Protein AF-A0A1F7TWE2-F1 (afdb_monomer_lite)

InterPro domains:
  IPR009045 Peptidase M74/Hedgehog-like, zinc-binding domain superfamily [G3DSA:3.30.1380.10] (183-400)
  IPR009045 Peptidase M74/Hedgehog-like, zinc-binding domain superfamily [SSF55166] (324-386)
  IPR043993 Type IV secretion system pilin [PF18895] (67-135)

Secondary structure (DSSP, 8-state):
-----PPPPPHHHHHHHHHHHHHHHHH----PPPPSS--TT---TTSEEE----STTSPPTTEEEE-HHHHHHHHHHHHHHHHHHHHHHHHHHHHHHHHHHHHHHT-HHHHHHHHHHHHHHHHHHHHHHHHHHHH-GGGSSPPPEEEE-------HHHHTTS------------------SS------SSS---SGGGTSS-HHHHHHHHHHHHHHTS--PPP-TT--SPPPP----SPPPPEEEEE----HHHHHHHHHHHTGGGTT--SS-----S-SSS-SSEEE-TTS-EEE-HHHHTTSSS---TTT-HHHHHHHHHHHHHH--S-SGGGGT-EEEEEETT-BTTEEEHHHHHHHHHHHHHTTEEEETT-TTEEEEGGG---TTTEESS--TTEEEEEETTTTEEEEEEGGG-SSEEETTTTEEE-HHHHHHHHHHS---

pLDDT: mean 72.19, std 21.02, range [26.72, 97.38]

Foldseek 3Di:
DDDPPPDDDDPVVLVVLVVLVVVVVVPDDDDQDDDPDDQPPQDCVVQWDAFPCPDPQTQHRQKIWGNNVLSVVVSVLVSVLVVLVVVLVVQLVVLVVQLVPCVVPVRNVVSVVSNVVSVVVNCVSVVVVVCCCVVPVCVSGDGTDIGGNPPPPPPCVVCLQFPDDPDDPDADFDDFDDDDPDDDDDGDDDDDDDPPVLVRQDPVLNVLVVVLVVLQQAADDFDDPPDPDDLDDSDHDDGGFGKDFRAFADALLVLLLQCLQQAVLVVQRGVVDGDDQFDAPPPTQWYADPVRGIDGDPVLCVVPVDPDRSNPPVVSSVVSSVCSNVHGDCLDQSSRRQKTQMATNPADDQKHWQRNLLVSLSSCLVSQWWAQQLRSRMTGHNVDDSCPPRTGSPDDRQWHWDQDPVVNGTDIQRNNPQPTMARSVVSDRADPVRVVVVCVVDPDD

Sequence (445 aa):
MAMRAEEQPTEEEFQAQLQAQEDAKQGAKLLIPDLQVNIPGLNLDNSIVYGEGKEKNECPVGYVCSKTIDSYLNGVYRFAAGASVTFAIVLIMVGGAQYAVGSAAGSIDAGKKRMVNAVTGLVILLSAHAILTFVNPSIASFTGLELEIVTPKEDTSRSTLFGGESVHPGIADGNLLELTPNKYLITNGTQGIHKDVWADFPEVARTFYDKTSKCIDRKWTPFKPNKTGPIGSCQQTGEGIKLKLSSGGRSVQEQARMFYENCLAKGGTCDPITCNPFPRDGSGPVLKDDNKKYVVTNDVLNQFEEGGDISTNEQLKQYLVTYAVNYGKTTCPHNTGFAVDVWPATSANFISFVPHHLQMEQVMQSEGWCRLLREPWHFEYQSNIISKQGTDCNWEIGTMKKWSAAENAFVNFEYWQCPWKVNFKTGQCINERQAVEQLETNPPQ

Structure (mmCIF, N/CA/C/O backbone):
data_AF-A0A1F7TWE2-F1
#
_entry.id   AF-A0A1F7TWE2-F1
#
loop_
_atom_site.group_PDB
_atom_site.id
_atom_site.type_symbol
_atom_site.label_atom_id
_atom_site.label_alt_id
_atom_site.label_comp_id
_atom_site.label_asym_id
_atom_site.label_entity_id
_atom_site.label_seq_id
_atom_site.pdbx_PDB_ins_code
_atom_site.Cartn_x
_atom_site.Cartn_y
_atom_site.Cartn_z
_atom_site.occupancy
_atom_site.B_iso_or_equiv
_atom_site.auth_seq_id
_atom_site.auth_comp_id
_atom_site.auth_asym_id
_atom_site.auth_atom_id
_atom_site.pdbx_PDB_model_num
ATOM 1 N N . MET A 1 1 ? -9.832 -10.684 -46.963 1.00 40.31 1 MET A N 1
ATOM 2 C CA . MET A 1 1 ? -9.562 -10.051 -45.656 1.00 40.31 1 MET A CA 1
ATOM 3 C C . MET A 1 1 ? -10.288 -8.719 -45.679 1.00 40.31 1 MET A C 1
ATOM 5 O O . MET A 1 1 ? -9.829 -7.806 -46.348 1.00 40.31 1 MET A O 1
ATOM 9 N N . ALA A 1 2 ? -11.504 -8.667 -45.137 1.00 31.08 2 ALA A N 1
ATOM 10 C CA . ALA A 1 2 ? -12.281 -7.433 -45.106 1.00 31.08 2 ALA A CA 1
ATOM 11 C C . ALA A 1 2 ? -11.709 -6.558 -43.985 1.00 31.08 2 ALA A C 1
ATOM 13 O O . ALA A 1 2 ? -11.780 -6.949 -42.821 1.00 31.08 2 ALA A O 1
ATOM 14 N N . MET A 1 3 ? -11.087 -5.434 -44.345 1.00 32.12 3 MET A N 1
ATOM 15 C CA . MET A 1 3 ? -10.775 -4.383 -43.381 1.00 32.12 3 MET A CA 1
ATOM 16 C C . MET A 1 3 ? -12.108 -3.868 -42.843 1.00 32.12 3 MET A C 1
ATOM 18 O O . MET A 1 3 ? -12.985 -3.475 -43.614 1.00 32.12 3 MET A O 1
ATOM 22 N N . ARG A 1 4 ? -12.285 -3.964 -41.528 1.00 33.88 4 ARG A N 1
ATOM 23 C CA . ARG A 1 4 ? -13.420 -3.377 -40.823 1.00 33.88 4 ARG A CA 1
ATOM 24 C C . ARG A 1 4 ? -13.304 -1.864 -41.023 1.00 33.88 4 ARG A C 1
ATOM 26 O O . ARG A 1 4 ? -12.245 -1.313 -40.751 1.00 33.88 4 ARG A O 1
ATOM 33 N N . ALA A 1 5 ? -14.337 -1.221 -41.559 1.00 39.72 5 ALA A N 1
ATOM 34 C CA . ALA A 1 5 ? -14.413 0.232 -41.515 1.00 39.72 5 ALA A CA 1
ATOM 35 C C . ALA A 1 5 ? -14.513 0.617 -40.034 1.00 39.72 5 ALA A C 1
ATOM 37 O O . ALA A 1 5 ? -15.471 0.216 -39.374 1.00 39.72 5 ALA A O 1
ATOM 38 N N . GLU A 1 6 ? -13.490 1.283 -39.504 1.00 49.53 6 GLU A N 1
ATOM 39 C CA . GLU A 1 6 ? -13.559 1.901 -38.183 1.00 49.53 6 GLU A CA 1
ATOM 40 C C . GLU A 1 6 ? -14.639 2.984 -38.242 1.00 49.53 6 GLU A C 1
ATOM 42 O O . GLU A 1 6 ? -14.577 3.902 -39.065 1.00 49.53 6 GLU A O 1
ATOM 47 N N . GLU A 1 7 ? -15.686 2.819 -37.432 1.00 54.31 7 GLU A N 1
ATOM 48 C CA . GLU A 1 7 ? -16.648 3.884 -37.167 1.00 54.31 7 GLU A CA 1
ATOM 49 C C . GLU A 1 7 ? -15.881 5.074 -36.589 1.00 54.31 7 GLU A C 1
ATOM 51 O O . GLU A 1 7 ? -15.074 4.910 -35.674 1.00 54.31 7 GLU A O 1
ATOM 56 N N . GLN A 1 8 ? -16.091 6.265 -37.157 1.00 56.88 8 GLN A N 1
ATOM 57 C CA . GLN A 1 8 ? -15.488 7.471 -36.601 1.00 56.88 8 GLN A CA 1
ATOM 58 C C . GLN A 1 8 ? -16.029 7.682 -35.179 1.00 56.88 8 GLN A C 1
ATOM 60 O O . GLN A 1 8 ? -17.243 7.549 -34.992 1.00 56.88 8 GLN A O 1
ATOM 65 N N . PRO A 1 9 ? -15.162 8.002 -34.200 1.00 61.53 9 PRO A N 1
ATOM 66 C CA . PRO A 1 9 ? -15.587 8.222 -32.825 1.00 61.53 9 PRO A CA 1
ATOM 67 C C . PRO A 1 9 ? -16.621 9.346 -32.766 1.00 61.53 9 PRO A C 1
ATOM 69 O O . PRO A 1 9 ? -16.550 10.325 -33.516 1.00 61.53 9 PRO A O 1
ATOM 72 N N . THR A 1 10 ? -17.605 9.192 -31.886 1.00 74.56 10 THR A N 1
ATOM 73 C CA . THR A 1 10 ? -18.589 10.241 -31.612 1.00 74.56 10 THR A CA 1
ATOM 74 C C . THR A 1 10 ? -17.898 11.470 -31.014 1.00 74.56 10 THR A C 1
ATOM 76 O O . THR A 1 10 ? -16.830 11.365 -30.417 1.00 74.56 10 THR A O 1
ATOM 79 N N . GLU A 1 11 ? -18.503 12.654 -31.145 1.00 73.56 11 GLU A N 1
ATOM 80 C CA . GLU A 1 11 ? -17.932 13.893 -30.587 1.00 73.56 11 GLU A CA 1
ATOM 81 C C . GLU A 1 11 ? -17.669 13.769 -29.075 1.00 73.56 11 GLU A C 1
ATOM 83 O O . GLU A 1 11 ? -16.660 14.247 -28.574 1.00 73.56 11 GLU A O 1
ATOM 88 N N . GLU A 1 12 ? -18.538 13.066 -28.348 1.00 71.00 12 GLU A N 1
ATOM 89 C CA . GLU A 1 12 ? -18.379 12.817 -26.913 1.00 71.00 12 GLU A CA 1
ATOM 90 C C . GLU A 1 12 ? -17.179 11.901 -26.609 1.00 71.00 12 GLU A C 1
ATOM 92 O O . GLU A 1 12 ? -16.388 12.195 -25.713 1.00 71.00 12 GLU A O 1
ATOM 97 N N . GLU A 1 13 ? -16.979 10.842 -27.401 1.00 67.00 13 GLU A N 1
ATOM 98 C CA . GLU A 1 13 ? -15.806 9.961 -27.300 1.00 67.00 13 GLU A CA 1
ATOM 99 C C . GLU A 1 13 ? -14.509 10.690 -27.671 1.00 67.00 13 GLU A C 1
ATOM 101 O O . GLU A 1 13 ? -13.484 10.496 -27.019 1.00 67.00 13 GLU A O 1
ATOM 106 N N . PHE A 1 14 ? -14.558 11.571 -28.671 1.00 71.69 14 PHE A N 1
ATOM 107 C CA . PHE A 1 14 ? -13.424 12.393 -29.085 1.00 71.69 14 PHE A CA 1
ATOM 108 C C . PHE A 1 14 ? -12.989 13.362 -27.975 1.00 71.69 14 PHE A C 1
ATOM 110 O O . PHE A 1 14 ? -11.802 13.439 -27.652 1.00 71.69 14 PHE A O 1
ATOM 117 N N . GLN A 1 15 ? -13.938 14.053 -27.334 1.00 72.56 15 GLN A N 1
ATOM 118 C CA . GLN A 1 15 ? -13.644 14.944 -26.205 1.00 72.56 15 GLN A CA 1
ATOM 119 C C . GLN A 1 15 ? -13.122 14.172 -24.981 1.00 72.56 15 GLN A C 1
ATOM 121 O O . GLN A 1 15 ? -12.192 14.630 -24.315 1.00 72.56 15 GLN A O 1
ATOM 126 N N . ALA A 1 16 ? -13.652 12.974 -24.711 1.00 69.62 16 ALA A N 1
ATOM 127 C CA . ALA A 1 16 ? -13.164 12.114 -23.632 1.00 69.62 16 ALA A CA 1
ATOM 128 C C . ALA A 1 16 ? -11.716 11.637 -23.866 1.00 69.62 16 ALA A C 1
ATOM 130 O O . ALA A 1 16 ? -10.905 11.639 -22.938 1.00 69.62 16 ALA A O 1
ATOM 131 N N . GLN A 1 17 ? -11.364 11.278 -25.106 1.00 69.88 17 GLN A N 1
ATOM 132 C CA . GLN A 1 17 ? -9.987 10.936 -25.482 1.00 69.88 17 GLN A CA 1
ATOM 133 C C . GLN A 1 17 ? -9.042 12.138 -25.354 1.00 69.88 17 GLN A C 1
ATOM 135 O O . GLN A 1 17 ? -7.905 11.980 -24.905 1.00 69.88 17 GLN A O 1
ATOM 140 N N . LEU A 1 18 ? -9.513 13.340 -25.704 1.00 70.44 18 LEU A N 1
ATOM 141 C CA . LEU A 1 18 ? -8.746 14.576 -25.558 1.00 70.44 18 LEU A CA 1
ATOM 142 C C . LEU A 1 18 ? -8.417 14.859 -24.084 1.00 70.44 18 LEU A C 1
ATOM 144 O O . LEU A 1 18 ? -7.258 15.104 -23.754 1.00 70.44 18 LEU A O 1
ATOM 148 N N . GLN A 1 19 ? -9.414 14.749 -23.200 1.00 72.19 19 GLN A N 1
ATOM 149 C CA . GLN A 1 19 ? -9.248 14.959 -21.759 1.00 72.19 19 GLN A CA 1
ATOM 150 C C . GLN A 1 19 ? -8.293 13.928 -21.140 1.00 72.19 19 GLN A C 1
ATOM 152 O O . GLN A 1 19 ? -7.348 14.298 -20.447 1.00 72.19 19 GLN A O 1
ATOM 157 N N . ALA A 1 20 ? -8.465 12.640 -21.456 1.00 66.88 20 ALA A N 1
ATOM 158 C CA . ALA A 1 20 ? -7.575 11.582 -20.976 1.00 66.88 20 ALA A CA 1
ATOM 159 C C . ALA A 1 20 ? -6.116 11.784 -21.427 1.00 66.88 20 ALA A C 1
ATOM 161 O O . ALA A 1 20 ? -5.169 11.468 -20.703 1.00 66.88 20 ALA A O 1
ATOM 162 N N . GLN A 1 21 ? -5.922 12.337 -22.625 1.00 67.75 21 GLN A N 1
ATOM 163 C CA . GLN A 1 21 ? -4.607 12.689 -23.143 1.00 67.75 21 GLN A CA 1
ATOM 164 C C . GLN A 1 21 ? -3.989 13.891 -22.405 1.00 67.75 21 GLN A C 1
ATOM 166 O O . GLN A 1 21 ? -2.775 13.914 -22.199 1.00 67.75 21 GLN A O 1
ATOM 171 N N . GLU A 1 22 ? -4.782 14.890 -22.008 1.00 70.31 22 GLU A N 1
ATOM 172 C CA . GLU A 1 22 ? -4.313 16.019 -21.188 1.00 70.31 22 GLU A CA 1
ATOM 173 C C . GLU A 1 22 ? -3.878 15.572 -19.788 1.00 70.31 22 GLU A C 1
ATOM 175 O O . GLU A 1 22 ? -2.811 15.979 -19.317 1.00 70.31 22 GLU A O 1
ATOM 180 N N . ASP A 1 23 ? -4.628 14.658 -19.179 1.00 67.12 23 ASP A N 1
ATOM 181 C CA . ASP A 1 23 ? -4.296 14.080 -17.876 1.00 67.12 23 ASP A CA 1
ATOM 182 C C . ASP A 1 23 ? -3.010 13.227 -17.961 1.00 67.12 23 ASP A C 1
ATOM 184 O O . ASP A 1 23 ? -2.116 13.338 -17.117 1.00 67.12 23 ASP A O 1
ATOM 188 N N . ALA A 1 24 ? -2.836 12.446 -19.038 1.00 62.34 24 ALA A N 1
ATOM 189 C CA . ALA A 1 24 ? -1.607 11.687 -19.295 1.00 62.34 24 ALA A CA 1
ATOM 190 C C . ALA A 1 24 ? -0.375 12.594 -19.504 1.00 62.34 24 ALA A C 1
ATOM 192 O O . ALA A 1 24 ? 0.731 12.271 -19.054 1.00 62.34 24 ALA A O 1
ATOM 193 N N . LYS A 1 25 ? -0.557 13.762 -20.140 1.00 66.62 25 LYS A N 1
ATOM 194 C CA . LYS A 1 25 ? 0.505 14.765 -20.338 1.00 66.62 25 LYS A CA 1
ATOM 195 C C . LYS A 1 25 ? 0.992 15.384 -19.023 1.00 66.62 25 LYS A C 1
ATOM 197 O O . LYS A 1 25 ? 2.158 15.769 -18.954 1.00 66.62 25 LYS A O 1
ATOM 202 N N . GLN A 1 26 ? 0.150 15.469 -17.989 1.00 61.41 26 GLN A N 1
ATOM 203 C CA . GLN A 1 26 ? 0.532 16.038 -16.688 1.00 61.41 26 GLN A CA 1
ATOM 204 C C . GLN A 1 26 ? 1.464 15.132 -15.863 1.00 61.41 26 GLN A C 1
ATOM 206 O O . GLN A 1 26 ? 2.174 15.640 -14.995 1.00 61.41 26 GLN A O 1
ATOM 211 N N . GLY A 1 27 ? 1.516 13.823 -16.142 1.00 53.06 27 GLY A N 1
ATOM 212 C CA . GLY A 1 27 ? 2.317 12.857 -15.373 1.00 53.06 27 GLY A CA 1
ATOM 213 C C . GLY A 1 27 ? 3.535 12.262 -16.091 1.00 53.06 27 GLY A C 1
ATOM 214 O O . GLY A 1 27 ? 4.443 11.757 -15.428 1.00 53.06 27 GLY A O 1
ATOM 215 N N . ALA A 1 28 ? 3.593 12.306 -17.426 1.00 59.69 28 ALA A N 1
ATOM 216 C CA . ALA A 1 28 ? 4.606 11.588 -18.200 1.00 59.69 28 ALA A CA 1
ATOM 217 C C . ALA A 1 28 ? 5.609 12.527 -18.891 1.00 59.69 28 ALA A C 1
ATOM 219 O O . ALA A 1 28 ? 5.304 13.193 -19.882 1.00 59.69 28 ALA A O 1
ATOM 220 N N . LYS A 1 29 ? 6.862 12.521 -18.420 1.00 65.12 29 LYS A N 1
ATOM 221 C CA . LYS A 1 29 ? 7.979 13.136 -19.149 1.00 65.12 29 LYS A CA 1
ATOM 222 C C . LYS A 1 29 ? 8.363 12.236 -20.325 1.00 65.12 29 LYS A C 1
ATOM 224 O O . LYS A 1 29 ? 8.921 11.160 -20.121 1.00 65.12 29 LYS A O 1
ATOM 229 N N . LEU A 1 30 ? 8.101 12.685 -21.552 1.00 68.69 30 LEU A N 1
ATOM 230 C CA . LEU A 1 30 ? 8.585 12.006 -22.755 1.00 68.69 30 LEU A CA 1
ATOM 231 C C . LEU A 1 30 ? 10.120 12.020 -22.766 1.00 68.69 30 LEU A C 1
ATOM 233 O O . LEU A 1 30 ? 10.745 13.081 -22.741 1.00 68.69 30 LEU A O 1
ATOM 237 N N . LEU A 1 31 ? 10.726 10.833 -22.781 1.00 73.94 31 LEU A N 1
ATOM 238 C CA . LEU A 1 31 ? 12.173 10.680 -22.868 1.00 73.94 31 LEU A CA 1
ATOM 239 C C . LEU A 1 31 ? 12.574 10.602 -24.342 1.00 73.94 31 LEU A C 1
ATOM 241 O O . LEU A 1 31 ? 12.310 9.610 -25.018 1.00 73.94 31 LEU A O 1
ATOM 245 N N . ILE A 1 32 ? 13.213 11.661 -24.833 1.00 78.50 32 ILE A N 1
ATOM 246 C CA . ILE A 1 32 ? 13.860 11.666 -26.147 1.00 78.50 32 ILE A CA 1
ATOM 247 C C . ILE A 1 32 ? 15.241 11.016 -25.969 1.00 78.50 32 ILE A C 1
ATOM 249 O O . ILE A 1 32 ? 15.953 11.383 -25.030 1.00 78.50 32 ILE A O 1
ATOM 253 N N . PRO A 1 33 ? 15.628 10.039 -26.808 1.00 80.00 33 PRO A N 1
ATOM 254 C CA . PRO A 1 33 ? 16.929 9.396 -26.681 1.00 80.00 33 PRO A CA 1
ATOM 255 C C . PRO A 1 33 ? 18.054 10.395 -26.957 1.00 80.00 33 PRO A C 1
ATOM 257 O O . PRO A 1 33 ? 18.016 11.123 -27.949 1.00 80.00 33 PRO A O 1
ATOM 260 N N . ASP A 1 34 ? 19.073 10.383 -26.099 1.00 81.56 34 ASP A N 1
ATOM 261 C CA . ASP A 1 34 ? 20.295 11.151 -26.317 1.00 81.56 34 ASP A CA 1
ATOM 262 C C . ASP A 1 34 ? 21.226 10.393 -27.272 1.00 81.56 34 ASP A C 1
ATOM 264 O O . ASP A 1 34 ? 21.490 9.195 -27.106 1.00 81.56 34 ASP A O 1
ATOM 268 N N . LEU A 1 35 ? 21.704 11.077 -28.309 1.00 83.12 35 LEU A N 1
ATOM 269 C CA . LEU A 1 35 ? 22.559 10.471 -29.320 1.00 83.12 35 LEU A CA 1
ATOM 270 C C . LEU A 1 35 ? 24.018 10.565 -28.879 1.00 83.12 35 LEU A C 1
ATOM 272 O O . LEU A 1 35 ? 24.579 11.649 -28.768 1.00 83.12 35 LEU A O 1
ATOM 276 N N . GLN A 1 36 ? 24.683 9.414 -28.752 1.00 86.31 36 GLN A N 1
ATOM 277 C CA . GLN A 1 36 ? 26.124 9.363 -28.464 1.00 86.31 36 GLN A CA 1
ATOM 278 C C . GLN A 1 36 ? 26.982 10.043 -29.544 1.00 86.31 36 GLN A C 1
ATOM 280 O O . GLN A 1 36 ? 28.108 10.459 -29.279 1.00 86.31 36 GLN A O 1
ATOM 285 N N . VAL A 1 37 ? 26.463 10.134 -30.773 1.00 85.62 37 VAL A N 1
ATOM 286 C CA . VAL A 1 37 ? 27.126 10.773 -31.910 1.00 85.62 37 VAL A CA 1
ATOM 287 C C . VAL A 1 37 ? 26.222 11.871 -32.451 1.00 85.62 37 VAL A C 1
ATOM 289 O O . VAL A 1 37 ? 25.107 11.601 -32.893 1.00 85.62 37 VAL A O 1
ATOM 292 N N . ASN A 1 38 ? 26.730 13.103 -32.463 1.00 87.00 38 ASN A N 1
ATOM 293 C CA . ASN A 1 38 ? 26.036 14.231 -33.068 1.00 87.00 38 ASN A CA 1
ATOM 294 C C . ASN A 1 38 ? 26.050 14.092 -34.599 1.00 87.00 38 ASN A C 1
ATOM 296 O O . ASN A 1 38 ? 27.116 14.095 -35.220 1.00 87.00 38 ASN A O 1
ATOM 300 N N . ILE A 1 39 ? 24.865 13.970 -35.197 1.00 89.00 39 ILE A N 1
ATOM 301 C CA . ILE A 1 39 ? 24.674 13.928 -36.647 1.00 89.00 39 ILE A CA 1
ATOM 302 C C . ILE A 1 39 ? 24.238 15.329 -37.099 1.00 89.00 39 ILE A C 1
ATOM 304 O O . ILE A 1 39 ? 23.134 15.760 -36.759 1.00 89.00 39 ILE A O 1
ATOM 308 N N . PRO A 1 40 ? 25.061 16.052 -37.880 1.00 86.19 40 PRO A N 1
ATOM 309 C CA . PRO A 1 40 ? 24.718 17.394 -38.337 1.00 86.19 40 PRO A CA 1
ATOM 310 C C . PRO A 1 40 ? 23.376 17.441 -39.075 1.00 86.19 40 PRO A C 1
ATOM 312 O O . PRO A 1 40 ? 23.153 16.696 -40.029 1.00 86.19 40 PRO A O 1
ATOM 315 N N . GLY A 1 41 ? 22.498 18.351 -38.650 1.00 82.06 41 GLY A N 1
ATOM 316 C CA . GLY A 1 41 ? 21.178 18.551 -39.254 1.00 82.06 41 GLY A CA 1
ATOM 317 C C . GLY A 1 41 ? 20.096 17.567 -38.796 1.00 82.06 41 GLY A C 1
ATOM 318 O O . GLY A 1 41 ? 18.977 17.653 -39.299 1.00 82.06 41 GLY A O 1
ATOM 319 N N . LEU A 1 42 ? 20.395 16.662 -37.856 1.00 88.06 42 LEU A N 1
ATOM 320 C CA . LEU A 1 42 ? 19.394 15.827 -37.193 1.00 88.06 42 LEU A CA 1
ATOM 321 C C . LEU A 1 42 ? 18.837 16.552 -35.962 1.00 88.06 42 LEU A C 1
ATOM 323 O O . LEU A 1 42 ? 19.588 16.905 -35.057 1.00 88.06 42 LEU A O 1
ATOM 327 N N . ASN A 1 43 ? 17.519 16.738 -35.923 1.00 83.88 43 ASN A N 1
ATOM 328 C CA . ASN A 1 43 ? 16.797 17.221 -34.752 1.00 83.88 43 ASN A CA 1
ATOM 329 C C . ASN A 1 43 ? 15.726 16.177 -34.368 1.00 83.88 43 ASN A C 1
ATOM 331 O O . ASN A 1 43 ? 14.949 15.746 -35.224 1.00 83.88 43 ASN A O 1
ATOM 335 N N . LEU A 1 44 ? 15.740 15.734 -33.104 1.00 84.06 44 LEU A N 1
ATOM 336 C CA . LEU A 1 44 ? 14.779 14.781 -32.533 1.00 84.06 44 LEU A CA 1
ATOM 337 C C . LEU A 1 44 ? 13.750 15.443 -31.601 1.00 84.06 44 LEU A C 1
ATOM 339 O O . LEU A 1 44 ? 12.872 14.750 -31.075 1.00 84.06 44 LEU A O 1
ATOM 343 N N . ASP A 1 45 ? 13.827 16.758 -31.416 1.00 78.38 45 ASP A N 1
ATOM 344 C CA . ASP A 1 45 ? 12.811 17.570 -30.760 1.00 78.38 45 ASP A CA 1
ATOM 345 C C . ASP A 1 45 ? 11.489 17.355 -31.503 1.00 78.38 45 ASP A C 1
ATOM 347 O O . ASP A 1 45 ? 11.420 17.433 -32.732 1.00 78.38 45 ASP A O 1
ATOM 351 N N . ASN A 1 46 ? 10.435 17.023 -30.761 1.00 71.81 46 ASN A N 1
ATOM 352 C CA . ASN A 1 46 ? 9.121 16.663 -31.307 1.00 71.81 46 ASN A CA 1
ATOM 353 C C . ASN A 1 46 ? 9.119 15.393 -32.181 1.00 71.81 46 ASN A C 1
ATOM 355 O O . ASN A 1 46 ? 8.201 15.184 -32.972 1.00 71.81 46 ASN A O 1
ATOM 359 N N . SER A 1 47 ? 10.115 14.510 -32.041 1.00 76.44 47 SER A N 1
ATOM 360 C CA . SER A 1 47 ? 10.059 13.177 -32.662 1.00 76.44 47 SER A CA 1
ATOM 361 C C . SER A 1 47 ? 9.053 12.245 -31.984 1.00 76.44 47 SER A C 1
ATOM 363 O O . SER A 1 47 ? 8.695 11.222 -32.560 1.00 76.44 47 SER A O 1
ATOM 365 N N . ILE A 1 48 ? 8.575 12.603 -30.792 1.00 81.31 48 ILE A N 1
ATOM 366 C CA . ILE A 1 48 ? 7.453 11.959 -30.116 1.00 81.31 48 ILE A CA 1
ATOM 367 C C . ILE A 1 48 ? 6.373 13.021 -29.937 1.00 81.31 48 ILE A C 1
ATOM 369 O O . ILE A 1 48 ? 6.630 14.065 -29.336 1.00 81.31 48 ILE A O 1
ATOM 373 N N . VAL A 1 49 ? 5.187 12.768 -30.486 1.00 79.00 49 VAL A N 1
ATOM 374 C CA . VAL A 1 49 ? 4.051 13.697 -30.439 1.00 79.00 49 VAL A CA 1
ATOM 375 C C . VAL A 1 49 ? 2.797 12.982 -29.968 1.00 79.00 49 VAL A C 1
ATOM 377 O O . VAL A 1 49 ? 2.583 11.809 -30.273 1.00 79.00 49 VAL A O 1
ATOM 380 N N . TYR A 1 50 ? 1.965 13.712 -29.235 1.00 77.88 50 TYR A N 1
ATOM 381 C CA . TYR A 1 50 ? 0.604 13.291 -28.934 1.00 77.88 50 TYR A CA 1
ATOM 382 C C . TYR A 1 50 ? -0.297 13.615 -30.121 1.00 77.88 50 TYR A C 1
ATOM 384 O O . TYR A 1 50 ? -0.127 14.660 -30.754 1.00 77.88 50 TYR A O 1
ATOM 392 N N . GLY A 1 51 ? -1.242 12.732 -30.417 1.00 76.06 51 GLY A N 1
ATOM 393 C CA . GLY A 1 51 ? -2.171 12.943 -31.509 1.00 76.06 51 GLY A CA 1
ATOM 394 C C . GLY A 1 51 ? -3.137 14.091 -31.262 1.00 76.06 51 GLY A C 1
ATOM 395 O O . GLY A 1 51 ? -3.759 14.191 -30.207 1.00 76.06 51 GLY A O 1
ATOM 396 N N . GLU A 1 52 ? -3.252 14.979 -32.247 1.00 67.19 52 GLU A N 1
ATOM 397 C CA . GLU A 1 52 ? -4.214 16.088 -32.241 1.00 67.19 52 GLU A CA 1
ATOM 398 C C . GLU A 1 52 ? -5.317 15.900 -33.296 1.00 67.19 52 GLU A C 1
ATOM 400 O O . GLU A 1 52 ? -6.267 16.677 -33.317 1.00 67.19 52 GLU A O 1
ATOM 405 N N . GLY A 1 53 ? -5.207 14.868 -34.152 1.00 60.16 53 GLY A N 1
ATOM 406 C CA . GLY A 1 53 ? -6.232 14.435 -35.115 1.00 60.16 53 GLY A CA 1
ATOM 407 C C . GLY A 1 53 ? -6.746 15.499 -36.082 1.00 60.16 53 GLY A C 1
ATOM 408 O O . GLY A 1 53 ? -7.897 15.414 -36.506 1.00 60.16 53 GLY A O 1
ATOM 409 N N . LYS A 1 54 ? -5.935 16.503 -36.434 1.00 54.50 54 LYS A N 1
ATOM 410 C CA . LYS A 1 54 ? -6.386 17.611 -37.286 1.00 54.50 54 LYS A CA 1
ATOM 411 C C . LYS A 1 54 ? -6.421 17.232 -38.772 1.00 54.50 54 LYS A C 1
ATOM 413 O O . LYS A 1 54 ? -7.240 17.792 -39.498 1.00 54.50 54 LYS A O 1
ATOM 418 N N . GLU A 1 55 ? -5.636 16.244 -39.221 1.00 54.62 55 GLU A N 1
ATOM 419 C CA . GLU A 1 55 ? -5.636 15.770 -40.617 1.00 54.62 55 GLU A CA 1
ATOM 420 C C . GLU A 1 55 ? -5.431 14.248 -40.808 1.00 54.62 55 GLU A C 1
ATOM 422 O O . GLU A 1 55 ? -4.973 13.521 -39.932 1.00 54.62 55 GLU A O 1
ATOM 427 N N . LYS A 1 56 ? -5.736 13.762 -42.024 1.00 47.53 56 LYS A N 1
ATOM 428 C CA . LYS A 1 56 ? -5.821 12.338 -42.429 1.00 47.53 56 LYS A CA 1
ATOM 429 C C . LYS A 1 56 ? -4.495 11.549 -42.415 1.00 47.53 56 LYS A C 1
ATOM 431 O O . LYS A 1 56 ? -4.517 10.356 -42.693 1.00 47.53 56 LYS A O 1
ATOM 436 N N . ASN A 1 57 ? -3.369 12.209 -42.132 1.00 55.84 57 ASN A N 1
ATOM 437 C CA . ASN A 1 57 ? -2.015 11.633 -42.063 1.00 55.84 57 ASN A CA 1
ATOM 438 C C . ASN A 1 57 ? -1.263 12.074 -40.789 1.00 55.84 57 ASN A C 1
ATOM 440 O O . ASN A 1 57 ? -0.032 11.999 -40.722 1.00 55.84 57 ASN A O 1
ATOM 444 N N . GLU A 1 58 ? -1.987 12.607 -39.807 1.00 69.38 58 GLU A N 1
ATOM 445 C CA . GLU A 1 58 ? -1.434 13.034 -38.529 1.00 69.38 58 GLU A CA 1
ATOM 446 C C . GLU A 1 58 ? -1.707 11.995 -37.449 1.00 69.38 58 GLU A C 1
ATOM 448 O O . GLU A 1 58 ? -2.604 11.167 -37.579 1.00 69.38 58 GLU A O 1
ATOM 453 N N . CYS A 1 59 ? -0.905 12.048 -36.385 1.00 75.50 59 CYS A N 1
ATOM 454 C CA . CYS A 1 59 ? -1.064 11.171 -35.235 1.00 75.50 59 CYS A CA 1
ATOM 455 C C . CYS A 1 59 ? -2.521 11.251 -34.723 1.00 75.50 59 CYS A C 1
ATOM 457 O O . CYS A 1 59 ? -2.955 12.356 -34.359 1.00 75.50 59 CYS A O 1
ATOM 459 N N . PRO A 1 60 ? -3.287 10.142 -34.733 1.00 78.50 60 PRO A N 1
ATOM 460 C CA . PRO A 1 60 ? -4.693 10.159 -34.336 1.00 78.50 60 PRO A CA 1
ATOM 461 C C . PRO A 1 60 ? -4.859 10.532 -32.859 1.00 78.50 60 PRO A C 1
ATOM 463 O O . PRO A 1 60 ? -4.010 10.191 -32.035 1.00 78.50 60 PRO A O 1
ATOM 466 N N . VAL A 1 61 ? -5.948 11.224 -32.504 1.00 77.75 61 VAL A N 1
ATOM 467 C CA . VAL A 1 61 ? -6.254 11.533 -31.091 1.00 77.75 61 VAL A CA 1
ATOM 468 C C . VAL A 1 61 ? -6.330 10.240 -30.281 1.00 77.75 61 VAL A C 1
ATOM 470 O O . VAL A 1 61 ? -6.869 9.242 -30.754 1.00 77.75 61 VAL A O 1
ATOM 473 N N . GLY A 1 62 ? -5.753 10.250 -29.076 1.00 72.56 62 GLY A N 1
ATOM 474 C CA . GLY A 1 62 ? -5.661 9.057 -28.231 1.00 72.56 62 GLY A CA 1
ATOM 475 C C . GLY A 1 62 ? -4.461 8.160 -28.544 1.00 72.56 62 GLY A C 1
ATOM 476 O O . GLY A 1 62 ? -4.354 7.083 -27.970 1.00 72.56 62 GLY A O 1
ATOM 477 N N . TYR A 1 63 ? -3.538 8.591 -29.408 1.00 80.19 63 TYR A N 1
ATOM 478 C CA . TYR A 1 63 ? -2.290 7.884 -29.698 1.00 80.19 63 TYR A CA 1
ATOM 479 C C . TYR A 1 63 ? -1.064 8.747 -29.363 1.00 80.19 63 TYR A C 1
ATOM 481 O O . TYR A 1 63 ? -1.085 9.979 -29.439 1.00 80.19 63 TYR A O 1
ATOM 489 N N . VAL A 1 64 ? 0.039 8.083 -29.018 1.00 83.56 64 VAL A N 1
ATOM 490 C CA . VAL A 1 64 ? 1.390 8.653 -28.993 1.00 83.56 64 VAL A CA 1
ATOM 491 C C . VAL A 1 64 ? 2.143 8.115 -30.195 1.00 83.56 64 VAL A C 1
ATOM 493 O O . VAL A 1 64 ? 2.347 6.909 -30.324 1.00 83.56 64 VAL A O 1
ATOM 496 N N . CYS A 1 65 ? 2.599 9.012 -31.062 1.00 84.12 65 CYS A N 1
ATOM 497 C CA . CYS A 1 65 ? 3.317 8.629 -32.265 1.00 84.12 65 CYS A CA 1
ATOM 498 C C . CYS A 1 65 ? 4.804 8.937 -32.127 1.00 84.12 65 CYS A C 1
ATOM 500 O O . CYS A 1 65 ? 5.194 10.081 -31.880 1.00 84.12 65 CYS A O 1
ATOM 502 N N . SER A 1 66 ? 5.644 7.922 -32.333 1.00 86.38 66 SER A N 1
ATOM 503 C CA . SER A 1 66 ? 7.098 8.069 -32.389 1.00 86.38 66 SER A CA 1
ATOM 504 C C . SER A 1 66 ? 7.593 8.033 -33.835 1.00 86.38 66 SER A C 1
ATOM 506 O O . SER A 1 66 ? 7.495 7.024 -34.532 1.00 86.38 66 SER A O 1
ATOM 508 N N . LYS A 1 67 ? 8.180 9.147 -34.273 1.00 85.12 67 LYS A N 1
ATOM 509 C CA . LYS A 1 67 ? 8.917 9.314 -35.537 1.00 85.12 67 LYS A CA 1
ATOM 510 C C . LYS A 1 67 ? 10.434 9.287 -35.326 1.00 85.12 67 LYS A C 1
ATOM 512 O O . LYS A 1 67 ? 11.199 9.591 -36.234 1.00 85.12 67 LYS A O 1
ATOM 517 N N . THR A 1 68 ? 10.892 8.928 -34.129 1.00 85.44 68 THR A N 1
ATOM 518 C CA . THR A 1 68 ? 12.306 9.007 -33.738 1.00 85.44 68 THR A CA 1
ATOM 519 C C . THR A 1 68 ? 13.207 8.156 -34.631 1.00 85.44 68 THR A C 1
ATOM 521 O O . THR A 1 68 ? 14.263 8.623 -35.055 1.00 85.44 68 THR A O 1
ATOM 524 N N . ILE A 1 69 ? 12.776 6.939 -34.975 1.00 84.62 69 ILE A N 1
ATOM 525 C CA . ILE A 1 69 ? 13.535 6.036 -35.854 1.00 84.62 69 ILE A CA 1
ATOM 526 C C . ILE A 1 69 ? 13.594 6.579 -37.288 1.00 84.62 69 ILE A C 1
ATOM 528 O O . ILE A 1 69 ? 14.659 6.547 -37.901 1.00 84.62 69 ILE A O 1
ATOM 532 N N . ASP A 1 70 ? 12.485 7.114 -37.804 1.00 83.88 70 ASP A N 1
ATOM 533 C CA . ASP A 1 70 ? 12.421 7.704 -39.147 1.00 83.88 70 ASP A CA 1
ATOM 534 C C . ASP A 1 70 ? 13.365 8.909 -39.267 1.00 83.88 70 ASP A C 1
ATOM 536 O O . ASP A 1 70 ? 14.261 8.928 -40.116 1.00 83.88 70 ASP A O 1
ATOM 540 N N . SER A 1 71 ? 13.245 9.866 -38.340 1.00 84.88 71 SER A N 1
ATOM 541 C CA . SER A 1 71 ? 14.119 11.039 -38.279 1.00 84.88 71 SER A CA 1
ATOM 542 C C . SER A 1 71 ? 15.591 10.641 -38.166 1.00 84.88 71 SER A C 1
ATOM 544 O O . SER A 1 71 ? 16.431 11.190 -38.882 1.00 84.88 71 SER A O 1
ATOM 546 N N . TYR A 1 72 ? 15.911 9.654 -37.322 1.00 87.50 72 TYR A N 1
ATOM 547 C CA . TYR A 1 72 ? 17.276 9.158 -37.153 1.00 87.50 72 TYR A CA 1
ATOM 548 C C . TYR A 1 72 ? 17.840 8.542 -38.440 1.00 87.50 72 TYR A C 1
ATOM 550 O O . TYR A 1 72 ? 18.910 8.953 -38.896 1.00 87.50 72 TYR A O 1
ATOM 558 N N . LEU A 1 73 ? 17.127 7.597 -39.063 1.00 86.06 73 LEU A N 1
ATOM 559 C CA . LEU A 1 73 ? 17.587 6.921 -40.281 1.00 86.06 73 LEU A CA 1
ATOM 560 C C . LEU A 1 73 ? 17.737 7.897 -41.451 1.00 86.06 73 LEU A C 1
ATOM 562 O O . LEU A 1 73 ? 18.731 7.840 -42.178 1.00 86.06 73 LEU A O 1
ATOM 566 N N . ASN A 1 74 ? 16.799 8.833 -41.604 1.00 84.81 74 ASN A N 1
ATOM 567 C CA . ASN A 1 74 ? 16.874 9.874 -42.625 1.00 84.81 74 ASN A CA 1
ATOM 568 C C . ASN A 1 74 ? 18.068 10.813 -42.378 1.00 84.81 74 ASN A C 1
ATOM 570 O O . ASN A 1 74 ? 18.808 11.139 -43.308 1.00 84.81 74 ASN A O 1
ATOM 574 N N . GLY A 1 75 ? 18.318 11.186 -41.118 1.00 87.81 75 GLY A N 1
ATOM 575 C CA . GLY A 1 75 ? 19.492 11.964 -40.717 1.00 87.81 75 GLY A CA 1
ATOM 576 C C . GLY A 1 75 ? 20.810 11.265 -41.059 1.00 87.81 75 GLY A C 1
ATOM 577 O O . GLY A 1 75 ? 21.662 11.851 -41.731 1.00 87.81 75 GLY A O 1
ATOM 578 N N . VAL A 1 76 ? 20.955 9.991 -40.674 1.00 89.31 76 VAL A N 1
ATOM 579 C CA . VAL A 1 76 ? 22.131 9.162 -41.003 1.00 89.31 76 VAL A CA 1
ATOM 580 C C . VAL A 1 76 ? 22.325 9.070 -42.513 1.00 89.31 76 VAL A C 1
ATOM 582 O O . VAL A 1 76 ? 23.438 9.249 -43.007 1.00 89.31 76 VAL A O 1
ATOM 585 N N . TYR A 1 77 ? 21.248 8.824 -43.257 1.00 86.81 77 TYR A N 1
ATOM 586 C CA . TYR A 1 77 ? 21.303 8.678 -44.704 1.00 86.81 77 TYR A CA 1
ATOM 587 C C . TYR A 1 77 ? 21.757 9.969 -45.402 1.00 86.81 77 TYR A C 1
ATOM 589 O O . TYR A 1 77 ? 22.674 9.939 -46.226 1.00 86.81 77 TYR A O 1
ATOM 597 N N . ARG A 1 78 ? 21.178 11.120 -45.032 1.00 87.62 78 ARG A N 1
ATOM 598 C CA . ARG A 1 78 ? 21.572 12.438 -45.563 1.00 87.62 78 ARG A CA 1
ATOM 599 C C . ARG A 1 78 ? 23.029 12.758 -45.250 1.00 87.62 78 ARG A C 1
ATOM 601 O O . ARG A 1 78 ? 23.759 13.217 -46.130 1.00 87.62 78 ARG A O 1
ATOM 608 N N . PHE A 1 79 ? 23.463 12.475 -44.024 1.00 91.25 79 PHE A N 1
ATOM 609 C CA . PHE A 1 79 ? 24.845 12.674 -43.611 1.00 91.25 79 PHE A CA 1
ATOM 610 C C . PHE A 1 79 ? 25.813 11.783 -44.405 1.00 91.25 79 PHE A C 1
ATOM 612 O O . PHE A 1 79 ? 26.788 12.281 -44.968 1.00 91.25 79 PHE A O 1
ATOM 619 N N . ALA A 1 80 ? 25.518 10.486 -44.531 1.00 89.81 80 ALA A N 1
ATOM 620 C CA . ALA A 1 80 ? 26.341 9.536 -45.278 1.00 89.81 80 ALA A CA 1
ATOM 621 C C . ALA A 1 80 ? 26.409 9.866 -46.778 1.00 89.81 80 ALA A C 1
ATOM 623 O O . ALA A 1 80 ? 27.477 9.760 -47.388 1.00 89.81 80 ALA A O 1
ATOM 624 N N . ALA A 1 81 ? 25.301 10.312 -47.376 1.00 90.25 81 ALA A N 1
ATOM 625 C CA . ALA A 1 81 ? 25.268 10.759 -48.764 1.00 90.25 81 ALA A CA 1
ATOM 626 C C . ALA A 1 81 ? 26.146 12.007 -48.972 1.00 90.25 81 ALA A C 1
ATOM 628 O O . ALA A 1 81 ? 26.985 12.026 -49.875 1.00 90.25 81 ALA A O 1
ATOM 629 N N . GLY A 1 82 ? 26.027 13.014 -48.098 1.00 91.38 82 GLY A N 1
ATOM 630 C CA . GLY A 1 82 ? 26.868 14.217 -48.134 1.00 91.38 82 GLY A CA 1
ATOM 631 C C . GLY A 1 82 ? 28.359 13.913 -47.936 1.00 91.38 82 GLY A C 1
ATOM 632 O O . GLY A 1 82 ? 29.211 14.416 -48.676 1.00 91.38 82 GLY A O 1
ATOM 633 N N . ALA A 1 83 ? 28.683 13.023 -46.994 1.00 93.00 83 ALA A N 1
ATOM 634 C CA . ALA A 1 83 ? 30.045 12.542 -46.785 1.00 93.00 83 ALA A CA 1
ATOM 635 C C . ALA A 1 83 ? 30.587 11.827 -48.035 1.00 93.00 83 ALA A C 1
ATOM 637 O O . ALA A 1 83 ? 31.699 12.112 -48.474 1.00 93.00 83 ALA A O 1
ATOM 638 N N . SER A 1 84 ? 29.786 10.964 -48.664 1.00 92.88 84 SER A N 1
ATOM 639 C CA . SER A 1 84 ? 30.174 10.220 -49.871 1.00 92.88 84 SER A CA 1
ATOM 640 C C . SER A 1 84 ? 30.478 11.137 -51.057 1.00 92.88 84 SER A C 1
ATOM 642 O O . SER A 1 84 ? 31.474 10.928 -51.749 1.00 92.88 84 SER A O 1
ATOM 644 N N . VAL A 1 85 ? 29.676 12.189 -51.266 1.00 95.31 85 VAL A N 1
ATOM 645 C CA . VAL A 1 85 ? 29.948 13.219 -52.286 1.00 95.31 85 VAL A CA 1
ATOM 646 C C . VAL A 1 85 ? 31.269 13.931 -51.994 1.00 95.31 85 VAL A C 1
ATOM 648 O O . VAL A 1 85 ? 32.098 14.088 -52.891 1.00 95.31 85 VAL A O 1
ATOM 651 N N . THR A 1 86 ? 31.506 14.305 -50.736 1.00 95.38 86 THR A N 1
ATOM 652 C CA . THR A 1 86 ? 32.749 14.969 -50.315 1.00 95.38 86 THR A CA 1
ATOM 653 C C . THR A 1 86 ? 33.968 14.078 -50.570 1.00 95.38 86 THR A C 1
ATOM 655 O O . THR A 1 86 ? 34.949 14.521 -51.171 1.00 95.38 86 THR A O 1
ATOM 658 N N . PHE A 1 87 ? 33.894 12.793 -50.206 1.00 95.56 87 PHE A N 1
ATOM 659 C CA . PHE A 1 87 ? 34.947 11.818 -50.498 1.00 95.56 87 PHE A CA 1
ATOM 660 C C . PHE A 1 87 ? 35.162 11.620 -52.001 1.00 95.56 87 PHE A C 1
ATOM 662 O O . PHE A 1 87 ? 36.310 11.559 -52.444 1.00 95.56 87 PHE A O 1
ATOM 669 N N . ALA A 1 88 ? 34.093 11.558 -52.798 1.00 96.50 88 ALA A N 1
ATOM 670 C CA . ALA A 1 88 ? 34.200 11.440 -54.248 1.00 96.50 88 ALA A CA 1
ATOM 671 C C . ALA A 1 88 ? 34.941 12.642 -54.855 1.00 96.50 88 ALA A C 1
ATOM 673 O O . ALA A 1 88 ? 35.854 12.445 -55.657 1.00 96.50 88 ALA A O 1
ATOM 674 N N . ILE A 1 89 ? 34.627 13.868 -54.419 1.00 97.12 89 ILE A N 1
ATOM 675 C CA . ILE A 1 89 ? 35.319 15.091 -54.855 1.00 97.12 89 ILE A CA 1
ATOM 676 C C . ILE A 1 89 ? 36.814 15.017 -54.522 1.00 97.12 89 ILE A C 1
ATOM 678 O O . ILE A 1 89 ? 37.646 15.235 -55.404 1.00 97.12 89 ILE A O 1
ATOM 682 N N . VAL A 1 90 ? 37.173 14.649 -53.287 1.00 97.38 90 VAL A N 1
ATOM 683 C CA . VAL A 1 90 ? 38.581 14.521 -52.867 1.00 97.38 90 VAL A CA 1
ATOM 684 C C . VAL A 1 90 ? 39.316 13.466 -53.699 1.00 97.38 90 VAL A C 1
ATOM 686 O O . VAL A 1 90 ? 40.422 13.715 -54.181 1.00 97.38 90 VAL A O 1
ATOM 689 N N . LEU A 1 91 ? 38.708 12.299 -53.926 1.00 96.25 91 LEU A N 1
ATOM 690 C CA . LEU A 1 91 ? 39.311 11.235 -54.732 1.00 96.25 91 LEU A CA 1
ATOM 691 C C . LEU A 1 91 ? 39.474 11.632 -56.203 1.00 96.25 91 LEU A C 1
ATOM 693 O O . LEU A 1 91 ? 40.469 11.249 -56.823 1.00 96.25 91 LEU A O 1
ATOM 697 N N . ILE A 1 92 ? 38.543 12.419 -56.747 1.00 96.69 92 ILE A N 1
ATOM 698 C CA . ILE A 1 92 ? 38.651 12.987 -58.094 1.00 96.69 92 ILE A CA 1
ATOM 699 C C . ILE A 1 92 ? 39.791 14.006 -58.152 1.00 96.69 92 ILE A C 1
ATOM 701 O O . ILE A 1 92 ? 40.594 13.936 -59.076 1.00 96.69 92 ILE A O 1
ATOM 705 N N . MET A 1 93 ? 39.928 14.894 -57.162 1.00 96.75 93 MET A N 1
ATOM 706 C CA . MET A 1 93 ? 41.039 15.854 -57.095 1.00 96.75 93 MET A CA 1
ATOM 707 C C . MET A 1 93 ? 42.398 15.145 -57.026 1.00 96.75 93 MET A C 1
ATOM 709 O O . MET A 1 93 ? 43.305 15.469 -57.793 1.00 96.75 93 MET A O 1
ATOM 713 N N . VAL A 1 94 ? 42.531 14.126 -56.168 1.00 94.94 94 VAL A N 1
ATOM 714 C CA . VAL A 1 94 ? 43.756 13.314 -56.054 1.00 94.94 94 VAL A CA 1
ATOM 715 C C . VAL A 1 94 ? 44.036 12.551 -57.351 1.00 94.94 94 VAL A C 1
ATOM 717 O O . VAL A 1 94 ? 45.174 12.515 -57.818 1.00 94.94 94 VAL A O 1
ATOM 720 N N . GLY A 1 95 ? 43.007 11.954 -57.958 1.00 94.44 95 GLY A N 1
ATOM 721 C CA . GLY A 1 95 ? 43.122 11.272 -59.247 1.00 94.44 95 GLY A CA 1
ATOM 722 C C . GLY A 1 95 ? 43.511 12.220 -60.384 1.00 94.44 95 GLY A C 1
ATOM 723 O O . GLY A 1 95 ? 44.341 11.857 -61.214 1.00 94.44 95 GLY A O 1
ATOM 724 N N . GLY A 1 96 ? 42.984 13.446 -60.381 1.00 94.25 96 GLY A N 1
ATOM 725 C CA . GLY A 1 96 ? 43.302 14.501 -61.340 1.00 94.25 96 GLY A CA 1
ATOM 726 C C . GLY A 1 96 ? 44.739 14.998 -61.207 1.00 94.25 96 GLY A C 1
ATOM 727 O O . GLY A 1 96 ? 45.445 15.098 -62.209 1.00 94.25 96 GLY A O 1
ATOM 728 N N . ALA A 1 97 ? 45.219 15.215 -59.979 1.00 92.88 97 ALA A N 1
ATOM 729 C CA . ALA A 1 97 ? 46.619 15.553 -59.725 1.00 92.88 97 ALA A CA 1
ATOM 730 C C . ALA A 1 97 ? 47.566 14.425 -60.176 1.00 92.88 97 ALA A C 1
ATOM 732 O O . ALA A 1 97 ? 48.555 14.674 -60.866 1.00 92.88 97 ALA A O 1
ATOM 733 N N . GLN A 1 98 ? 47.234 13.170 -59.854 1.00 91.38 98 GLN A N 1
ATOM 734 C CA . GLN A 1 98 ? 48.003 11.998 -60.281 1.00 91.38 98 GLN A CA 1
ATOM 735 C C . GLN A 1 98 ? 48.005 11.829 -61.806 1.00 91.38 98 GLN A C 1
ATOM 737 O O . GLN A 1 98 ? 49.022 11.461 -62.386 1.00 91.38 98 GLN A O 1
ATOM 742 N N . TYR A 1 99 ? 46.886 12.129 -62.463 1.00 92.38 99 TYR A N 1
ATOM 743 C CA . TYR A 1 99 ? 46.781 12.118 -63.917 1.00 92.38 99 TYR A CA 1
ATOM 744 C C . TYR A 1 99 ? 47.654 13.206 -64.561 1.00 92.38 99 TYR A C 1
ATOM 746 O O . TYR A 1 99 ? 48.374 12.918 -65.515 1.00 92.38 99 TYR A O 1
ATOM 754 N N . ALA A 1 100 ? 47.638 14.426 -64.013 1.00 90.56 100 ALA A N 1
ATOM 755 C CA . ALA A 1 100 ? 48.397 15.562 -64.535 1.00 90.56 100 ALA A CA 1
ATOM 756 C C . ALA A 1 100 ? 49.921 15.387 -64.397 1.00 90.56 100 ALA A C 1
ATOM 758 O O . ALA A 1 100 ? 50.661 15.727 -65.317 1.00 90.56 100 ALA A O 1
ATOM 759 N N . VAL A 1 101 ? 50.394 14.831 -63.275 1.00 89.62 101 VAL A N 1
ATOM 760 C CA . VAL A 1 101 ? 51.832 14.600 -63.009 1.00 89.62 101 VAL A CA 1
ATOM 761 C C . VAL A 1 101 ? 52.316 13.246 -63.561 1.00 89.62 101 VAL A C 1
ATOM 763 O O . VAL A 1 101 ? 53.507 13.037 -63.798 1.00 89.62 101 VAL A O 1
ATOM 766 N N . GLY A 1 102 ? 51.399 12.306 -63.802 1.00 79.44 102 GLY A N 1
ATOM 767 C CA . GLY A 1 102 ? 51.707 10.917 -64.140 1.00 79.44 102 GLY A CA 1
ATOM 768 C C . GLY A 1 102 ? 52.383 10.694 -65.493 1.00 79.44 102 GLY A C 1
ATOM 769 O O . GLY A 1 102 ? 52.937 9.614 -65.697 1.00 79.44 102 GLY A O 1
ATOM 770 N N . SER A 1 103 ? 52.395 11.685 -66.390 1.00 70.06 103 SER A N 1
ATOM 771 C CA . SER A 1 103 ? 53.117 11.632 -67.673 1.00 70.06 103 SER A CA 1
ATOM 772 C C . SER A 1 103 ? 54.633 11.494 -67.513 1.00 70.06 103 SER A C 1
ATOM 774 O O . SER A 1 103 ? 55.275 10.928 -68.392 1.00 70.06 103 SER A O 1
ATOM 776 N N . ALA A 1 104 ? 55.193 11.915 -66.374 1.00 70.44 104 ALA A N 1
ATOM 777 C CA . ALA A 1 104 ? 56.608 11.736 -66.043 1.00 70.44 104 ALA A CA 1
ATOM 778 C C . ALA A 1 104 ? 56.899 10.483 -65.188 1.00 70.44 104 ALA A C 1
ATOM 780 O O . ALA A 1 104 ? 58.025 9.998 -65.179 1.00 70.44 104 ALA A O 1
ATOM 781 N N . ALA A 1 105 ? 55.901 9.955 -64.466 1.00 70.31 105 ALA A N 1
ATOM 782 C CA . ALA A 1 105 ? 56.082 8.936 -63.421 1.00 70.31 105 ALA A CA 1
ATOM 783 C C . ALA A 1 105 ? 55.340 7.604 -63.679 1.00 70.31 105 ALA A C 1
ATOM 785 O O . ALA A 1 105 ? 55.277 6.754 -62.793 1.00 70.31 105 ALA A O 1
ATOM 786 N N . GLY A 1 106 ? 54.739 7.416 -64.862 1.00 79.75 106 GLY A N 1
ATOM 787 C CA . GLY A 1 106 ? 54.063 6.168 -65.255 1.00 79.75 106 GLY A CA 1
ATOM 788 C C . GLY A 1 106 ? 52.742 5.881 -64.526 1.00 79.75 106 GLY A C 1
ATOM 789 O O . GLY A 1 106 ? 52.280 4.744 -64.512 1.00 79.75 106 GLY A O 1
ATOM 790 N N . SER A 1 107 ? 52.117 6.888 -63.907 1.00 84.31 107 SER A N 1
ATOM 791 C CA . SER A 1 107 ? 50.959 6.716 -63.010 1.00 84.31 107 SER A CA 1
ATOM 792 C C . SER A 1 107 ? 49.625 7.235 -63.568 1.00 84.31 107 SER A C 1
ATOM 794 O O . SER A 1 107 ? 48.633 7.313 -62.838 1.00 84.31 107 SER A O 1
ATOM 796 N N . ILE A 1 108 ? 49.573 7.532 -64.873 1.00 91.06 108 ILE A N 1
ATOM 797 C CA . ILE A 1 108 ? 48.377 8.022 -65.583 1.00 91.06 108 ILE A CA 1
ATOM 798 C C . ILE A 1 108 ? 47.178 7.086 -65.381 1.00 91.06 108 ILE A C 1
ATOM 800 O O . ILE A 1 108 ? 46.090 7.540 -65.017 1.00 91.06 108 ILE A O 1
ATOM 804 N N . ASP A 1 109 ? 47.370 5.782 -65.587 1.00 90.62 109 ASP A N 1
ATOM 805 C CA . ASP A 1 109 ? 46.277 4.806 -65.516 1.00 90.62 109 ASP A CA 1
ATOM 806 C C . ASP A 1 109 ? 45.735 4.645 -64.095 1.00 90.62 109 ASP A C 1
ATOM 808 O O . ASP A 1 109 ? 44.530 4.478 -63.902 1.00 90.62 109 ASP A O 1
ATOM 812 N N . ALA A 1 110 ? 46.596 4.782 -63.085 1.00 89.00 110 ALA A N 1
ATOM 813 C CA . ALA A 1 110 ? 46.176 4.780 -61.689 1.00 89.00 110 ALA A CA 1
ATOM 814 C C . ALA A 1 110 ? 45.310 6.009 -61.357 1.00 89.00 110 ALA A C 1
ATOM 816 O O . ALA A 1 110 ? 44.275 5.865 -60.700 1.00 89.00 110 ALA A O 1
ATOM 817 N N . GLY A 1 111 ? 45.679 7.191 -61.867 1.00 92.25 111 GLY A N 1
ATOM 818 C CA . GLY A 1 111 ? 44.880 8.414 -61.741 1.00 92.25 111 GLY A CA 1
ATOM 819 C C . GLY A 1 111 ? 43.507 8.283 -62.407 1.00 92.25 111 GLY A C 1
ATOM 820 O O . GLY A 1 111 ? 42.483 8.525 -61.762 1.00 92.25 111 GLY A O 1
ATOM 821 N N . LYS A 1 112 ? 43.464 7.801 -63.661 1.00 93.19 112 LYS A N 1
ATOM 822 C CA . LYS A 1 112 ? 42.206 7.520 -64.383 1.00 93.19 112 LYS A CA 1
ATOM 823 C C . LYS A 1 112 ? 41.321 6.538 -63.624 1.00 93.19 112 LYS A C 1
ATOM 825 O O . LYS A 1 112 ? 40.142 6.813 -63.413 1.00 93.19 112 LYS A O 1
ATOM 830 N N . LYS A 1 113 ? 41.888 5.414 -63.177 1.00 95.00 113 LYS A N 1
ATOM 831 C CA . LYS A 1 113 ? 41.151 4.375 -62.449 1.00 95.00 113 LYS A CA 1
ATOM 832 C C . LYS A 1 113 ? 40.555 4.913 -61.151 1.00 95.00 113 LYS A C 1
ATOM 834 O O . LYS A 1 113 ? 39.409 4.609 -60.840 1.00 95.00 113 LYS A O 1
ATOM 839 N N . ARG A 1 114 ? 41.290 5.753 -60.415 1.00 94.00 114 ARG A N 1
ATOM 840 C CA . ARG A 1 114 ? 40.794 6.382 -59.182 1.00 94.00 114 ARG A CA 1
ATOM 841 C C . ARG A 1 114 ? 39.608 7.315 -59.445 1.00 94.00 114 ARG A C 1
ATOM 843 O O . ARG A 1 114 ? 38.618 7.220 -58.725 1.00 94.00 114 ARG A O 1
ATOM 850 N N . MET A 1 115 ? 39.673 8.149 -60.486 1.00 95.38 115 MET A N 1
ATOM 851 C CA . MET A 1 115 ? 38.556 9.025 -60.872 1.00 95.38 115 MET A CA 1
ATOM 852 C C . MET A 1 115 ? 37.324 8.216 -61.301 1.00 95.38 115 MET A C 1
ATOM 854 O O . MET A 1 115 ? 36.227 8.464 -60.805 1.00 95.38 115 MET A O 1
ATOM 858 N N . VAL A 1 116 ? 37.507 7.207 -62.162 1.00 96.00 116 VAL A N 1
ATOM 859 C CA . VAL A 1 116 ? 36.413 6.333 -62.624 1.00 96.00 116 VAL A CA 1
ATOM 860 C C . VAL A 1 116 ? 35.771 5.596 -61.454 1.00 96.00 116 VAL A C 1
ATOM 862 O O . VAL A 1 116 ? 34.547 5.565 -61.362 1.00 96.00 116 VAL A O 1
ATOM 865 N N . ASN A 1 117 ? 36.564 5.055 -60.528 1.00 95.62 117 ASN A N 1
ATOM 866 C CA . ASN A 1 117 ? 36.040 4.361 -59.354 1.00 95.62 117 ASN A CA 1
ATOM 867 C C . ASN A 1 117 ? 35.237 5.300 -58.441 1.00 95.62 117 ASN A C 1
ATOM 869 O O . ASN A 1 117 ? 34.181 4.904 -57.955 1.00 95.62 117 ASN A O 1
ATOM 873 N N . ALA A 1 118 ? 35.703 6.538 -58.234 1.00 95.94 118 ALA A N 1
ATOM 874 C CA . ALA A 1 118 ? 34.995 7.529 -57.422 1.00 95.94 118 ALA A CA 1
ATOM 875 C C . ALA A 1 118 ? 33.633 7.904 -58.033 1.00 95.94 118 ALA A C 1
ATOM 877 O O . ALA A 1 118 ? 32.619 7.890 -57.337 1.00 95.94 118 ALA A O 1
ATOM 878 N N . VAL A 1 119 ? 33.593 8.163 -59.346 1.00 96.50 119 VAL A N 1
ATOM 879 C CA . VAL A 1 119 ? 32.343 8.450 -60.072 1.00 96.50 119 VAL A CA 1
ATOM 880 C C . VAL A 1 119 ? 31.420 7.232 -60.074 1.00 96.50 119 VAL A C 1
ATOM 882 O O . VAL A 1 119 ? 30.233 7.369 -59.805 1.00 96.50 119 VAL A O 1
ATOM 885 N N . THR A 1 120 ? 31.956 6.035 -60.316 1.00 95.88 120 THR A N 1
ATOM 886 C CA . THR A 1 120 ? 31.169 4.792 -60.336 1.00 95.88 120 THR A CA 1
ATOM 887 C C . THR A 1 120 ? 30.537 4.516 -58.973 1.00 95.88 120 THR A C 1
ATOM 889 O O . THR A 1 120 ? 29.352 4.206 -58.907 1.00 95.88 120 THR A O 1
ATOM 892 N N . GLY A 1 121 ? 31.285 4.692 -57.879 1.00 94.00 121 GLY A N 1
ATOM 893 C CA . GLY A 1 121 ? 30.753 4.550 -56.522 1.00 94.00 121 GLY A CA 1
ATOM 894 C C . GLY A 1 121 ? 29.624 5.541 -56.229 1.00 94.00 121 GLY A C 1
ATOM 895 O O . GLY A 1 121 ? 28.588 5.146 -55.697 1.00 94.00 121 GLY A O 1
ATOM 896 N N . LEU A 1 122 ? 29.780 6.802 -56.646 1.00 94.31 122 LEU A N 1
ATOM 897 C CA . LEU A 1 122 ? 28.736 7.816 -56.489 1.00 94.31 122 LEU A CA 1
ATOM 898 C C . LEU A 1 122 ? 27.489 7.495 -57.327 1.00 94.31 122 LEU A C 1
ATOM 900 O O . LEU A 1 122 ? 26.371 7.604 -56.827 1.00 94.31 122 LEU A O 1
ATOM 904 N N . VAL A 1 123 ? 27.669 7.053 -58.575 1.00 95.81 123 VAL A N 1
ATOM 905 C CA . VAL A 1 123 ? 26.567 6.636 -59.454 1.00 95.81 123 VAL A CA 1
ATOM 906 C C . VAL A 1 123 ? 25.819 5.449 -58.858 1.00 95.81 123 VAL A C 1
ATOM 908 O O . VAL A 1 123 ? 24.593 5.477 -58.842 1.00 95.81 123 VAL A O 1
ATOM 911 N N . ILE A 1 124 ? 26.516 4.440 -58.327 1.00 95.00 124 ILE A N 1
ATOM 912 C CA . ILE A 1 124 ? 25.878 3.288 -57.671 1.00 95.00 124 ILE A CA 1
ATOM 913 C C . ILE A 1 124 ? 25.059 3.744 -56.459 1.00 95.00 124 ILE A C 1
ATOM 915 O O . ILE A 1 124 ? 23.905 3.342 -56.331 1.00 95.00 124 ILE A O 1
ATOM 919 N N . LEU A 1 125 ? 25.615 4.610 -55.605 1.00 92.31 125 LEU A N 1
ATOM 920 C CA . LEU A 1 125 ? 24.934 5.109 -54.407 1.00 92.31 125 LEU A CA 1
ATOM 921 C C . LEU A 1 125 ? 23.659 5.891 -54.756 1.00 92.31 125 LEU A C 1
ATOM 923 O O . LEU A 1 125 ? 22.591 5.611 -54.211 1.00 92.31 125 LEU A O 1
ATOM 927 N N . LEU A 1 126 ? 23.745 6.833 -55.700 1.00 90.31 126 LEU A N 1
ATOM 928 C CA . LEU A 1 126 ? 22.592 7.626 -56.138 1.00 90.31 126 LEU A CA 1
ATOM 929 C C . LEU A 1 126 ? 21.559 6.774 -56.887 1.00 90.31 126 LEU A C 1
ATOM 931 O O . LEU A 1 126 ? 20.359 6.962 -56.701 1.00 90.31 126 LEU A O 1
ATOM 935 N N . SER A 1 127 ? 22.011 5.810 -57.692 1.00 93.19 127 SER A N 1
ATOM 936 C CA . SER A 1 127 ? 21.118 4.901 -58.418 1.00 93.19 127 SER A CA 1
ATOM 937 C C . SER A 1 127 ? 20.380 3.966 -57.469 1.00 93.19 127 SER A C 1
ATOM 939 O O . SER A 1 127 ? 19.188 3.754 -57.652 1.00 93.19 127 SER A O 1
ATOM 941 N N . ALA A 1 128 ? 21.039 3.447 -56.429 1.00 90.50 128 ALA A N 1
ATOM 942 C CA . ALA A 1 128 ? 20.386 2.624 -55.414 1.00 90.50 128 ALA A CA 1
ATOM 943 C C . ALA A 1 128 ? 19.245 3.393 -54.727 1.00 90.50 128 ALA A C 1
ATOM 945 O O . ALA A 1 128 ? 18.133 2.878 -54.616 1.00 90.50 128 ALA A O 1
ATOM 946 N N . HIS A 1 129 ? 19.486 4.652 -54.352 1.00 86.81 129 HIS A N 1
ATOM 947 C CA . HIS A 1 129 ? 18.457 5.521 -53.781 1.00 86.81 129 HIS A CA 1
ATOM 948 C C . HIS A 1 129 ? 17.307 5.817 -54.744 1.00 86.81 129 HIS A C 1
ATOM 950 O O . HIS A 1 129 ? 16.137 5.762 -54.362 1.00 86.81 129 HIS A O 1
ATOM 956 N N . ALA A 1 130 ? 17.640 6.126 -55.998 1.00 88.62 130 ALA A N 1
ATOM 957 C CA . ALA A 1 130 ? 16.650 6.393 -57.028 1.00 88.62 130 ALA A CA 1
ATOM 958 C C . ALA A 1 130 ? 15.772 5.158 -57.260 1.00 88.62 130 ALA A C 1
ATOM 960 O O . ALA A 1 130 ? 14.554 5.268 -57.259 1.00 88.62 130 ALA A O 1
ATOM 961 N N . ILE A 1 131 ? 16.362 3.965 -57.374 1.00 90.06 131 ILE A N 1
ATOM 962 C CA . ILE A 1 131 ? 15.613 2.714 -57.548 1.00 90.06 131 ILE A CA 1
ATOM 963 C C . ILE A 1 131 ? 14.672 2.475 -56.361 1.00 90.06 131 ILE A C 1
ATOM 965 O O . ILE A 1 131 ? 13.499 2.183 -56.575 1.00 90.06 131 ILE A O 1
ATOM 969 N N . LEU A 1 132 ? 15.155 2.640 -55.125 1.00 84.75 132 LEU A N 1
ATOM 970 C CA . LEU A 1 132 ? 14.335 2.481 -53.918 1.00 84.75 132 LEU A CA 1
ATOM 971 C C . LEU A 1 132 ? 13.131 3.435 -53.915 1.00 84.75 132 LEU A C 1
ATOM 973 O O . LEU A 1 132 ? 12.008 2.997 -53.682 1.00 84.75 132 LEU A O 1
ATOM 977 N N . THR A 1 133 ? 13.348 4.712 -54.234 1.00 84.50 133 THR A N 1
ATOM 978 C CA . THR A 1 133 ? 12.281 5.728 -54.236 1.00 84.50 133 THR A CA 1
ATOM 979 C C . THR A 1 133 ? 11.323 5.606 -55.426 1.00 84.50 133 THR A C 1
ATOM 981 O O . THR A 1 133 ? 10.138 5.888 -55.267 1.00 84.50 133 THR A O 1
ATOM 984 N N . PHE A 1 134 ? 11.787 5.137 -56.591 1.00 89.25 134 PHE A N 1
ATOM 985 C CA . PHE A 1 134 ? 10.939 4.893 -57.765 1.00 89.25 134 PHE A CA 1
ATOM 986 C C . PHE A 1 134 ? 10.078 3.637 -57.640 1.00 89.25 134 PHE A C 1
ATOM 988 O O . PHE A 1 134 ? 8.924 3.651 -58.063 1.00 89.25 134 PHE A O 1
ATOM 995 N N . VAL A 1 135 ? 10.630 2.541 -57.108 1.00 90.12 135 VAL A N 1
ATOM 996 C CA . VAL A 1 135 ? 9.903 1.267 -57.005 1.00 90.12 135 VAL A CA 1
ATOM 997 C C . VAL A 1 135 ? 8.859 1.335 -55.900 1.00 90.12 135 VAL A C 1
ATOM 999 O O . VAL A 1 135 ? 7.723 0.913 -56.107 1.00 90.12 135 VAL A O 1
ATOM 1002 N N . ASN A 1 136 ? 9.232 1.851 -54.728 1.00 81.31 136 ASN A N 1
ATOM 1003 C CA . ASN A 1 136 ? 8.292 2.030 -53.636 1.00 81.31 136 ASN A CA 1
ATOM 1004 C C . ASN A 1 136 ? 8.759 3.162 -52.705 1.00 81.31 136 ASN A C 1
ATOM 1006 O O . ASN A 1 136 ? 9.604 2.931 -51.833 1.00 81.31 136 ASN A O 1
ATOM 1010 N N . PRO A 1 137 ? 8.181 4.370 -52.831 1.00 79.44 137 PRO A N 1
ATOM 1011 C CA . PRO A 1 137 ? 8.552 5.492 -51.975 1.00 79.44 137 PRO A CA 1
ATOM 1012 C C . PRO A 1 137 ? 8.273 5.214 -50.489 1.00 79.44 137 PRO A C 1
ATOM 1014 O O . PRO A 1 137 ? 8.946 5.786 -49.635 1.00 79.44 137 PRO A O 1
ATOM 1017 N N . SER A 1 138 ? 7.367 4.286 -50.161 1.00 72.62 138 SER A N 1
ATOM 1018 C CA . SER A 1 138 ? 7.080 3.861 -48.786 1.00 72.62 138 SER A CA 1
ATOM 1019 C C . SER A 1 138 ? 8.187 3.006 -48.157 1.00 72.62 138 SER A C 1
ATOM 1021 O O . SER A 1 138 ? 8.176 2.809 -46.953 1.00 72.62 138 SER A O 1
ATOM 1023 N N . ILE A 1 139 ? 9.168 2.509 -48.921 1.00 72.50 139 ILE A N 1
ATOM 1024 C CA . ILE A 1 139 ? 10.369 1.868 -48.339 1.00 72.50 139 ILE A CA 1
ATOM 1025 C C . ILE A 1 139 ? 11.338 2.933 -47.801 1.00 72.50 139 ILE A C 1
ATOM 1027 O O . ILE A 1 139 ? 12.129 2.664 -46.900 1.00 72.50 139 ILE A O 1
ATOM 1031 N N . ALA A 1 140 ? 11.271 4.149 -48.348 1.00 68.12 140 ALA A N 1
ATOM 1032 C CA . ALA A 1 140 ? 12.083 5.287 -47.929 1.00 68.12 140 ALA A CA 1
ATOM 1033 C C . ALA A 1 140 ? 11.354 6.228 -46.952 1.00 68.12 140 ALA A C 1
ATOM 1035 O O . ALA A 1 140 ? 11.964 7.176 -46.463 1.00 68.12 140 ALA A O 1
ATOM 1036 N N . SER A 1 141 ? 10.068 5.983 -46.684 1.00 66.94 141 SER A N 1
ATOM 1037 C CA . SER A 1 141 ? 9.242 6.734 -45.741 1.00 66.94 141 SER A CA 1
ATOM 1038 C C . SER A 1 141 ? 8.718 5.767 -44.691 1.00 66.94 141 SER A C 1
ATOM 1040 O O . SER A 1 141 ? 7.866 4.933 -44.988 1.00 66.94 141 SER A O 1
ATOM 1042 N N . PHE A 1 142 ? 9.235 5.860 -43.468 1.00 67.44 142 PHE A N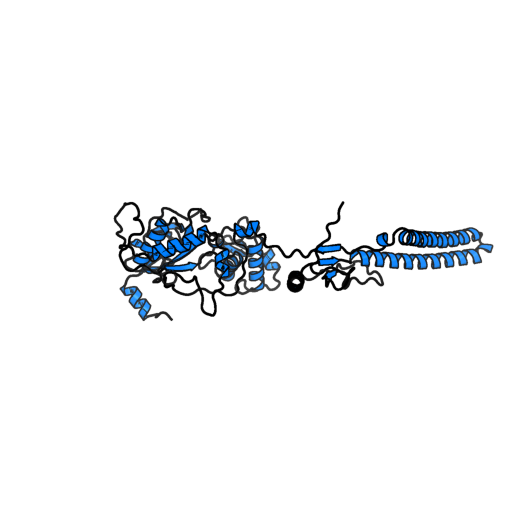 1
ATOM 1043 C CA . PHE A 1 142 ? 8.744 5.029 -42.379 1.00 67.44 142 PHE A CA 1
ATOM 1044 C C . PHE A 1 142 ? 7.514 5.686 -41.759 1.00 67.44 142 PHE A C 1
ATOM 1046 O O . PHE A 1 142 ? 7.554 6.841 -41.334 1.00 67.44 142 PHE A O 1
ATOM 1053 N N . THR A 1 143 ? 6.410 4.945 -41.688 1.00 68.00 143 THR A N 1
ATOM 1054 C CA . THR A 1 143 ? 5.279 5.338 -40.845 1.00 68.00 143 THR A CA 1
ATOM 1055 C C . THR A 1 143 ? 5.740 5.283 -39.391 1.00 68.00 143 THR A C 1
ATOM 1057 O O . THR A 1 143 ? 6.371 4.308 -38.976 1.00 68.00 143 THR A O 1
ATOM 1060 N N . GLY A 1 144 ? 5.483 6.353 -38.635 1.00 71.12 144 GLY A N 1
ATOM 1061 C CA . GLY A 1 144 ? 5.825 6.407 -37.216 1.00 71.12 144 GLY A CA 1
ATOM 1062 C C . GLY A 1 144 ? 5.160 5.269 -36.443 1.00 71.12 144 GLY A C 1
ATOM 1063 O O . GLY A 1 144 ? 4.114 4.767 -36.844 1.00 71.12 144 GLY A O 1
ATOM 1064 N N . LEU A 1 145 ? 5.774 4.853 -35.338 1.00 80.31 145 LEU A N 1
ATOM 1065 C CA . LEU A 1 145 ? 5.153 3.886 -34.442 1.00 80.31 145 LEU A CA 1
ATOM 1066 C C . LEU A 1 145 ? 3.990 4.574 -33.728 1.00 80.31 145 LEU A C 1
ATOM 1068 O O . LEU A 1 145 ? 4.220 5.510 -32.963 1.00 80.31 145 LEU A O 1
ATOM 1072 N N . GLU A 1 146 ? 2.774 4.113 -33.986 1.00 82.19 146 GLU A N 1
ATOM 1073 C CA . GLU A 1 146 ? 1.560 4.585 -33.326 1.00 82.19 146 GLU A CA 1
ATOM 1074 C C . GLU A 1 146 ? 1.289 3.689 -32.119 1.00 82.19 146 GLU A C 1
ATOM 1076 O O . GLU A 1 146 ? 1.098 2.479 -32.250 1.00 82.19 146 GLU A O 1
ATOM 1081 N N . LEU A 1 147 ? 1.341 4.277 -30.929 1.00 80.44 147 LEU A N 1
ATOM 1082 C CA . LEU A 1 147 ? 1.016 3.606 -29.681 1.00 80.44 147 LEU A CA 1
ATOM 1083 C C . LEU A 1 147 ? -0.319 4.147 -29.201 1.00 80.44 147 LEU A C 1
ATOM 1085 O O . LEU A 1 147 ? -0.426 5.332 -28.894 1.00 80.44 147 LEU A O 1
ATOM 1089 N N . GLU A 1 148 ? -1.328 3.286 -29.143 1.00 79.75 148 GLU A N 1
ATOM 1090 C CA . GLU A 1 148 ? -2.604 3.638 -28.530 1.00 79.75 148 GLU A CA 1
ATOM 1091 C C . GLU A 1 148 ? -2.358 3.983 -27.060 1.00 79.75 148 GLU A C 1
ATOM 1093 O O . GLU A 1 148 ? -1.710 3.228 -26.323 1.00 79.75 148 GLU A O 1
ATOM 1098 N N . ILE A 1 149 ? -2.850 5.145 -26.633 1.00 71.12 149 ILE A N 1
ATOM 1099 C CA . ILE A 1 149 ? -2.901 5.496 -25.223 1.00 71.12 149 ILE A CA 1
ATOM 1100 C C . ILE A 1 149 ? -3.974 4.602 -24.629 1.00 71.12 149 ILE A C 1
ATOM 1102 O O . ILE A 1 149 ? -5.162 4.915 -24.632 1.00 71.12 149 ILE A O 1
ATOM 1106 N N . VAL A 1 150 ? -3.529 3.465 -24.107 1.00 69.50 150 VAL A N 1
ATOM 1107 C CA . VAL A 1 150 ? -4.345 2.669 -23.209 1.00 69.50 150 VAL A CA 1
ATOM 1108 C C . VAL A 1 150 ? -4.464 3.500 -21.943 1.00 69.50 150 VAL A C 1
ATOM 1110 O O . VAL A 1 150 ? -3.598 3.457 -21.066 1.00 69.50 150 VAL A O 1
ATOM 1113 N N . THR A 1 151 ? -5.542 4.279 -21.845 1.00 54.34 151 THR A N 1
ATOM 1114 C CA . THR A 1 151 ? -6.074 4.592 -20.527 1.00 54.34 151 THR A CA 1
ATOM 1115 C C . THR A 1 151 ? -6.208 3.247 -19.835 1.00 54.34 151 THR A C 1
ATOM 1117 O O . THR A 1 151 ? -6.765 2.327 -20.447 1.00 54.34 151 THR A O 1
ATOM 1120 N N . PRO A 1 152 ? -5.615 3.049 -18.644 1.00 46.69 152 PRO A N 1
ATOM 1121 C CA . PRO A 1 152 ? -5.837 1.824 -17.910 1.00 46.69 152 PRO A CA 1
ATOM 1122 C C . PRO A 1 152 ? -7.346 1.710 -17.771 1.00 46.69 152 PRO A C 1
ATOM 1124 O O . PRO A 1 152 ? -7.975 2.440 -17.011 1.00 46.69 152 PRO A O 1
ATOM 1127 N N . LYS A 1 153 ? -7.938 0.848 -18.602 1.00 39.66 153 LYS A N 1
ATOM 1128 C CA . LYS A 1 153 ? -9.310 0.438 -18.437 1.00 39.66 153 LYS A CA 1
ATOM 1129 C C . LYS A 1 153 ? -9.253 -0.183 -17.071 1.00 39.66 153 LYS A C 1
ATOM 1131 O O . LYS A 1 153 ? -8.556 -1.189 -16.916 1.00 39.66 153 LYS A O 1
ATOM 1136 N N . GLU A 1 154 ? -9.865 0.472 -16.089 1.00 41.78 154 GLU A N 1
ATOM 1137 C CA . GLU A 1 154 ? -10.066 -0.158 -14.803 1.00 41.78 154 GLU A CA 1
ATOM 1138 C C . GLU A 1 154 ? -10.547 -1.558 -15.120 1.00 41.78 154 GLU A C 1
ATOM 1140 O O . GLU A 1 154 ? -11.556 -1.737 -15.819 1.00 41.78 154 GLU A O 1
ATOM 1145 N N . ASP A 1 155 ? -9.717 -2.536 -14.763 1.00 35.09 155 ASP A N 1
ATOM 1146 C CA . ASP A 1 155 ? -9.999 -3.925 -15.032 1.00 35.09 155 ASP A CA 1
ATOM 1147 C C . ASP A 1 155 ? -11.158 -4.270 -14.112 1.00 35.09 155 ASP A C 1
ATOM 1149 O O . ASP A 1 155 ? -10.995 -4.793 -13.014 1.00 35.09 155 ASP A O 1
ATOM 1153 N N . THR A 1 156 ? -12.354 -3.919 -14.567 1.00 40.56 156 THR A N 1
ATOM 1154 C CA . THR A 1 156 ? -13.632 -4.106 -13.899 1.00 40.56 156 THR A CA 1
ATOM 1155 C C . THR A 1 156 ? -13.928 -5.585 -13.733 1.00 40.56 156 THR A C 1
ATOM 1157 O O . THR A 1 156 ? -14.879 -5.923 -13.048 1.00 40.56 156 THR A O 1
ATOM 1160 N N . SER A 1 157 ? -13.107 -6.495 -14.272 1.00 38.47 157 SER A N 1
ATOM 1161 C CA . SER A 1 157 ? -13.195 -7.927 -13.989 1.00 38.47 157 SER A CA 1
ATOM 1162 C C . SER A 1 157 ? -12.359 -8.369 -12.777 1.00 38.47 157 SER A C 1
ATOM 1164 O O . SER A 1 157 ? -12.691 -9.373 -12.145 1.00 38.47 157 SER A O 1
ATOM 1166 N N . ARG A 1 158 ? -11.326 -7.603 -12.387 1.00 33.88 158 ARG A N 1
ATOM 1167 C CA . ARG A 1 158 ? -10.584 -7.798 -11.126 1.00 33.88 158 ARG A CA 1
ATOM 1168 C C . ARG A 1 158 ? -11.002 -6.810 -10.031 1.00 33.88 158 ARG A C 1
ATOM 1170 O O . ARG A 1 158 ? -10.972 -7.205 -8.867 1.00 33.88 158 ARG A O 1
ATOM 1177 N N . SER A 1 159 ? -11.458 -5.600 -10.378 1.00 38.06 159 SER A N 1
ATOM 1178 C CA . SER A 1 159 ? -11.918 -4.584 -9.416 1.00 38.06 159 SER A CA 1
ATOM 1179 C C . SER A 1 159 ? -13.335 -4.835 -8.884 1.00 38.06 159 SER A C 1
ATOM 1181 O O . SER A 1 159 ? -13.616 -4.497 -7.738 1.00 38.06 159 SER A O 1
ATOM 1183 N N . THR A 1 160 ? -14.210 -5.523 -9.633 1.00 38.59 160 THR A N 1
ATOM 1184 C CA . THR A 1 160 ? -15.549 -5.901 -9.124 1.00 38.59 160 THR A CA 1
ATOM 1185 C C . THR A 1 160 ? -15.529 -7.075 -8.147 1.00 38.59 160 THR A C 1
ATOM 1187 O O . THR A 1 160 ? -16.492 -7.272 -7.407 1.00 38.59 160 THR A O 1
ATOM 1190 N N . LEU A 1 161 ? -14.437 -7.846 -8.094 1.00 39.34 161 LEU A N 1
ATOM 1191 C CA . LEU A 1 161 ? -14.241 -8.880 -7.072 1.00 39.34 161 LEU A CA 1
ATOM 1192 C C . LEU A 1 161 ? -13.444 -8.370 -5.866 1.00 39.34 161 LEU A C 1
ATOM 1194 O O . LEU A 1 161 ? -13.662 -8.861 -4.760 1.00 39.34 161 LEU A O 1
ATOM 1198 N N . PHE A 1 162 ? -12.576 -7.371 -6.048 1.00 40.69 162 PHE A N 1
ATOM 1199 C CA . PHE A 1 162 ? -11.811 -6.746 -4.971 1.00 40.69 162 PHE A CA 1
ATOM 1200 C C . PHE A 1 162 ? -11.615 -5.262 -5.285 1.00 40.69 162 PHE A C 1
ATOM 1202 O O . PHE A 1 162 ? -10.836 -4.926 -6.172 1.00 40.69 162 PHE A O 1
ATOM 1209 N N . GLY A 1 163 ? -12.342 -4.404 -4.561 1.00 39.72 163 GLY A N 1
ATOM 1210 C CA . GLY A 1 163 ? -12.447 -2.964 -4.801 1.00 39.72 163 GLY A CA 1
ATOM 1211 C C . GLY A 1 163 ? -11.118 -2.289 -5.141 1.00 39.72 163 GLY A C 1
ATOM 1212 O O . GLY A 1 163 ? -10.247 -2.127 -4.283 1.00 39.72 163 GLY A O 1
ATOM 1213 N N . GLY A 1 164 ? -10.999 -1.887 -6.403 1.00 30.09 164 GLY A N 1
ATOM 1214 C CA . GLY A 1 164 ? -10.002 -0.948 -6.894 1.00 30.09 164 GLY A CA 1
ATOM 1215 C C . GLY A 1 164 ? -10.666 0.409 -7.099 1.00 30.09 164 GLY A C 1
ATOM 1216 O O . GLY A 1 164 ? -11.689 0.482 -7.763 1.00 30.09 164 GLY A O 1
ATOM 1217 N N . GLU A 1 165 ? -10.094 1.416 -6.440 1.00 35.00 165 GLU A N 1
ATOM 1218 C CA . GLU A 1 165 ? -10.138 2.858 -6.724 1.00 35.00 165 GLU A CA 1
ATOM 1219 C C . GLU A 1 165 ? -11.380 3.462 -7.401 1.00 35.00 165 GLU A C 1
ATOM 1221 O O . GLU A 1 165 ? -11.352 3.832 -8.559 1.00 35.00 165 GLU A O 1
ATOM 1226 N N . SER A 1 166 ? -12.376 3.835 -6.598 1.00 30.47 166 SER A N 1
ATOM 1227 C CA . SER A 1 166 ? -13.001 5.149 -6.779 1.00 30.47 166 SER A CA 1
ATOM 1228 C C . SER A 1 166 ? -12.379 6.110 -5.761 1.00 30.47 166 SER A C 1
ATOM 1230 O O . SER A 1 166 ? -12.715 6.091 -4.571 1.00 30.47 166 SER A O 1
ATOM 1232 N N . VAL A 1 167 ? -11.423 6.924 -6.208 1.00 29.44 167 VAL A N 1
ATOM 1233 C CA . VAL A 1 167 ? -10.919 8.075 -5.450 1.00 29.44 167 VAL A CA 1
ATOM 1234 C C . VAL A 1 167 ? -12.075 9.065 -5.277 1.00 29.44 167 VAL A C 1
ATOM 1236 O O . VAL A 1 167 ? -12.478 9.722 -6.230 1.00 29.44 167 VAL A O 1
ATOM 1239 N N . HIS A 1 168 ? -12.589 9.213 -4.055 1.00 27.66 168 HIS A N 1
ATOM 1240 C CA . HIS A 1 168 ? -13.324 10.417 -3.666 1.00 27.66 168 HIS A CA 1
ATOM 1241 C C . HIS A 1 168 ? -12.467 11.217 -2.675 1.00 27.66 168 HIS A C 1
ATOM 1243 O O . HIS A 1 168 ? -12.201 10.735 -1.570 1.00 27.66 168 HIS A O 1
ATOM 1249 N N . PRO A 1 169 ? -12.009 12.429 -3.040 1.00 30.77 169 PRO A N 1
ATOM 1250 C CA . PRO A 1 169 ? -11.267 13.284 -2.132 1.00 30.77 169 PRO A CA 1
ATOM 1251 C C . PRO A 1 169 ? -12.232 13.867 -1.093 1.00 30.77 169 PRO A C 1
ATOM 1253 O O . PRO A 1 169 ? -13.106 14.662 -1.424 1.00 30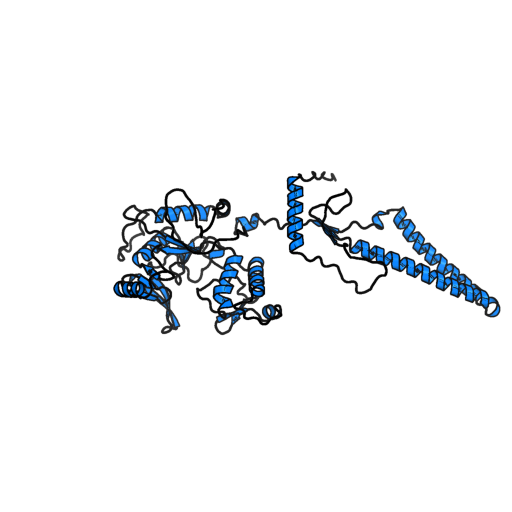.77 169 PRO A O 1
ATOM 1256 N N . GLY A 1 170 ? -12.049 13.485 0.172 1.00 29.83 170 GLY A N 1
ATOM 1257 C CA . GLY A 1 170 ? -12.587 14.220 1.319 1.00 29.83 170 GLY A CA 1
ATOM 1258 C C . GLY A 1 170 ? -13.581 13.458 2.188 1.00 29.83 170 GLY A C 1
ATOM 1259 O O . GLY A 1 170 ? -14.771 13.732 2.129 1.00 29.83 170 GLY A O 1
ATOM 1260 N N . ILE A 1 171 ? -13.099 12.586 3.081 1.00 30.61 171 ILE A N 1
ATOM 1261 C CA . ILE A 1 171 ? -13.840 12.199 4.295 1.00 30.61 171 ILE A CA 1
ATOM 1262 C C . ILE A 1 171 ? -12.824 11.990 5.430 1.00 30.61 171 ILE A C 1
ATOM 1264 O O . ILE A 1 171 ? -12.060 11.033 5.410 1.00 30.61 171 ILE A O 1
ATOM 1268 N N . ALA A 1 172 ? -12.792 12.901 6.407 1.00 31.66 172 ALA A N 1
ATOM 1269 C CA . ALA A 1 172 ? -12.050 12.727 7.665 1.00 31.66 172 ALA A CA 1
ATOM 1270 C C . ALA A 1 172 ? -12.913 11.979 8.713 1.00 31.66 172 ALA A C 1
ATOM 1272 O O . ALA A 1 172 ? -14.119 11.873 8.536 1.00 31.66 172 ALA A O 1
ATOM 1273 N N . ASP A 1 173 ? -12.373 11.541 9.853 1.00 32.12 173 ASP A N 1
ATOM 1274 C CA . ASP A 1 173 ? -13.103 10.781 10.899 1.00 32.12 173 ASP A CA 1
ATOM 1275 C C . ASP A 1 173 ? -13.895 11.662 11.904 1.00 32.12 173 ASP A C 1
ATOM 1277 O O . ASP A 1 173 ? -13.513 12.809 12.139 1.00 32.12 173 ASP A O 1
ATOM 1281 N N . GLY A 1 174 ? -14.975 11.161 12.551 1.00 34.12 174 GLY A N 1
ATOM 1282 C CA . GLY A 1 174 ? -15.668 11.975 13.581 1.00 34.12 174 GLY A CA 1
ATOM 1283 C C . GLY A 1 174 ? -16.910 11.459 14.337 1.00 34.12 174 GLY A C 1
ATOM 1284 O O . GLY A 1 174 ? -16.808 11.179 15.532 1.00 34.12 174 GLY A O 1
ATOM 1285 N N . ASN A 1 175 ? -18.104 11.389 13.727 1.00 33.53 175 ASN A N 1
ATOM 1286 C CA . ASN A 1 175 ? -19.375 11.609 14.465 1.00 33.53 175 ASN A CA 1
ATOM 1287 C C . ASN A 1 175 ? -20.358 10.417 14.599 1.00 33.53 175 ASN A C 1
ATOM 1289 O O . ASN A 1 175 ? -20.275 9.424 13.882 1.00 33.53 175 ASN A O 1
ATOM 1293 N N . LEU A 1 176 ? -21.281 10.540 15.571 1.00 31.66 176 LEU A N 1
ATOM 1294 C CA . LEU A 1 176 ? -22.301 9.559 15.995 1.00 31.66 176 LEU A CA 1
ATOM 1295 C C . LEU A 1 176 ? -23.528 9.508 15.069 1.00 31.66 176 LEU A C 1
A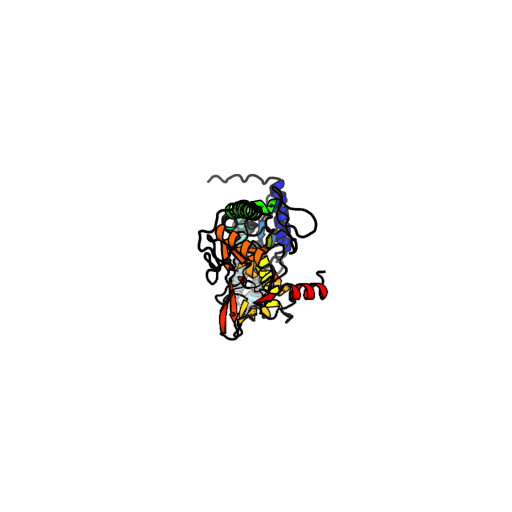TOM 1297 O O . LEU A 1 176 ? -23.999 10.548 14.616 1.00 31.66 176 LEU A O 1
ATOM 1301 N N . LEU A 1 177 ? -24.077 8.306 14.845 1.00 35.91 177 LEU A N 1
ATOM 1302 C CA . LEU A 1 177 ? -25.218 8.067 13.951 1.00 35.91 177 LEU A CA 1
ATOM 1303 C C . LEU A 1 177 ? -26.542 7.897 14.713 1.00 35.91 177 LEU A C 1
ATOM 1305 O O . LEU A 1 177 ? -26.621 7.168 15.706 1.00 35.91 177 LEU A O 1
ATOM 1309 N N . GLU A 1 178 ? -27.594 8.538 14.198 1.00 28.11 178 GLU A N 1
ATOM 1310 C CA . GLU A 1 178 ? -28.986 8.262 14.547 1.00 28.11 178 GLU A CA 1
ATOM 1311 C C .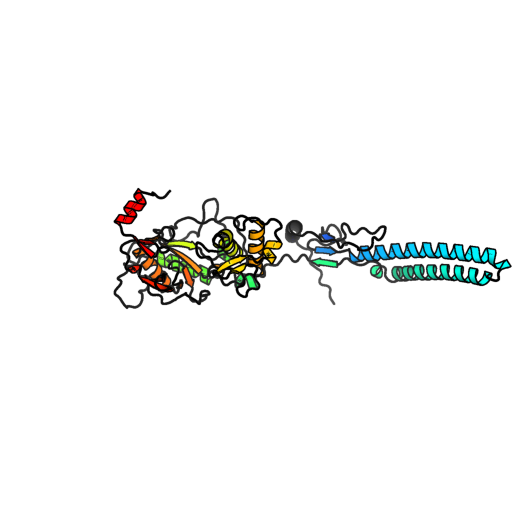 GLU A 1 178 ? -29.657 7.496 13.412 1.00 28.11 178 GLU A C 1
ATOM 1313 O O . GLU A 1 178 ? -29.742 7.974 12.282 1.00 28.11 178 GLU A O 1
ATOM 1318 N N . LEU A 1 179 ? -30.113 6.288 13.715 1.00 29.31 179 LEU A N 1
ATOM 1319 C CA . LEU A 1 179 ? -30.694 5.390 12.737 1.00 29.31 179 LEU A CA 1
ATOM 1320 C C . LEU A 1 179 ? -32.216 5.598 12.694 1.00 29.31 179 LEU A C 1
ATOM 1322 O O . LEU A 1 179 ? -32.944 5.308 13.643 1.00 29.31 179 LEU A O 1
ATOM 1326 N N . THR A 1 180 ? -32.702 6.135 11.576 1.00 27.38 180 THR A N 1
ATOM 1327 C CA . THR A 1 180 ? -34.127 6.143 11.218 1.00 27.38 180 THR A CA 1
ATOM 1328 C C . THR A 1 180 ? -34.322 5.427 9.882 1.00 27.38 180 THR A C 1
ATOM 1330 O O . THR A 1 180 ? -33.404 5.385 9.056 1.00 27.38 180 THR A O 1
ATOM 1333 N N . PRO A 1 181 ? -35.493 4.799 9.655 1.00 32.78 181 PRO A N 1
ATOM 1334 C CA . PRO A 1 181 ? -35.680 3.919 8.517 1.00 32.78 181 PRO A CA 1
ATOM 1335 C C . PRO A 1 181 ? -35.735 4.759 7.242 1.00 32.78 181 PRO A C 1
ATOM 1337 O O . PRO A 1 181 ? -36.665 5.535 7.039 1.00 32.78 181 PRO A O 1
ATOM 1340 N N . ASN A 1 182 ? -34.742 4.550 6.380 1.00 29.45 182 ASN A N 1
ATOM 1341 C CA . ASN A 1 182 ? -34.537 5.199 5.084 1.00 29.45 182 ASN A CA 1
ATOM 1342 C C . ASN A 1 182 ? -33.896 6.596 5.163 1.00 29.45 182 ASN A C 1
ATOM 1344 O O . ASN A 1 182 ? -34.581 7.577 4.879 1.00 29.45 182 ASN A O 1
ATOM 1348 N N . LYS A 1 183 ? -32.582 6.677 5.459 1.00 27.22 183 LYS A N 1
ATOM 1349 C CA . LYS A 1 183 ? -31.607 7.559 4.764 1.00 27.22 183 LYS A CA 1
ATOM 1350 C C . LYS A 1 183 ? -30.186 7.555 5.385 1.00 27.22 183 LYS A C 1
ATOM 1352 O O . LYS A 1 183 ? -30.016 7.923 6.536 1.00 27.22 183 LYS A O 1
ATOM 1357 N N . TYR A 1 184 ? -29.215 7.250 4.513 1.00 27.14 184 TYR A N 1
ATOM 1358 C CA . TYR A 1 184 ? -27.781 7.613 4.434 1.00 27.14 184 TYR A CA 1
ATOM 1359 C C . TYR A 1 184 ? -26.718 7.137 5.455 1.00 27.14 184 TYR A C 1
ATOM 1361 O O . TYR A 1 184 ? -26.887 7.178 6.667 1.00 27.14 184 TYR A O 1
ATOM 1369 N N . LEU A 1 185 ? -25.567 6.754 4.868 1.00 30.30 185 LEU A N 1
ATOM 1370 C CA . LEU A 1 185 ? -24.248 6.487 5.461 1.00 30.30 185 LEU A CA 1
ATOM 1371 C C . LEU A 1 185 ? -23.463 7.794 5.702 1.00 30.30 185 LEU A C 1
ATOM 1373 O O . LEU A 1 185 ? -23.583 8.737 4.926 1.00 30.30 185 LEU A O 1
ATOM 1377 N N . ILE A 1 186 ? -22.640 7.759 6.756 1.00 31.97 186 ILE A N 1
ATOM 1378 C CA . ILE A 1 186 ? -21.341 8.425 6.987 1.00 31.97 186 ILE A CA 1
ATOM 1379 C C . ILE A 1 186 ? -21.088 9.718 6.191 1.00 31.97 186 ILE A C 1
ATOM 1381 O O . ILE A 1 186 ? -20.752 9.689 5.011 1.00 31.97 186 ILE A O 1
ATOM 1385 N N . THR A 1 187 ? -21.102 10.852 6.894 1.00 26.72 187 THR A N 1
ATOM 1386 C CA . THR A 1 187 ? -20.459 12.096 6.447 1.00 26.72 187 THR A CA 1
ATOM 1387 C C . THR A 1 187 ? -19.581 12.637 7.566 1.00 26.72 187 THR A C 1
ATOM 1389 O O . THR A 1 187 ? -20.038 12.704 8.711 1.00 26.72 187 THR A O 1
ATOM 1392 N N . ASN A 1 188 ? -18.377 13.105 7.238 1.00 31.98 188 ASN A N 1
ATOM 1393 C CA . ASN A 1 188 ? -17.746 14.162 8.022 1.00 31.98 188 ASN A CA 1
ATOM 1394 C C . ASN A 1 188 ? -18.141 15.515 7.435 1.00 31.98 188 ASN A C 1
ATOM 1396 O O . ASN A 1 188 ? -18.388 15.638 6.236 1.00 31.98 188 ASN A O 1
ATOM 1400 N N . GLY A 1 189 ? -18.302 16.499 8.309 1.00 31.95 189 GLY A N 1
ATOM 1401 C CA . GLY A 1 189 ? -18.885 17.787 7.981 1.00 31.95 189 GLY A CA 1
ATOM 1402 C C . GLY A 1 189 ? -18.072 18.520 6.925 1.00 31.95 189 GLY A C 1
ATOM 1403 O O . GLY A 1 189 ? -17.023 19.071 7.217 1.00 31.95 189 GLY A O 1
ATOM 1404 N N . THR A 1 190 ? -18.567 18.577 5.697 1.00 31.02 190 THR A N 1
ATOM 1405 C CA . THR A 1 190 ? -19.189 19.768 5.098 1.00 31.02 190 THR A CA 1
ATOM 1406 C C . THR A 1 190 ? -19.502 19.466 3.630 1.00 31.02 190 THR A C 1
ATOM 1408 O O . THR A 1 190 ? -18.622 19.126 2.859 1.00 31.02 190 THR A O 1
ATOM 1411 N N . GLN A 1 191 ? -20.782 19.619 3.271 1.00 30.91 191 GLN A N 1
ATOM 1412 C CA . GLN A 1 191 ? -21.355 19.556 1.916 1.00 30.91 191 GLN A CA 1
ATOM 1413 C C . GLN A 1 191 ? -21.374 18.190 1.193 1.00 30.91 191 GLN A C 1
ATOM 1415 O O . GLN A 1 191 ? -20.418 17.785 0.556 1.00 30.91 191 GLN A O 1
ATOM 1420 N N . GLY A 1 192 ? -22.568 17.581 1.163 1.00 29.12 192 GLY A N 1
ATOM 1421 C CA . GLY A 1 192 ? -23.043 16.785 0.020 1.00 29.12 192 GLY A CA 1
ATOM 1422 C C . GLY A 1 192 ? -22.635 15.308 -0.022 1.00 29.12 192 GLY A C 1
ATOM 1423 O O . GLY A 1 192 ? -21.468 14.960 -0.081 1.00 29.12 192 GLY A O 1
ATOM 1424 N N . ILE A 1 193 ? -23.635 14.425 -0.057 1.00 30.44 193 ILE A N 1
ATOM 1425 C CA . ILE A 1 193 ? -23.478 12.975 -0.236 1.00 30.44 193 ILE A CA 1
ATOM 1426 C C . ILE A 1 193 ? -23.489 12.664 -1.739 1.00 30.44 193 ILE A C 1
ATOM 1428 O O . ILE A 1 193 ? -24.493 12.940 -2.400 1.00 30.44 193 ILE A O 1
ATOM 1432 N N . HIS A 1 194 ? -22.429 12.037 -2.260 1.00 29.64 194 HIS A N 1
ATOM 1433 C CA . HIS A 1 194 ? -22.452 11.389 -3.577 1.00 29.64 194 HIS A CA 1
ATOM 1434 C C . HIS A 1 194 ? -23.119 10.010 -3.469 1.00 29.64 194 HIS A C 1
ATOM 1436 O O . HIS A 1 194 ? -22.809 9.213 -2.583 1.00 29.64 194 HIS A O 1
ATOM 1442 N N . LYS A 1 195 ? -24.074 9.732 -4.362 1.00 32.91 195 LYS A N 1
ATOM 1443 C CA . LYS A 1 195 ? -24.843 8.474 -4.418 1.00 32.91 195 LYS A CA 1
ATOM 1444 C C . LYS A 1 195 ? -24.014 7.276 -4.905 1.00 32.91 195 LYS A C 1
ATOM 1446 O O . LYS A 1 195 ? -24.498 6.151 -4.821 1.00 32.91 195 LYS A O 1
ATOM 1451 N N . ASP A 1 196 ? -22.792 7.508 -5.369 1.00 30.92 196 ASP A N 1
ATOM 1452 C CA . ASP A 1 196 ? -22.109 6.586 -6.279 1.00 30.92 196 ASP A CA 1
ATOM 1453 C C . ASP A 1 196 ? -21.238 5.541 -5.553 1.00 30.92 196 ASP A C 1
ATOM 1455 O O . ASP A 1 196 ? -21.104 4.425 -6.035 1.00 30.92 196 ASP A O 1
ATOM 1459 N N . VAL A 1 197 ? -20.816 5.794 -4.304 1.00 37.69 197 VAL A N 1
ATOM 1460 C CA . VAL A 1 197 ? -20.061 4.819 -3.473 1.00 37.69 197 VAL A CA 1
ATOM 1461 C C . VAL A 1 197 ? -20.909 3.589 -3.074 1.00 37.69 197 VAL A C 1
ATOM 1463 O O . VAL A 1 197 ? -20.394 2.549 -2.670 1.00 37.69 197 VAL A O 1
ATOM 1466 N N . TRP A 1 198 ? -22.239 3.681 -3.193 1.00 36.62 198 TRP A N 1
ATOM 1467 C CA . TRP A 1 198 ? -23.184 2.604 -2.863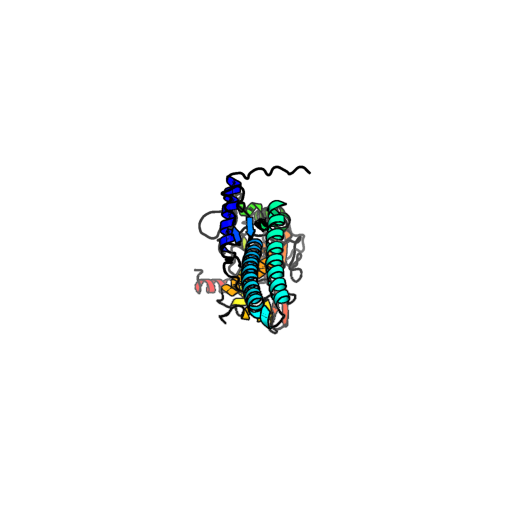 1.00 36.62 198 TRP A CA 1
ATOM 1468 C C . TRP A 1 198 ? -23.300 1.517 -3.941 1.00 36.62 198 TRP A C 1
ATOM 1470 O O . TRP A 1 198 ? -23.904 0.472 -3.675 1.00 36.62 198 TRP A O 1
ATOM 1480 N N . ALA A 1 199 ? -22.785 1.750 -5.149 1.00 35.06 199 ALA A N 1
ATOM 1481 C CA . ALA A 1 199 ? -22.858 0.782 -6.242 1.00 35.06 199 ALA A CA 1
ATOM 1482 C C . ALA A 1 199 ? -21.775 -0.308 -6.132 1.00 35.06 199 ALA A C 1
ATOM 1484 O O . ALA A 1 199 ? -22.059 -1.464 -6.450 1.00 35.06 199 ALA A O 1
ATOM 1485 N N . ASP A 1 200 ? -20.605 0.034 -5.582 1.00 35.81 200 ASP A N 1
ATOM 1486 C CA . ASP A 1 200 ? -19.388 -0.793 -5.666 1.00 35.81 200 ASP A CA 1
ATOM 1487 C C . ASP A 1 200 ? -19.140 -1.702 -4.455 1.00 35.81 200 ASP A C 1
ATOM 1489 O O . ASP A 1 200 ? -18.239 -2.542 -4.462 1.00 35.81 200 ASP A O 1
ATOM 1493 N N . PHE A 1 201 ? -19.959 -1.603 -3.403 1.00 39.22 201 PHE A N 1
ATOM 1494 C CA . PHE A 1 201 ? -19.935 -2.615 -2.350 1.00 39.22 201 PHE A CA 1
ATOM 1495 C C . PHE A 1 201 ? -20.519 -3.932 -2.885 1.00 39.22 201 PHE A C 1
ATOM 1497 O O . PHE A 1 201 ? -21.649 -3.929 -3.400 1.00 39.22 201 PHE A O 1
ATOM 1504 N N . PRO A 1 202 ? -19.842 -5.082 -2.669 1.00 42.69 202 PRO A N 1
ATOM 1505 C CA . PRO A 1 202 ? -20.428 -6.387 -2.943 1.00 42.69 202 PRO A CA 1
ATOM 1506 C C . PRO A 1 202 ? -21.830 -6.450 -2.332 1.00 42.69 202 PRO A C 1
ATOM 1508 O O . PRO A 1 202 ? -22.027 -6.067 -1.177 1.00 42.69 202 PRO A O 1
ATOM 1511 N N . GLU A 1 203 ? -22.825 -6.905 -3.096 1.00 40.16 203 GLU A N 1
ATOM 1512 C CA . GLU A 1 203 ? -24.239 -6.950 -2.677 1.00 40.16 203 GLU A CA 1
ATOM 1513 C C . GLU A 1 203 ? -24.432 -7.611 -1.297 1.00 40.16 203 GLU A C 1
ATOM 1515 O O . GLU A 1 203 ? -25.297 -7.216 -0.510 1.00 40.16 203 GLU A O 1
ATOM 1520 N N . VAL A 1 204 ? -23.546 -8.557 -0.972 1.00 38.19 204 VAL A N 1
ATOM 1521 C CA . VAL A 1 204 ? -23.442 -9.227 0.327 1.00 38.19 204 VAL A CA 1
ATOM 1522 C C . VAL A 1 204 ? -23.127 -8.242 1.455 1.00 38.19 204 VAL A C 1
ATOM 1524 O O . VAL A 1 204 ? -23.848 -8.229 2.446 1.00 38.19 204 VAL A O 1
ATOM 1527 N N . ALA A 1 205 ? -22.115 -7.383 1.305 1.00 43.31 205 ALA A N 1
ATOM 1528 C CA . ALA A 1 205 ? -21.734 -6.390 2.310 1.00 43.31 205 ALA A CA 1
ATOM 1529 C C . ALA A 1 205 ? -22.806 -5.295 2.476 1.00 43.31 205 ALA A C 1
ATOM 1531 O O . ALA A 1 205 ? -23.074 -4.872 3.600 1.00 43.31 205 ALA A O 1
ATOM 1532 N N . ARG A 1 206 ? -23.491 -4.905 1.386 1.00 47.69 206 ARG A N 1
ATOM 1533 C CA . ARG A 1 206 ? -24.617 -3.945 1.417 1.00 47.69 206 ARG A CA 1
ATOM 1534 C C . ARG A 1 206 ? -25.812 -4.480 2.187 1.00 47.69 206 ARG A C 1
ATOM 1536 O O . ARG A 1 206 ? -26.256 -3.868 3.151 1.00 47.69 206 ARG A O 1
ATOM 1543 N N . THR A 1 207 ? -26.302 -5.652 1.787 1.00 43.78 207 THR A N 1
ATOM 1544 C CA . THR A 1 207 ? -27.432 -6.332 2.439 1.00 43.78 207 THR A CA 1
ATOM 1545 C C . THR A 1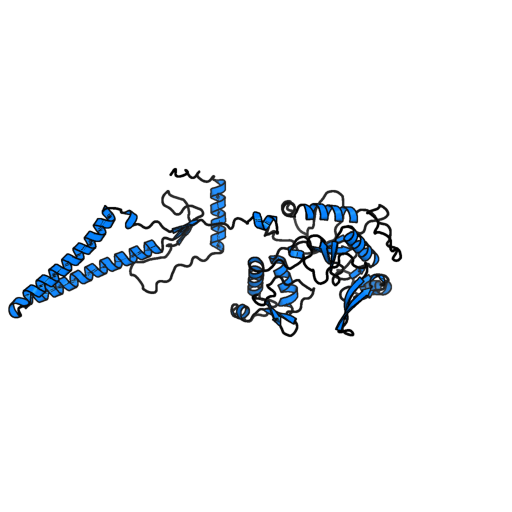 207 ? -27.143 -6.587 3.914 1.00 43.78 207 THR A C 1
ATOM 1547 O O . THR A 1 207 ? -28.045 -6.574 4.750 1.00 43.78 207 THR A O 1
ATOM 1550 N N . PHE A 1 208 ? -25.878 -6.833 4.230 1.00 50.41 208 PHE A N 1
ATOM 1551 C CA . PHE A 1 208 ? -25.411 -7.131 5.564 1.00 50.41 208 PHE A CA 1
ATOM 1552 C C . PHE A 1 208 ? -25.308 -5.901 6.460 1.00 50.41 208 PHE A C 1
ATOM 1554 O O . PHE A 1 208 ? -25.886 -5.931 7.540 1.00 50.41 208 PHE A O 1
ATOM 1561 N N . TYR A 1 209 ? -24.692 -4.804 6.006 1.00 51.50 209 TYR A N 1
ATOM 1562 C CA . TYR A 1 209 ? -24.683 -3.548 6.763 1.00 51.50 209 TYR A CA 1
ATOM 1563 C C . TYR A 1 209 ? -26.115 -3.092 7.072 1.00 51.50 209 TYR A C 1
ATOM 1565 O O . TYR A 1 209 ? -26.430 -2.751 8.210 1.00 51.50 209 TYR A O 1
ATOM 1573 N N . ASP A 1 210 ? -27.014 -3.224 6.093 1.00 51.91 210 ASP A N 1
ATOM 1574 C CA . ASP A 1 210 ? -28.443 -2.966 6.257 1.00 51.91 210 ASP A CA 1
ATOM 1575 C C . ASP A 1 210 ? -29.118 -3.897 7.277 1.00 51.91 210 ASP A C 1
ATOM 1577 O O . ASP A 1 210 ? -29.973 -3.455 8.041 1.00 51.91 210 ASP A O 1
ATOM 1581 N N . LYS A 1 211 ? -28.790 -5.196 7.293 1.00 49.34 211 LYS A N 1
ATOM 1582 C CA . LYS A 1 211 ? -29.369 -6.170 8.237 1.00 49.34 211 LYS A CA 1
ATOM 1583 C C . LYS A 1 211 ? -28.834 -5.979 9.651 1.00 49.34 211 LYS A C 1
ATOM 1585 O O . LYS A 1 211 ? -29.630 -5.951 10.587 1.00 49.34 211 LYS A O 1
ATOM 1590 N N . THR A 1 212 ? -27.525 -5.803 9.797 1.00 48.81 212 THR A N 1
ATOM 1591 C CA . THR A 1 212 ? -26.867 -5.568 11.080 1.00 48.81 212 THR A CA 1
ATOM 1592 C C . THR A 1 212 ? -27.340 -4.241 11.668 1.00 48.81 212 THR A C 1
ATOM 1594 O O . THR A 1 212 ? -27.796 -4.243 12.808 1.00 48.81 212 THR A O 1
ATOM 1597 N N . SER A 1 213 ? -27.387 -3.141 10.897 1.00 48.59 213 SER A N 1
ATOM 1598 C CA . SER A 1 213 ? -27.935 -1.864 11.392 1.00 48.59 213 SER A CA 1
ATOM 1599 C C . SER A 1 213 ? -29.409 -1.998 11.795 1.00 48.59 213 SER A C 1
ATOM 1601 O O . SER A 1 213 ? -29.797 -1.542 12.867 1.00 48.59 213 SER A O 1
ATOM 1603 N N . LYS A 1 214 ? -30.225 -2.710 10.999 1.00 49.25 214 LYS A N 1
ATOM 1604 C CA . LYS A 1 214 ? -31.638 -2.965 11.322 1.00 49.25 214 LYS A CA 1
ATOM 1605 C C . LYS A 1 214 ? -31.829 -3.873 12.542 1.00 49.25 214 LYS A C 1
ATOM 1607 O O . LYS A 1 214 ? -32.853 -3.712 13.203 1.00 49.25 214 LYS A O 1
ATOM 1612 N N . CYS A 1 215 ? -30.937 -4.827 12.846 1.00 45.59 215 CYS A N 1
ATOM 1613 C CA . CYS A 1 215 ? -31.022 -5.608 14.095 1.00 45.59 215 CYS A CA 1
ATOM 1614 C C . CYS A 1 215 ? -30.528 -4.783 15.299 1.00 45.59 215 CYS A C 1
ATOM 1616 O O . CYS A 1 215 ? -31.164 -4.832 16.347 1.00 45.59 215 CYS A O 1
ATOM 1618 N N . ILE A 1 216 ? -29.502 -3.939 15.141 1.00 47.12 216 ILE A N 1
ATOM 1619 C CA . ILE A 1 216 ? -29.022 -3.011 16.185 1.00 47.12 216 ILE A CA 1
ATOM 1620 C C . ILE A 1 216 ? -30.119 -2.022 16.615 1.00 47.12 216 ILE A C 1
ATOM 1622 O O . ILE A 1 216 ? -30.321 -1.796 17.809 1.00 47.12 216 ILE A O 1
ATOM 1626 N N . ASP A 1 217 ? -30.893 -1.499 15.662 1.00 42.59 217 ASP A N 1
ATOM 1627 C CA . ASP A 1 217 ? -32.047 -0.631 15.942 1.00 42.59 217 ASP A CA 1
ATOM 1628 C C . ASP A 1 217 ? -33.198 -1.340 16.657 1.00 42.59 217 ASP A C 1
ATOM 1630 O O . ASP A 1 217 ? -34.077 -0.714 17.263 1.00 42.59 217 ASP A O 1
ATOM 1634 N N . ARG A 1 218 ? -33.233 -2.671 16.587 1.00 42.66 218 ARG A N 1
ATOM 1635 C CA . ARG A 1 218 ? -34.315 -3.484 17.134 1.00 42.66 218 ARG A CA 1
ATOM 1636 C C . ARG A 1 218 ? -33.951 -3.970 18.536 1.00 42.66 218 ARG A C 1
ATOM 1638 O O . ARG A 1 218 ? -33.525 -5.097 18.733 1.00 42.66 218 ARG A O 1
ATOM 1645 N N . LYS A 1 219 ? -34.214 -3.081 19.500 1.00 54.72 219 LYS A N 1
ATOM 1646 C CA . LYS A 1 219 ? -34.640 -3.305 20.903 1.00 54.72 219 LYS A CA 1
ATOM 1647 C C . LYS A 1 219 ? -34.337 -4.702 21.489 1.00 54.72 219 LYS A C 1
ATOM 1649 O O . LYS A 1 219 ? -35.064 -5.632 21.161 1.00 54.72 219 LYS A O 1
ATOM 1654 N N . TRP A 1 220 ? -33.395 -4.839 22.433 1.00 43.72 220 TRP A N 1
ATOM 1655 C CA . TRP A 1 220 ? -33.018 -6.137 23.039 1.00 43.72 220 TRP A CA 1
ATOM 1656 C C . TRP A 1 220 ? -33.055 -6.139 24.581 1.00 43.72 220 TRP A C 1
ATOM 1658 O O . TRP A 1 220 ? -32.758 -5.126 25.214 1.00 43.72 220 TRP A O 1
ATOM 1668 N N . THR A 1 221 ? -33.398 -7.281 25.197 1.00 39.88 221 THR A N 1
ATOM 1669 C CA . THR A 1 221 ? -33.380 -7.466 26.666 1.00 39.88 221 THR A CA 1
ATOM 1670 C C . THR A 1 221 ? -31.961 -7.388 27.253 1.00 39.88 221 THR A C 1
ATOM 1672 O O . THR A 1 221 ? -31.033 -7.883 26.626 1.00 39.88 221 THR A O 1
ATOM 1675 N N . PRO A 1 222 ? -31.766 -6.899 28.493 1.00 40.06 222 PRO A N 1
ATOM 1676 C CA . PRO A 1 222 ? -30.451 -6.850 29.138 1.00 40.06 222 PRO A CA 1
ATOM 1677 C C . PRO A 1 222 ? -29.761 -8.220 29.219 1.00 40.06 222 PRO A C 1
ATOM 1679 O O . PRO A 1 222 ? -30.378 -9.213 29.619 1.00 40.06 222 PRO A O 1
ATOM 1682 N N . PHE A 1 223 ? -28.461 -8.250 28.912 1.00 39.44 223 PHE A N 1
ATOM 1683 C CA . PHE A 1 223 ? -27.607 -9.422 29.095 1.00 39.44 223 PHE A CA 1
ATOM 1684 C C . PHE A 1 223 ? -27.627 -9.900 30.554 1.00 39.44 223 PHE A C 1
ATOM 1686 O O . PHE A 1 223 ? -27.420 -9.120 31.485 1.00 39.44 223 PHE A O 1
ATOM 1693 N N . LYS A 1 224 ? -27.848 -11.204 30.751 1.00 41.56 224 LYS A N 1
ATOM 1694 C CA . LYS A 1 224 ? -27.643 -11.881 32.036 1.00 41.56 224 LYS A CA 1
ATOM 1695 C C . LYS A 1 224 ? -26.463 -12.845 31.879 1.00 41.56 224 LYS A C 1
ATOM 1697 O O . LYS A 1 224 ? -26.624 -13.824 31.153 1.00 41.56 224 LYS A O 1
ATOM 1702 N N . PRO A 1 225 ? -25.335 -12.635 32.578 1.00 38.78 225 PRO A N 1
ATOM 1703 C CA . PRO A 1 225 ? -24.083 -13.372 32.356 1.00 38.78 225 PRO A CA 1
ATOM 1704 C C . PRO A 1 225 ? -24.128 -14.889 32.632 1.00 38.78 225 PRO A C 1
ATOM 1706 O O . PRO A 1 225 ? -23.155 -15.578 32.372 1.00 38.78 225 PRO A O 1
ATOM 1709 N N . ASN A 1 226 ? -25.256 -15.443 33.100 1.00 37.28 226 ASN A N 1
ATOM 1710 C CA . ASN A 1 226 ? -25.357 -16.826 33.588 1.00 37.28 226 ASN A CA 1
ATOM 1711 C C . ASN A 1 226 ? -26.315 -17.739 32.798 1.00 37.28 226 ASN A C 1
ATOM 1713 O O . ASN A 1 226 ? -26.920 -18.637 33.384 1.00 37.28 226 ASN A O 1
ATOM 1717 N N . LYS A 1 227 ? -26.501 -17.557 31.484 1.00 39.09 227 LYS A N 1
ATOM 1718 C CA . LYS A 1 227 ? -27.241 -18.551 30.681 1.00 39.09 227 LYS A CA 1
ATOM 1719 C C . LYS A 1 227 ? -26.412 -19.077 29.516 1.00 39.09 227 LYS A C 1
ATOM 1721 O O . LYS A 1 227 ? -26.299 -18.431 28.486 1.00 39.09 227 LYS A O 1
ATOM 1726 N N . THR A 1 228 ? -25.947 -20.313 29.670 1.00 36.16 228 THR A N 1
ATOM 1727 C CA . THR A 1 228 ? -25.389 -21.215 28.647 1.00 36.16 228 THR A CA 1
ATOM 1728 C C . THR A 1 228 ? -26.440 -21.687 27.621 1.00 36.16 228 THR A C 1
ATOM 1730 O O . THR A 1 228 ? -26.445 -22.839 27.197 1.00 36.16 228 THR A O 1
ATOM 1733 N N . GLY A 1 229 ? -27.382 -20.817 27.243 1.00 38.12 229 GLY A N 1
ATOM 1734 C CA . GLY A 1 229 ? -28.422 -21.114 26.255 1.00 38.12 229 GLY A CA 1
ATOM 1735 C C . GLY A 1 229 ? -28.053 -20.607 24.856 1.00 38.12 229 GLY A C 1
ATOM 1736 O O . GLY A 1 229 ? -27.219 -19.710 24.747 1.00 38.12 229 GLY A O 1
ATOM 1737 N N . PRO A 1 230 ? -28.678 -21.140 23.787 1.00 35.97 230 PRO A N 1
ATOM 1738 C CA . PRO A 1 230 ? -28.507 -20.609 22.438 1.00 35.97 230 PRO A CA 1
ATOM 1739 C C . PRO A 1 230 ? -28.823 -19.109 22.419 1.00 35.97 230 PRO A C 1
ATOM 1741 O O . PRO A 1 230 ? -29.843 -18.676 22.965 1.00 35.97 230 PRO A O 1
ATOM 1744 N N . ILE A 1 231 ? -27.915 -18.334 21.821 1.00 41.94 231 ILE A N 1
ATOM 1745 C CA . ILE A 1 231 ? -27.999 -16.877 21.681 1.00 41.94 231 ILE A CA 1
ATOM 1746 C C . ILE A 1 231 ? -29.341 -16.553 21.007 1.00 41.94 231 ILE A C 1
ATOM 1748 O O . ILE A 1 231 ? -29.626 -17.026 19.908 1.00 41.94 231 ILE A O 1
ATOM 1752 N N . GLY A 1 232 ? -30.215 -15.839 21.720 1.00 40.09 232 GLY A N 1
ATOM 1753 C CA . GLY A 1 232 ? -31.587 -15.589 21.283 1.00 40.09 232 GLY A CA 1
ATOM 1754 C C . GLY A 1 232 ? -31.648 -14.764 19.995 1.00 40.09 232 GLY A C 1
ATOM 1755 O O . GLY A 1 232 ? -30.911 -13.797 19.837 1.00 40.09 232 GLY A O 1
ATOM 1756 N N . SER A 1 233 ? -32.568 -15.125 19.098 1.00 42.06 233 SER A N 1
ATOM 1757 C CA . SER A 1 233 ? -32.950 -14.341 17.911 1.00 42.06 233 SER A CA 1
ATOM 1758 C C . SER A 1 233 ? -33.279 -12.880 18.265 1.00 42.06 233 SER A C 1
ATOM 1760 O O . SER A 1 233 ? -33.845 -12.664 19.337 1.00 42.06 233 SER A O 1
ATOM 1762 N N . CYS A 1 234 ? -33.016 -11.905 17.371 1.00 40.50 234 CYS A N 1
ATOM 1763 C CA . CYS A 1 234 ? -33.391 -10.485 17.538 1.00 40.50 234 CYS A CA 1
ATOM 1764 C C . CYS A 1 234 ? -34.880 -10.367 17.974 1.00 40.50 234 CYS A C 1
ATOM 1766 O O . CYS A 1 234 ? -35.783 -10.464 17.141 1.00 40.50 234 CYS A O 1
ATOM 1768 N N . GLN A 1 235 ? -35.165 -10.197 19.273 1.00 39.44 235 GLN A N 1
ATOM 1769 C CA . GLN A 1 235 ? -36.523 -10.086 19.829 1.00 39.44 235 GLN A CA 1
ATOM 1770 C C . GLN A 1 235 ? -36.696 -8.759 20.578 1.00 39.44 235 GLN A C 1
ATOM 1772 O O . GLN A 1 235 ? -35.845 -8.373 21.371 1.00 39.44 235 GLN A O 1
ATOM 1777 N N . GLN A 1 236 ? -37.821 -8.085 20.302 1.00 37.19 236 GLN A N 1
ATOM 1778 C CA . GLN A 1 236 ? -38.123 -6.686 20.628 1.00 37.19 236 GLN A CA 1
ATOM 1779 C C . GLN A 1 236 ? -38.421 -6.422 22.115 1.00 37.19 236 GLN A C 1
ATOM 1781 O O . GLN A 1 236 ? -39.553 -6.640 22.539 1.00 37.19 236 GLN A O 1
ATOM 1786 N N . THR A 1 237 ? -37.498 -5.821 22.875 1.00 37.88 237 THR A N 1
ATOM 1787 C CA . THR A 1 237 ? -37.807 -5.213 24.195 1.00 37.88 237 THR A CA 1
ATOM 1788 C C . THR A 1 237 ? -36.756 -4.157 24.615 1.00 37.88 237 THR A C 1
ATOM 1790 O O . THR A 1 237 ? -35.652 -4.539 24.974 1.00 37.88 237 THR A O 1
ATOM 1793 N N . GLY A 1 238 ? -37.062 -2.847 24.620 1.00 44.62 238 GLY A N 1
ATOM 1794 C CA . GLY A 1 238 ? -36.185 -1.780 25.188 1.00 44.62 238 GLY A CA 1
ATOM 1795 C C . GLY A 1 238 ? -35.668 -0.700 24.212 1.00 44.62 238 GLY A C 1
ATOM 1796 O O . GLY A 1 238 ? -35.911 -0.797 23.020 1.00 44.62 238 GLY A O 1
ATOM 1797 N N . GLU A 1 239 ? -35.009 0.368 24.682 1.00 46.94 239 GLU A N 1
ATOM 1798 C CA . GLU A 1 239 ? -34.287 1.323 23.805 1.00 46.94 239 GLU A CA 1
ATOM 1799 C C . GLU A 1 239 ? -33.032 0.646 23.220 1.00 46.94 239 GLU A C 1
ATOM 1801 O O . GLU A 1 239 ? -32.298 -0.024 23.943 1.00 46.94 239 GLU A O 1
ATOM 1806 N N . GLY A 1 240 ? -32.818 0.745 21.903 1.00 52.31 240 GLY A N 1
ATOM 1807 C CA . GLY A 1 240 ? -31.661 0.142 21.228 1.00 52.31 240 GLY A CA 1
ATOM 1808 C C . GLY A 1 240 ? -30.360 0.898 21.517 1.00 52.31 240 GLY A C 1
ATOM 1809 O O . GLY A 1 240 ? -30.381 2.101 21.783 1.00 52.31 240 GLY A O 1
ATOM 1810 N N . ILE A 1 241 ? -29.217 0.208 21.443 1.00 61.12 241 ILE A N 1
ATOM 1811 C CA . ILE A 1 241 ? -27.908 0.866 21.517 1.00 61.12 241 ILE A CA 1
ATOM 1812 C C . ILE A 1 241 ? -27.562 1.474 20.159 1.00 61.12 241 ILE A C 1
ATOM 1814 O O . ILE A 1 241 ? -27.529 0.785 19.145 1.00 61.12 241 ILE A O 1
ATOM 1818 N N . LYS A 1 242 ? -27.260 2.772 20.130 1.00 66.06 242 LYS A N 1
ATOM 1819 C CA . LYS A 1 242 ? -26.662 3.389 18.941 1.00 66.06 242 LYS A CA 1
ATOM 1820 C C . LYS A 1 242 ? -25.225 2.883 18.812 1.00 66.06 242 LYS A C 1
ATOM 1822 O O . LYS A 1 242 ? -24.498 2.863 19.808 1.00 66.06 242 LYS A O 1
ATOM 1827 N N . LEU A 1 243 ? -24.808 2.499 17.609 1.00 67.69 243 LEU A N 1
ATOM 1828 C CA . LEU A 1 243 ? -23.417 2.154 17.315 1.00 67.69 243 LEU A CA 1
ATOM 1829 C C . LEU A 1 243 ? -22.735 3.263 16.512 1.00 67.69 243 LEU A C 1
ATOM 1831 O O . LEU A 1 243 ? -23.359 3.984 15.735 1.00 67.69 243 LEU A O 1
ATOM 1835 N N . LYS A 1 244 ? -21.426 3.368 16.701 1.00 71.75 244 LYS A N 1
ATOM 1836 C CA . LYS A 1 244 ? -20.496 4.187 15.940 1.00 71.75 244 LYS A CA 1
ATOM 1837 C C . LYS A 1 244 ? -19.609 3.251 15.128 1.00 71.75 244 LYS A C 1
ATOM 1839 O O . LYS A 1 244 ? -18.832 2.490 15.701 1.00 71.75 244 LYS A O 1
ATOM 1844 N N . LEU A 1 245 ? -19.694 3.335 13.805 1.00 69.94 245 LEU A N 1
ATOM 1845 C CA . LEU A 1 245 ? -18.681 2.751 12.932 1.00 69.94 245 LEU A CA 1
ATOM 1846 C C . LEU A 1 245 ? -17.462 3.677 12.963 1.00 69.94 245 LEU A C 1
ATOM 1848 O O . LEU A 1 245 ? -17.508 4.764 12.391 1.00 69.94 245 LEU A O 1
ATOM 1852 N N . SER A 1 246 ? -16.400 3.287 13.670 1.00 73.00 246 SER A N 1
ATOM 1853 C CA . SER A 1 246 ? -15.153 4.059 13.658 1.00 73.00 246 SER A CA 1
ATOM 1854 C C . SER A 1 246 ? -14.352 3.809 12.394 1.00 73.00 246 SER A C 1
ATOM 1856 O O . SER A 1 246 ? -13.616 4.689 11.970 1.00 73.00 246 SER A O 1
ATOM 1858 N N . SER A 1 247 ? -14.474 2.621 11.796 1.00 69.31 247 SER A N 1
ATOM 1859 C CA . SER A 1 247 ? -13.829 2.342 10.522 1.00 69.31 247 SER A CA 1
ATOM 1860 C C . SER A 1 247 ? -14.476 1.187 9.766 1.00 69.31 247 SER A C 1
ATOM 1862 O O . SER A 1 247 ? -14.853 0.191 10.372 1.00 69.31 247 SER A O 1
ATOM 1864 N N . GLY A 1 248 ? -14.593 1.305 8.444 1.00 75.81 248 GLY A N 1
ATOM 1865 C CA . GLY A 1 248 ? -15.112 0.258 7.558 1.00 75.81 248 GLY A CA 1
ATOM 1866 C C . GLY A 1 248 ? -14.052 -0.249 6.581 1.00 75.81 248 GLY A C 1
ATOM 1867 O O . GLY A 1 248 ? -12.862 -0.258 6.898 1.00 75.81 248 GLY A O 1
ATOM 1868 N N . GLY A 1 249 ? -14.481 -0.645 5.381 1.00 70.31 249 GLY A N 1
ATOM 1869 C CA . GLY A 1 249 ? -13.562 -0.935 4.281 1.00 70.31 249 GLY A CA 1
ATOM 1870 C C . GLY A 1 249 ? -12.717 0.291 3.907 1.00 70.31 249 GLY A C 1
ATOM 1871 O O . GLY A 1 249 ? -13.214 1.414 3.944 1.00 70.31 249 GLY A O 1
ATOM 1872 N N . ARG A 1 250 ? -11.443 0.084 3.563 1.00 71.12 250 ARG A N 1
ATOM 1873 C CA . ARG A 1 250 ? -10.494 1.141 3.169 1.00 71.12 250 ARG A CA 1
ATOM 1874 C C . ARG A 1 250 ? -9.730 0.732 1.917 1.00 71.12 250 ARG A C 1
ATOM 1876 O O . ARG A 1 250 ? -9.414 -0.446 1.745 1.00 71.12 250 ARG A O 1
ATOM 1883 N N . SER A 1 251 ? -9.358 1.705 1.089 1.00 75.00 251 SER A N 1
ATOM 1884 C CA . SER A 1 251 ? -8.433 1.467 -0.022 1.00 75.00 251 SER A CA 1
ATOM 1885 C C . SER A 1 251 ? -7.035 1.104 0.495 1.00 75.00 251 SER A C 1
ATOM 1887 O O . SER A 1 251 ? -6.666 1.399 1.638 1.00 75.00 251 SER A O 1
ATOM 1889 N N . VAL A 1 252 ? -6.231 0.453 -0.348 1.00 77.56 252 VAL A N 1
ATOM 1890 C CA . VAL A 1 252 ? -4.822 0.163 -0.026 1.00 77.56 252 VAL A CA 1
ATOM 1891 C C . VAL A 1 252 ? -4.038 1.462 0.180 1.00 77.56 252 VAL A C 1
ATOM 1893 O O . VAL A 1 252 ? -3.204 1.538 1.081 1.00 77.56 252 VAL A O 1
ATOM 1896 N N . GLN A 1 253 ? -4.376 2.502 -0.587 1.00 79.94 253 GLN A N 1
ATOM 1897 C CA . GLN A 1 253 ? -3.828 3.848 -0.447 1.00 79.94 253 GLN A CA 1
ATOM 1898 C C . GLN A 1 253 ? -4.049 4.408 0.966 1.00 79.94 253 GLN A C 1
ATOM 1900 O O . GLN A 1 253 ? -3.092 4.803 1.632 1.00 79.94 253 GLN A O 1
ATOM 1905 N N . GLU A 1 254 ? -5.292 4.385 1.454 1.00 79.56 254 GLU A N 1
ATOM 1906 C CA . GLU A 1 254 ? -5.625 4.903 2.782 1.00 79.56 254 GLU A CA 1
ATOM 1907 C C . GLU A 1 254 ? -4.993 4.054 3.892 1.00 79.56 254 GLU A C 1
ATOM 1909 O O . GLU A 1 254 ? -4.441 4.580 4.858 1.00 79.56 254 GLU A O 1
ATOM 1914 N N . GLN A 1 255 ? -4.970 2.728 3.721 1.00 84.56 255 GLN A N 1
ATOM 1915 C CA . GLN A 1 255 ? -4.277 1.832 4.647 1.00 84.56 255 GLN A CA 1
ATOM 1916 C C . GLN A 1 255 ? -2.773 2.143 4.733 1.00 84.56 255 GLN A C 1
ATOM 1918 O O . GLN A 1 255 ? -2.207 2.121 5.829 1.00 84.56 255 GLN A O 1
ATOM 1923 N N . ALA A 1 256 ? -2.125 2.452 3.607 1.00 88.94 256 ALA A N 1
ATOM 1924 C CA . ALA A 1 256 ? -0.717 2.836 3.557 1.00 88.94 256 ALA A CA 1
ATOM 1925 C C . ALA A 1 256 ? -0.457 4.204 4.188 1.00 88.94 256 ALA A C 1
ATOM 1927 O O . ALA A 1 256 ? 0.504 4.343 4.948 1.00 88.94 256 ALA A O 1
ATOM 1928 N N . ARG A 1 257 ? -1.344 5.180 3.959 1.00 87.94 257 ARG A N 1
ATOM 1929 C CA . ARG A 1 257 ? -1.280 6.501 4.594 1.00 87.94 257 ARG A CA 1
ATOM 1930 C C . ARG A 1 257 ? -1.349 6.386 6.117 1.00 87.94 257 ARG A C 1
ATOM 1932 O O . ARG A 1 257 ? -0.460 6.874 6.812 1.00 87.94 257 ARG A O 1
ATOM 1939 N N . MET A 1 258 ? -2.346 5.662 6.629 1.00 87.62 258 MET A N 1
ATOM 1940 C CA . MET A 1 258 ? -2.493 5.414 8.065 1.00 87.62 258 MET A CA 1
ATOM 1941 C C . MET A 1 258 ? -1.305 4.645 8.639 1.00 87.62 258 MET A C 1
ATOM 1943 O O . MET A 1 258 ? -0.858 4.941 9.743 1.00 87.62 258 MET A O 1
ATOM 1947 N N . PHE A 1 259 ? -0.779 3.652 7.916 1.00 92.88 259 PHE A N 1
ATOM 1948 C CA . PHE A 1 259 ? 0.383 2.895 8.374 1.00 92.88 259 PHE A CA 1
ATOM 1949 C C . PHE A 1 259 ? 1.631 3.778 8.482 1.00 92.88 259 PHE A C 1
ATOM 1951 O O . PHE A 1 259 ? 2.368 3.681 9.463 1.00 92.88 259 PHE A O 1
ATOM 1958 N N . TYR A 1 260 ? 1.852 4.674 7.520 1.00 93.81 260 TYR A N 1
ATOM 1959 C CA . TYR A 1 260 ? 2.932 5.649 7.604 1.00 93.81 260 TYR A CA 1
ATOM 1960 C C . TYR A 1 260 ? 2.777 6.539 8.844 1.00 93.81 260 TYR A C 1
ATOM 1962 O O . TYR A 1 260 ? 3.683 6.596 9.673 1.00 93.81 260 TYR A O 1
ATOM 1970 N N . GLU A 1 261 ? 1.612 7.166 9.016 1.00 90.94 261 GLU A N 1
ATOM 1971 C CA . GLU A 1 261 ? 1.357 8.138 10.088 1.00 90.94 261 GLU A CA 1
ATOM 1972 C C . GLU A 1 261 ? 1.356 7.505 11.485 1.00 90.94 261 GLU A C 1
ATOM 1974 O O . GLU A 1 261 ? 1.912 8.058 12.435 1.00 90.94 261 GLU A O 1
ATOM 1979 N N . ASN A 1 262 ? 0.756 6.323 11.625 1.00 91.44 262 ASN A N 1
ATOM 1980 C CA . ASN A 1 262 ? 0.639 5.660 12.919 1.00 91.44 262 ASN A CA 1
ATOM 1981 C C . ASN A 1 262 ? 1.894 4.885 13.305 1.00 91.44 262 ASN A C 1
ATOM 1983 O O . ASN A 1 262 ? 2.091 4.682 14.500 1.00 91.44 262 ASN A O 1
ATOM 1987 N N . CYS A 1 263 ? 2.709 4.442 12.338 1.00 94.31 263 CYS A N 1
ATOM 1988 C CA . CYS A 1 263 ? 3.858 3.570 12.585 1.00 94.31 263 CYS A CA 1
ATOM 1989 C C . CYS A 1 263 ? 5.192 4.203 12.187 1.00 94.31 263 CYS A C 1
ATOM 1991 O O . CYS A 1 263 ? 6.042 4.417 13.050 1.00 94.31 263 CYS A O 1
ATOM 1993 N N . LEU A 1 264 ? 5.414 4.467 10.895 1.00 94.19 264 LEU A N 1
ATOM 1994 C CA . LEU A 1 264 ? 6.733 4.870 10.387 1.00 94.19 264 LEU A CA 1
ATOM 1995 C C . LEU A 1 264 ? 7.138 6.249 10.908 1.00 94.19 264 LEU A C 1
ATOM 1997 O O . LEU A 1 264 ? 8.218 6.389 11.481 1.00 94.19 264 LEU A O 1
ATOM 2001 N N . ALA A 1 265 ? 6.228 7.219 10.827 1.00 91.38 265 ALA A N 1
ATOM 2002 C CA . ALA A 1 265 ? 6.437 8.573 11.326 1.00 91.38 265 ALA A CA 1
ATOM 2003 C C . ALA A 1 265 ? 6.642 8.635 12.853 1.00 91.38 265 ALA A C 1
ATOM 2005 O O . ALA A 1 265 ? 7.172 9.611 13.374 1.00 91.38 265 ALA A O 1
ATOM 2006 N N . LYS A 1 266 ? 6.270 7.574 13.582 1.00 92.50 266 LYS A N 1
ATOM 2007 C CA . LYS A 1 266 ? 6.440 7.440 15.040 1.00 92.50 266 LYS A CA 1
ATOM 2008 C C . LYS A 1 266 ? 7.642 6.568 15.416 1.00 92.50 266 LYS A C 1
ATOM 2010 O O . LYS A 1 266 ? 7.635 5.877 16.437 1.00 92.50 266 LYS A O 1
ATOM 2015 N N . GLY A 1 267 ? 8.678 6.554 14.577 1.00 90.88 267 GLY A N 1
ATOM 2016 C CA . GLY A 1 267 ? 9.897 5.780 14.823 1.00 90.88 267 GLY A CA 1
ATOM 2017 C C . GLY A 1 267 ? 9.673 4.267 14.742 1.00 90.88 267 GLY A C 1
ATOM 2018 O O . GLY A 1 267 ? 10.261 3.503 15.513 1.00 90.88 267 GLY A O 1
ATOM 2019 N N . GLY A 1 268 ? 8.770 3.837 13.859 1.00 91.75 268 GLY A N 1
ATOM 2020 C CA . GLY A 1 268 ? 8.516 2.433 13.536 1.00 91.75 268 GLY A CA 1
ATOM 2021 C C . GLY A 1 268 ? 7.601 1.678 14.500 1.00 91.75 268 GLY A C 1
ATOM 2022 O O . GLY A 1 268 ? 7.310 0.502 14.266 1.00 91.75 268 GLY A O 1
ATOM 2023 N N . THR A 1 269 ? 7.132 2.311 15.578 1.00 91.62 269 THR A N 1
ATOM 2024 C CA . THR A 1 269 ? 6.174 1.704 16.516 1.00 91.62 269 THR A CA 1
ATOM 2025 C C . THR A 1 269 ? 4.773 2.215 16.219 1.00 91.62 269 THR A C 1
ATOM 2027 O O . THR A 1 269 ? 4.542 3.417 16.230 1.00 91.62 269 THR A O 1
ATOM 2030 N N . CYS A 1 270 ? 3.834 1.303 15.974 1.00 87.75 270 CYS A N 1
ATOM 2031 C CA . CYS A 1 270 ? 2.455 1.670 15.672 1.00 87.75 270 CYS A CA 1
ATOM 2032 C C . CYS A 1 270 ? 1.677 2.085 16.929 1.00 87.75 270 CYS A C 1
ATOM 2034 O O . CYS A 1 270 ? 1.518 1.265 17.834 1.00 87.75 270 CYS A O 1
ATOM 2036 N N . ASP A 1 271 ? 1.121 3.297 16.950 1.00 83.31 271 ASP A N 1
ATOM 2037 C CA . ASP A 1 271 ? 0.091 3.706 17.918 1.00 83.31 271 ASP A CA 1
ATOM 2038 C C . ASP A 1 271 ? -0.965 4.605 17.237 1.00 83.31 271 ASP A C 1
ATOM 2040 O O . ASP A 1 271 ? -0.646 5.754 16.911 1.00 83.31 271 ASP A O 1
ATOM 2044 N N . PRO A 1 272 ? -2.204 4.125 17.008 1.00 79.81 272 PRO A N 1
ATOM 2045 C CA . PRO A 1 272 ? -2.690 2.777 17.308 1.00 79.81 272 PRO A CA 1
ATOM 2046 C C . PRO A 1 272 ? -2.053 1.699 16.418 1.00 79.81 272 PRO A C 1
ATOM 2048 O O . PRO A 1 272 ? -1.453 1.986 15.377 1.00 79.81 272 PRO A O 1
ATOM 2051 N N . ILE A 1 273 ? -2.203 0.434 16.826 1.00 82.25 273 ILE A N 1
ATOM 2052 C CA . ILE A 1 273 ? -1.797 -0.720 16.014 1.00 82.25 273 ILE A CA 1
ATOM 2053 C C . ILE A 1 273 ? -2.452 -0.589 14.638 1.00 82.25 273 ILE A C 1
ATOM 2055 O O . ILE A 1 273 ? -3.665 -0.462 14.526 1.00 82.25 273 ILE A O 1
ATOM 2059 N N . THR A 1 274 ? -1.631 -0.585 13.592 1.00 86.75 274 THR A N 1
ATOM 2060 C CA . THR A 1 274 ? -2.089 -0.408 12.214 1.00 86.75 274 THR A CA 1
ATOM 2061 C C . THR A 1 274 ? -1.526 -1.535 11.363 1.00 86.75 274 THR A C 1
ATOM 2063 O O . THR A 1 274 ? -0.355 -1.904 11.487 1.00 86.75 274 THR A O 1
ATOM 2066 N N . CYS A 1 275 ? -2.372 -2.126 10.521 1.00 87.56 275 CYS A N 1
ATOM 2067 C CA . CYS A 1 275 ? -1.952 -3.213 9.652 1.00 87.56 275 CYS A CA 1
ATOM 2068 C C . CYS A 1 275 ? -0.902 -2.741 8.635 1.00 87.56 275 CYS A C 1
ATOM 2070 O O . CYS A 1 275 ? -1.046 -1.673 8.043 1.00 87.56 275 CYS A O 1
ATOM 2072 N N . ASN A 1 276 ? 0.138 -3.559 8.437 1.00 91.25 276 ASN A N 1
ATOM 2073 C CA . ASN A 1 276 ? 1.181 -3.338 7.437 1.00 91.25 276 ASN A CA 1
ATOM 2074 C C . ASN A 1 276 ? 0.684 -3.763 6.039 1.00 91.25 276 ASN A C 1
ATOM 2076 O O . ASN A 1 276 ? 0.473 -4.968 5.853 1.00 91.25 276 ASN A O 1
ATOM 2080 N N . PRO A 1 277 ? 0.546 -2.832 5.072 1.00 90.38 277 PRO A N 1
ATOM 2081 C CA . PRO A 1 277 ? 0.117 -3.152 3.710 1.00 90.38 277 PRO A CA 1
ATOM 2082 C C . PRO A 1 277 ? 1.257 -3.653 2.800 1.00 90.38 277 PRO A C 1
ATOM 2084 O O . PRO A 1 277 ? 1.004 -4.080 1.674 1.00 90.38 277 PRO A O 1
ATOM 2087 N N . PHE A 1 278 ? 2.512 -3.616 3.260 1.00 91.38 278 PHE A N 1
ATOM 2088 C CA . PHE A 1 278 ? 3.687 -3.997 2.473 1.00 91.38 278 PHE A CA 1
ATOM 2089 C C . PHE A 1 278 ? 3.978 -5.510 2.525 1.00 91.38 278 PHE A C 1
ATOM 2091 O O . PHE A 1 278 ? 3.584 -6.194 3.481 1.00 91.38 278 PHE A O 1
ATOM 2098 N N . PRO A 1 279 ? 4.698 -6.059 1.523 1.00 88.31 279 PRO A N 1
ATOM 2099 C CA . PRO A 1 279 ? 5.153 -7.448 1.538 1.00 88.31 279 PRO A CA 1
ATOM 2100 C C . PRO A 1 279 ? 5.934 -7.797 2.814 1.00 88.31 279 PRO A C 1
ATOM 2102 O O . PRO A 1 279 ? 6.793 -7.045 3.268 1.00 88.31 279 PRO A O 1
ATOM 2105 N N . ARG A 1 280 ? 5.625 -8.956 3.410 1.00 85.31 280 ARG A N 1
ATOM 2106 C CA . ARG A 1 280 ? 6.238 -9.435 4.669 1.00 85.31 280 ARG A CA 1
ATOM 2107 C C . ARG A 1 280 ? 7.390 -10.421 4.459 1.00 85.31 280 ARG A C 1
ATOM 2109 O O . ARG A 1 280 ? 7.981 -10.877 5.429 1.00 85.31 280 ARG A O 1
ATOM 2116 N N . ASP A 1 281 ? 7.663 -10.774 3.210 1.00 85.00 281 ASP A N 1
ATOM 2117 C CA . ASP A 1 281 ? 8.711 -11.699 2.757 1.00 85.00 281 ASP A CA 1
ATOM 2118 C C . ASP A 1 281 ? 10.094 -11.036 2.652 1.00 85.00 281 ASP A C 1
ATOM 2120 O O . ASP A 1 281 ? 11.068 -11.692 2.296 1.00 85.00 281 ASP A O 1
ATOM 2124 N N . GLY A 1 282 ? 10.191 -9.750 2.992 1.00 84.12 282 GLY A N 1
ATOM 2125 C CA . GLY A 1 282 ? 11.445 -9.007 2.983 1.00 84.12 282 GLY A CA 1
ATOM 2126 C C . GLY A 1 282 ? 11.774 -8.343 1.648 1.00 84.12 282 GLY A C 1
ATOM 2127 O O . GLY A 1 282 ? 12.769 -7.633 1.570 1.00 84.12 282 GLY A O 1
ATOM 2128 N N . SER A 1 283 ? 10.946 -8.519 0.613 1.00 86.88 283 SER A N 1
ATOM 2129 C CA . SER A 1 283 ? 11.159 -7.877 -0.691 1.00 86.88 283 SER A CA 1
ATOM 2130 C C . SER A 1 283 ? 10.574 -6.462 -0.784 1.00 86.88 283 SER A C 1
ATOM 2132 O O . SER A 1 283 ? 10.664 -5.829 -1.833 1.00 86.88 283 SER A O 1
ATOM 2134 N N . GLY A 1 284 ? 9.898 -5.998 0.270 1.00 89.44 284 GLY A N 1
ATOM 2135 C CA . GLY A 1 284 ? 9.223 -4.704 0.312 1.00 89.44 284 GLY A CA 1
ATOM 2136 C C . GLY A 1 284 ? 10.110 -3.553 0.808 1.00 89.44 284 GLY A C 1
ATOM 2137 O O . GLY A 1 284 ? 11.163 -3.785 1.400 1.00 89.44 284 GLY A O 1
ATOM 2138 N N . PRO A 1 285 ? 9.651 -2.299 0.643 1.00 92.38 285 PRO A N 1
ATOM 2139 C CA . PRO A 1 285 ? 10.365 -1.095 1.073 1.00 92.38 285 PRO A CA 1
ATOM 2140 C C . PRO A 1 285 ? 10.344 -0.896 2.593 1.00 92.38 285 PRO A C 1
ATOM 2142 O O . PRO A 1 285 ? 11.042 -0.030 3.112 1.00 92.38 285 PRO A O 1
ATOM 2145 N N . VAL A 1 286 ? 9.526 -1.672 3.311 1.00 93.56 286 VAL A N 1
ATOM 2146 C CA . VAL A 1 286 ? 9.372 -1.606 4.764 1.00 93.56 286 VAL A CA 1
ATOM 2147 C C . VAL A 1 286 ? 9.614 -2.983 5.361 1.00 93.56 286 VAL A C 1
ATOM 2149 O O . VAL A 1 286 ? 8.937 -3.950 5.013 1.00 93.56 286 VAL A O 1
ATOM 2152 N N . LEU A 1 287 ? 10.539 -3.046 6.313 1.00 93.38 287 LEU A N 1
ATOM 2153 C CA . LEU A 1 287 ? 10.928 -4.251 7.038 1.00 93.38 287 LEU A CA 1
ATOM 2154 C C . LEU A 1 287 ? 10.696 -4.079 8.539 1.00 93.38 287 LEU A C 1
ATOM 2156 O O . LEU A 1 287 ? 10.327 -3.001 9.002 1.00 93.38 287 LEU A O 1
ATOM 2160 N N . LYS A 1 288 ? 10.906 -5.151 9.309 1.00 91.88 288 LYS A N 1
ATOM 2161 C CA . LYS A 1 288 ? 11.047 -5.065 10.766 1.00 91.88 288 LYS A CA 1
ATOM 2162 C C . LYS A 1 288 ? 12.514 -5.185 11.158 1.00 91.88 288 LYS A C 1
ATOM 2164 O O . LYS A 1 288 ? 13.187 -6.076 10.649 1.00 91.88 288 LYS A O 1
ATOM 2169 N N . ASP A 1 289 ? 12.971 -4.323 12.059 1.00 90.38 289 ASP A N 1
ATOM 2170 C CA . ASP A 1 289 ? 14.295 -4.427 12.676 1.00 90.38 289 ASP A CA 1
ATOM 2171 C C . ASP A 1 289 ? 14.330 -5.504 13.784 1.00 90.38 289 ASP A C 1
ATOM 2173 O O . ASP A 1 289 ? 13.312 -6.128 14.114 1.00 90.38 289 ASP A O 1
ATOM 2177 N N . ASP A 1 290 ? 15.499 -5.692 14.402 1.00 89.62 290 ASP A N 1
ATOM 2178 C CA . ASP A 1 290 ? 15.697 -6.637 15.513 1.00 89.62 290 ASP A CA 1
ATOM 2179 C C . ASP A 1 290 ? 14.825 -6.310 16.741 1.00 89.62 290 ASP A C 1
ATOM 2181 O O . ASP A 1 290 ? 14.452 -7.196 17.515 1.00 89.62 290 ASP A O 1
ATOM 2185 N N . ASN A 1 291 ? 14.422 -5.044 16.889 1.00 88.75 291 ASN A N 1
ATOM 2186 C CA . ASN A 1 291 ? 13.510 -4.573 17.931 1.00 88.75 291 ASN A CA 1
ATOM 2187 C C . ASN A 1 291 ? 12.029 -4.701 17.532 1.00 88.75 291 ASN A C 1
ATOM 2189 O O . ASN A 1 291 ? 11.150 -4.232 18.261 1.00 88.75 291 ASN A O 1
ATOM 2193 N N . LYS A 1 292 ? 11.729 -5.350 16.398 1.00 88.12 292 LYS A N 1
ATOM 2194 C CA . LYS A 1 292 ? 10.388 -5.532 15.816 1.00 88.12 292 LYS A CA 1
ATOM 2195 C C . LYS A 1 292 ? 9.697 -4.225 15.398 1.00 88.12 292 LYS A C 1
ATOM 2197 O O . LYS A 1 292 ? 8.478 -4.241 15.188 1.00 88.12 292 LYS A O 1
ATOM 2202 N N . LYS A 1 293 ? 10.442 -3.127 15.259 1.00 93.00 293 LYS A N 1
ATOM 2203 C CA . LYS A 1 293 ? 9.965 -1.835 14.754 1.00 93.00 293 LYS A CA 1
ATOM 2204 C C . LYS A 1 293 ? 9.975 -1.825 13.235 1.00 93.00 293 LYS A C 1
ATOM 2206 O O . LYS A 1 293 ? 10.851 -2.418 12.616 1.00 93.00 293 LYS A O 1
ATOM 2211 N N . TYR A 1 294 ? 9.006 -1.143 12.639 1.00 94.44 294 TYR A N 1
ATOM 2212 C CA . TYR A 1 294 ? 8.959 -0.965 11.194 1.00 94.44 294 TYR A CA 1
ATOM 2213 C C . TYR A 1 294 ? 9.984 0.072 10.741 1.00 94.44 294 TYR A C 1
ATOM 2215 O O . TYR A 1 294 ? 9.994 1.193 11.241 1.00 94.44 294 TYR A O 1
ATOM 2223 N N . VAL A 1 295 ? 10.825 -0.300 9.783 1.00 94.00 295 VAL A N 1
ATOM 2224 C CA . VAL A 1 295 ? 11.881 0.551 9.229 1.00 94.00 295 VAL A CA 1
ATOM 2225 C C . VAL A 1 295 ? 11.795 0.556 7.710 1.00 94.00 295 VAL A C 1
ATOM 2227 O O . VAL A 1 295 ? 11.494 -0.469 7.098 1.00 94.00 295 VAL A O 1
ATOM 2230 N N . VAL A 1 296 ? 12.045 1.713 7.105 1.00 93.50 296 VAL A N 1
ATOM 2231 C CA . VAL A 1 296 ? 12.187 1.837 5.650 1.00 93.50 296 VAL A CA 1
ATOM 2232 C C . VAL A 1 296 ? 13.582 1.348 5.263 1.00 93.50 296 VAL A C 1
ATOM 2234 O O . VAL A 1 296 ? 14.546 1.613 5.981 1.00 93.50 296 VAL A O 1
ATOM 2237 N N . THR A 1 297 ? 13.702 0.601 4.167 1.00 92.31 297 THR A N 1
ATOM 2238 C CA . THR A 1 297 ? 14.996 0.068 3.723 1.00 92.31 297 THR A CA 1
ATOM 2239 C C . THR A 1 297 ? 15.959 1.183 3.318 1.00 92.31 297 THR A C 1
ATOM 2241 O O . THR A 1 297 ? 15.552 2.213 2.778 1.00 92.31 297 THR A O 1
ATOM 2244 N N . ASN A 1 298 ? 17.261 0.958 3.524 1.00 88.94 298 ASN A N 1
ATOM 2245 C CA . ASN A 1 298 ? 18.292 1.926 3.140 1.00 88.94 298 ASN A CA 1
ATOM 2246 C C . ASN A 1 298 ? 18.269 2.226 1.634 1.00 88.94 298 ASN A C 1
ATOM 2248 O O . ASN A 1 298 ? 18.469 3.369 1.252 1.00 88.94 298 ASN A O 1
ATOM 2252 N N . ASP A 1 299 ? 17.968 1.239 0.785 1.00 88.62 299 ASP A N 1
ATOM 2253 C CA . ASP A 1 299 ? 17.873 1.437 -0.668 1.00 88.62 299 ASP A CA 1
ATOM 2254 C C . ASP A 1 299 ? 16.781 2.434 -1.056 1.00 88.62 299 ASP A C 1
ATOM 2256 O O . ASP A 1 299 ? 16.944 3.178 -2.020 1.00 88.62 299 ASP A O 1
ATOM 2260 N N . VAL A 1 300 ? 15.671 2.456 -0.313 1.00 89.31 300 VAL A N 1
ATOM 2261 C CA . VAL A 1 300 ? 14.592 3.428 -0.509 1.00 89.31 300 VAL A CA 1
ATOM 2262 C C . VAL A 1 300 ? 14.996 4.767 0.089 1.00 89.31 300 VAL A C 1
ATOM 2264 O O . VAL A 1 300 ? 14.878 5.776 -0.590 1.00 89.31 300 VAL A O 1
ATOM 2267 N N . LEU A 1 301 ? 15.526 4.791 1.316 1.00 87.81 301 LEU A N 1
ATOM 2268 C CA . LEU A 1 301 ? 15.956 6.035 1.965 1.00 87.81 301 LEU A CA 1
ATOM 2269 C C . LEU A 1 301 ? 17.027 6.779 1.154 1.00 87.81 301 LEU A C 1
ATOM 2271 O O . LEU A 1 301 ? 16.938 7.991 1.011 1.00 87.81 301 LEU A O 1
ATOM 2275 N N . ASN A 1 302 ? 17.980 6.062 0.557 1.00 85.50 302 ASN A N 1
ATOM 2276 C CA . ASN A 1 302 ? 19.051 6.639 -0.258 1.00 85.50 302 ASN A CA 1
ATOM 2277 C C . ASN A 1 302 ? 18.558 7.267 -1.578 1.00 85.50 302 ASN A C 1
ATOM 2279 O O . ASN A 1 302 ? 19.324 7.984 -2.216 1.00 85.50 302 ASN A O 1
ATOM 2283 N N . GLN A 1 303 ? 17.318 6.997 -2.009 1.00 84.69 303 GLN A N 1
ATOM 2284 C CA . GLN A 1 303 ? 16.716 7.630 -3.195 1.00 84.69 303 GLN A CA 1
ATOM 2285 C C . GLN A 1 303 ? 16.156 9.024 -2.902 1.00 84.69 303 GLN A C 1
ATOM 2287 O O . GLN A 1 303 ? 15.910 9.788 -3.833 1.00 84.69 303 GLN A O 1
ATOM 2292 N N . PHE A 1 304 ? 15.949 9.363 -1.630 1.00 82.81 304 PHE A N 1
ATOM 2293 C CA . PHE A 1 304 ? 15.467 10.673 -1.218 1.00 82.81 304 PHE A CA 1
ATOM 2294 C C . PHE A 1 304 ? 16.679 11.459 -0.698 1.00 82.81 304 PHE A C 1
ATOM 2296 O O . PHE A 1 304 ? 17.168 11.212 0.400 1.00 82.81 304 PHE A O 1
ATOM 2303 N N . GLU A 1 305 ? 17.212 12.352 -1.545 1.00 57.53 305 GLU A N 1
ATOM 2304 C CA . GLU A 1 305 ? 18.502 13.058 -1.372 1.00 57.53 305 GLU A CA 1
ATOM 2305 C C . GLU A 1 305 ? 18.604 13.906 -0.093 1.00 57.53 305 GLU A C 1
ATOM 2307 O O . GLU A 1 305 ? 19.704 14.239 0.353 1.00 57.53 305 GLU A O 1
ATOM 2312 N N . GLU A 1 306 ? 17.480 14.221 0.542 1.00 52.84 306 GLU A N 1
ATOM 2313 C CA . GLU A 1 306 ? 17.465 14.835 1.859 1.00 52.84 306 GLU A CA 1
ATOM 2314 C C . GLU A 1 306 ? 17.198 13.752 2.899 1.00 52.84 306 GLU A C 1
ATOM 2316 O O . GLU A 1 306 ? 16.103 13.192 2.959 1.00 52.84 306 GLU A O 1
ATOM 2321 N N . GLY A 1 307 ? 18.190 13.497 3.759 1.00 51.06 307 GLY A N 1
ATOM 2322 C CA . GLY A 1 307 ? 18.065 12.733 5.006 1.00 51.06 307 GLY A CA 1
ATOM 2323 C C . GLY A 1 307 ? 17.123 13.395 6.022 1.00 51.06 307 GLY A C 1
ATOM 2324 O O . GLY A 1 307 ? 17.473 13.560 7.190 1.00 51.06 307 GLY A O 1
ATOM 2325 N N . GLY A 1 308 ? 15.954 13.828 5.559 1.00 58.16 308 GLY A N 1
ATOM 2326 C CA . GLY A 1 308 ? 14.876 14.388 6.336 1.00 58.16 308 GLY A CA 1
ATOM 2327 C C . GLY A 1 308 ? 14.261 13.327 7.231 1.00 58.16 308 GLY A C 1
ATOM 2328 O O . GLY A 1 308 ? 14.216 12.137 6.911 1.00 58.16 308 GLY A O 1
ATOM 2329 N N . ASP A 1 309 ? 13.797 13.792 8.381 1.00 78.25 309 ASP A N 1
ATOM 2330 C CA . ASP A 1 309 ? 13.073 12.992 9.350 1.00 78.25 309 ASP A CA 1
ATOM 2331 C C . ASP A 1 309 ? 11.926 12.226 8.662 1.00 78.25 309 ASP A C 1
ATOM 2333 O O . ASP A 1 309 ? 11.055 12.822 8.024 1.00 78.25 309 ASP A O 1
ATOM 2337 N N . ILE A 1 310 ? 11.915 10.892 8.804 1.00 83.94 310 ILE A N 1
ATOM 2338 C CA . ILE A 1 310 ? 10.842 10.019 8.296 1.00 83.94 310 ILE A CA 1
ATOM 2339 C C . ILE A 1 310 ? 9.478 10.488 8.818 1.00 83.94 310 ILE A C 1
ATOM 2341 O O . ILE A 1 310 ? 8.468 10.198 8.195 1.00 83.94 310 ILE A O 1
ATOM 2345 N N . SER A 1 311 ? 9.419 11.218 9.934 1.00 82.25 311 SER A N 1
ATOM 2346 C CA . SER A 1 311 ? 8.168 11.758 10.465 1.00 82.25 311 SER A CA 1
ATOM 2347 C C . SER A 1 311 ? 7.514 12.846 9.602 1.00 82.25 311 SER A C 1
ATOM 2349 O O . SER A 1 311 ? 6.301 13.028 9.704 1.00 82.25 311 SER A O 1
ATOM 2351 N N . THR A 1 312 ? 8.270 13.537 8.739 1.00 82.31 312 THR A N 1
ATOM 2352 C CA . THR A 1 312 ? 7.787 14.691 7.952 1.00 82.31 312 THR A CA 1
ATOM 2353 C C . THR A 1 312 ? 8.045 14.585 6.446 1.00 82.31 312 THR A C 1
ATOM 2355 O O . THR A 1 312 ? 7.714 15.505 5.696 1.00 82.31 312 THR A O 1
ATOM 2358 N N . ASN A 1 313 ? 8.615 13.476 5.968 1.00 86.12 313 ASN A N 1
ATOM 2359 C CA . ASN A 1 313 ? 8.994 13.318 4.564 1.00 86.12 313 ASN A CA 1
ATOM 2360 C C . ASN A 1 313 ? 7.799 12.917 3.670 1.00 86.12 313 ASN A C 1
ATOM 2362 O O . ASN A 1 313 ? 7.543 11.734 3.426 1.00 86.12 313 ASN A O 1
ATOM 2366 N N . GLU A 1 314 ? 7.089 13.915 3.140 1.00 87.44 314 GLU A N 1
ATOM 2367 C CA . GLU A 1 314 ? 5.918 13.715 2.271 1.00 87.44 314 GLU A CA 1
ATOM 2368 C C . GLU A 1 314 ? 6.244 13.017 0.937 1.00 87.44 314 GLU A C 1
ATOM 2370 O O . GLU A 1 314 ? 5.426 12.247 0.434 1.00 87.44 314 GLU A O 1
ATOM 2375 N N . GLN A 1 315 ? 7.445 13.201 0.374 1.00 88.19 315 GLN A N 1
ATOM 2376 C CA . GLN A 1 315 ? 7.847 12.490 -0.850 1.00 88.19 315 GLN A CA 1
ATOM 2377 C C . GLN A 1 315 ? 7.990 10.986 -0.598 1.00 88.19 315 GLN A C 1
ATOM 2379 O O . GLN A 1 315 ? 7.473 10.169 -1.364 1.00 88.19 315 GLN A O 1
ATOM 2384 N N . LEU A 1 316 ? 8.625 10.616 0.518 1.00 89.56 316 LEU A N 1
ATOM 2385 C CA . LEU A 1 316 ? 8.731 9.230 0.959 1.00 89.56 316 LEU A CA 1
ATOM 2386 C C . LEU A 1 316 ? 7.349 8.640 1.254 1.00 89.56 316 LEU A C 1
ATOM 2388 O O . LEU A 1 316 ? 7.064 7.511 0.854 1.00 89.56 316 LEU A O 1
ATOM 2392 N N . LYS A 1 317 ? 6.471 9.398 1.921 1.00 90.44 317 LYS A N 1
ATOM 2393 C CA . LYS A 1 317 ? 5.084 8.985 2.170 1.00 90.44 317 LYS A CA 1
ATOM 2394 C C . LYS A 1 317 ? 4.368 8.668 0.861 1.00 90.44 317 LYS A C 1
ATOM 2396 O O . LYS A 1 317 ? 3.813 7.579 0.728 1.00 90.44 317 LYS A O 1
ATOM 2401 N N . GLN A 1 318 ? 4.429 9.572 -0.116 1.00 87.94 318 GLN A N 1
ATOM 2402 C CA . GLN A 1 318 ? 3.773 9.386 -1.408 1.00 87.94 318 GLN A CA 1
ATOM 2403 C C . GLN A 1 318 ? 4.350 8.188 -2.175 1.00 87.94 318 GLN A C 1
ATOM 2405 O O . GLN A 1 318 ? 3.591 7.395 -2.739 1.00 87.94 318 GLN A O 1
ATOM 2410 N N . TYR A 1 319 ? 5.673 8.002 -2.149 1.00 90.69 319 TYR A N 1
ATOM 2411 C CA . TYR A 1 319 ? 6.328 6.828 -2.728 1.00 90.69 319 TYR A CA 1
ATOM 2412 C C . TYR A 1 319 ? 5.837 5.526 -2.090 1.00 90.69 319 TYR A C 1
ATOM 2414 O O . TYR A 1 319 ? 5.438 4.603 -2.796 1.00 90.69 319 TYR A O 1
ATOM 2422 N N . LEU A 1 320 ? 5.820 5.453 -0.757 1.00 91.56 320 LEU A N 1
ATOM 2423 C CA . LEU A 1 320 ? 5.382 4.267 -0.023 1.00 91.56 320 LEU A CA 1
ATOM 2424 C C . LEU A 1 320 ? 3.901 3.962 -0.269 1.00 91.56 320 LEU A C 1
ATOM 2426 O O . LEU A 1 320 ? 3.537 2.804 -0.459 1.00 91.56 320 LEU A O 1
ATOM 2430 N N . VAL A 1 321 ? 3.052 4.987 -0.325 1.00 86.06 321 VAL A N 1
ATOM 2431 C CA . VAL A 1 321 ? 1.639 4.844 -0.694 1.00 86.06 321 VAL A CA 1
ATOM 2432 C C . VAL A 1 321 ? 1.508 4.277 -2.109 1.00 86.06 321 VAL A C 1
ATOM 2434 O O . VAL A 1 321 ? 0.813 3.282 -2.309 1.00 86.06 321 VAL A O 1
ATOM 2437 N N . THR A 1 322 ? 2.241 4.837 -3.072 1.00 82.69 322 THR A N 1
ATOM 2438 C CA . THR A 1 322 ? 2.243 4.381 -4.472 1.00 82.69 322 THR A CA 1
ATOM 2439 C C . THR A 1 322 ? 2.749 2.943 -4.592 1.00 82.69 322 THR A C 1
ATOM 2441 O O . THR A 1 322 ? 2.184 2.130 -5.323 1.00 82.69 322 THR A O 1
ATOM 2444 N N . TYR A 1 323 ? 3.792 2.592 -3.841 1.00 89.50 323 TYR A N 1
ATOM 2445 C CA . TYR A 1 323 ? 4.309 1.231 -3.795 1.00 89.50 323 TYR A CA 1
ATOM 2446 C C . TYR A 1 323 ? 3.260 0.263 -3.239 1.00 89.50 323 TYR A C 1
ATOM 2448 O O . TYR A 1 323 ? 3.055 -0.808 -3.805 1.00 89.50 323 TYR A O 1
ATOM 2456 N N . ALA A 1 324 ? 2.583 0.623 -2.144 1.00 86.81 324 ALA A N 1
ATOM 2457 C CA . ALA A 1 324 ? 1.550 -0.217 -1.547 1.00 86.81 324 ALA A CA 1
ATOM 2458 C C . ALA A 1 324 ? 0.382 -0.458 -2.511 1.00 86.81 324 ALA A C 1
ATOM 2460 O O . ALA A 1 324 ? -0.093 -1.582 -2.595 1.00 86.81 324 ALA A O 1
ATOM 2461 N N . VAL A 1 325 ? -0.051 0.550 -3.271 1.00 78.44 325 VAL A N 1
ATOM 2462 C CA . VAL A 1 325 ? -1.120 0.382 -4.271 1.00 78.44 325 VAL A CA 1
ATOM 2463 C C . VAL A 1 325 ? -0.711 -0.610 -5.365 1.00 78.44 325 VAL A C 1
ATOM 2465 O O . VAL A 1 325 ? -1.477 -1.511 -5.693 1.00 78.44 325 VAL A O 1
ATOM 2468 N N . ASN A 1 326 ? 0.516 -0.500 -5.881 1.00 79.62 326 ASN A N 1
ATOM 2469 C CA . ASN A 1 326 ? 0.975 -1.321 -7.008 1.00 79.62 326 ASN A CA 1
ATOM 2470 C C . ASN A 1 326 ? 1.422 -2.738 -6.615 1.00 79.62 326 ASN A C 1
ATOM 2472 O O . ASN A 1 326 ? 1.263 -3.685 -7.384 1.00 79.62 326 ASN A O 1
ATOM 2476 N N . TYR A 1 327 ? 2.024 -2.886 -5.434 1.00 83.25 327 TYR A N 1
ATOM 2477 C CA . TYR A 1 327 ? 2.728 -4.107 -5.022 1.00 83.25 327 TYR A CA 1
ATOM 2478 C C . TYR A 1 327 ? 2.320 -4.612 -3.637 1.00 83.25 327 TYR A C 1
ATOM 2480 O O . TYR A 1 327 ? 2.750 -5.690 -3.211 1.00 83.25 327 TYR A O 1
ATOM 2488 N N . GLY A 1 328 ? 1.521 -3.840 -2.901 1.00 72.69 328 GLY A N 1
ATOM 2489 C CA . GLY A 1 328 ? 0.986 -4.254 -1.615 1.00 72.69 328 GLY A CA 1
ATOM 2490 C C . GLY A 1 328 ? 0.092 -5.473 -1.782 1.00 72.69 328 GLY A C 1
ATOM 2491 O O . GLY A 1 328 ? -0.667 -5.612 -2.740 1.00 72.69 328 GLY A O 1
ATOM 2492 N N . LYS A 1 329 ? 0.190 -6.399 -0.832 1.00 67.06 329 LYS A N 1
ATOM 2493 C CA . LYS A 1 329 ? -0.716 -7.548 -0.785 1.00 67.06 329 LYS A CA 1
ATOM 2494 C C . LYS A 1 329 ? -1.942 -7.138 0.028 1.00 67.06 329 LYS A C 1
ATOM 2496 O O . LYS A 1 329 ? -1.790 -6.574 1.112 1.00 67.06 329 LYS A O 1
ATOM 2501 N N . THR A 1 330 ? -3.141 -7.501 -0.430 1.00 60.88 330 THR A N 1
ATOM 2502 C CA . THR A 1 330 ? -4.430 -7.318 0.273 1.00 60.88 330 THR A CA 1
ATOM 2503 C C . THR A 1 330 ? -4.526 -8.223 1.508 1.00 60.88 330 THR A C 1
ATOM 2505 O O . THR A 1 330 ? -5.317 -9.160 1.580 1.00 60.88 330 THR A O 1
ATOM 2508 N N . THR A 1 331 ? -3.645 -7.997 2.478 1.00 74.25 331 THR A N 1
ATOM 2509 C CA . THR A 1 331 ? -3.515 -8.814 3.695 1.00 74.25 331 THR A CA 1
ATOM 2510 C C . THR A 1 331 ? -4.064 -8.114 4.928 1.00 74.25 331 THR A C 1
ATOM 2512 O O . THR A 1 331 ? -4.083 -8.707 6.006 1.00 74.25 331 THR A O 1
ATOM 2515 N N . CYS A 1 332 ? -4.508 -6.865 4.782 1.00 83.69 332 CYS A N 1
ATOM 2516 C CA . CYS A 1 332 ? -5.139 -6.121 5.855 1.00 83.69 332 CYS A CA 1
ATOM 2517 C C . CYS A 1 332 ? -6.658 -6.310 5.816 1.00 83.69 332 CYS A C 1
ATOM 2519 O O . CYS A 1 332 ? -7.253 -6.133 4.752 1.00 83.69 332 CYS A O 1
ATOM 2521 N N . PRO A 1 333 ? -7.300 -6.614 6.958 1.00 82.38 333 PRO A N 1
ATOM 2522 C CA . PRO A 1 333 ? -8.736 -6.890 7.009 1.00 82.38 333 PRO A CA 1
ATOM 2523 C C . PRO A 1 333 ? -9.595 -5.776 6.412 1.00 82.38 333 PRO A C 1
ATOM 2525 O O . PRO A 1 333 ? -10.494 -6.045 5.621 1.00 82.38 333 PRO A O 1
ATOM 2528 N N . HIS A 1 334 ? -9.281 -4.511 6.702 1.00 78.00 334 HIS A N 1
ATOM 2529 C CA . HIS A 1 334 ? -10.045 -3.376 6.176 1.00 78.00 334 HIS A CA 1
ATOM 2530 C C . HIS A 1 334 ? -9.916 -3.199 4.657 1.00 78.00 334 HIS A C 1
ATOM 2532 O O . HIS A 1 334 ? -10.811 -2.624 4.051 1.00 78.00 334 HIS A O 1
ATOM 2538 N N . ASN A 1 335 ? -8.888 -3.753 4.002 1.00 76.25 335 ASN A N 1
ATOM 2539 C CA . ASN A 1 335 ? -8.797 -3.723 2.535 1.00 76.25 335 ASN A CA 1
ATOM 2540 C C . ASN A 1 335 ? -9.705 -4.745 1.842 1.00 76.25 335 ASN A C 1
ATOM 2542 O O . ASN A 1 335 ? -9.780 -4.768 0.621 1.00 76.25 335 ASN A O 1
ATOM 2546 N N . THR A 1 336 ? -10.392 -5.594 2.605 1.00 70.69 336 THR A N 1
ATOM 2547 C CA . THR A 1 336 ? -11.281 -6.623 2.049 1.00 70.69 336 THR A CA 1
ATOM 2548 C C . THR A 1 336 ? -12.711 -6.141 1.856 1.00 70.69 336 THR A C 1
ATOM 2550 O O . THR A 1 336 ? -13.479 -6.789 1.154 1.00 70.69 336 THR A O 1
ATOM 2553 N N . GLY A 1 337 ? -13.101 -5.059 2.538 1.00 68.94 337 GLY A N 1
ATOM 2554 C CA . GLY A 1 337 ? -14.504 -4.657 2.670 1.00 68.94 337 GLY A CA 1
ATOM 2555 C C . GLY A 1 337 ? -15.334 -5.528 3.629 1.00 68.94 337 GLY A C 1
ATOM 2556 O O . GLY A 1 337 ? -16.507 -5.235 3.836 1.00 68.94 337 GLY A O 1
ATOM 2557 N N . PHE A 1 338 ? -14.744 -6.558 4.250 1.00 75.06 338 PHE A N 1
ATOM 2558 C CA . PHE A 1 338 ? -15.404 -7.470 5.197 1.00 75.06 338 PHE A CA 1
ATOM 2559 C C . PHE A 1 338 ? -14.954 -7.276 6.652 1.00 75.06 338 PHE A C 1
ATOM 2561 O O . PHE A 1 338 ? -15.255 -8.123 7.493 1.00 75.06 338 PHE A O 1
ATOM 2568 N N . ALA A 1 339 ? -14.246 -6.184 6.954 1.00 80.50 339 ALA A N 1
ATOM 2569 C CA . ALA A 1 339 ? -13.827 -5.834 8.307 1.00 80.50 339 ALA A CA 1
ATOM 2570 C C . ALA A 1 339 ? -14.360 -4.464 8.732 1.00 80.50 339 ALA A C 1
ATOM 2572 O O . ALA A 1 339 ? -14.417 -3.530 7.925 1.00 80.50 339 ALA A O 1
ATOM 2573 N N . VAL A 1 340 ? -14.725 -4.348 10.005 1.00 81.62 340 VAL A N 1
ATOM 2574 C CA . VAL A 1 340 ? -15.258 -3.128 10.614 1.00 81.62 340 VAL A CA 1
ATOM 2575 C C . VAL A 1 340 ? -14.707 -2.937 12.021 1.00 81.62 340 VAL A C 1
ATOM 2577 O O . VAL A 1 340 ? -14.582 -3.889 12.786 1.00 81.62 340 VAL A O 1
ATOM 2580 N N . ASP A 1 341 ? -14.443 -1.683 12.371 1.00 83.81 341 ASP A N 1
ATOM 2581 C CA . ASP A 1 341 ? -14.205 -1.245 13.739 1.00 83.81 341 ASP A CA 1
ATOM 2582 C C . ASP A 1 341 ? -15.477 -0.551 14.231 1.00 83.81 341 ASP A C 1
ATOM 2584 O O . ASP A 1 341 ? -15.873 0.496 13.702 1.00 83.81 341 ASP A O 1
ATOM 2588 N N . VAL A 1 342 ? -16.140 -1.144 15.219 1.00 83.50 342 VAL A N 1
ATOM 2589 C CA . VAL A 1 342 ? -17.441 -0.699 15.726 1.00 83.50 342 VAL A CA 1
ATOM 2590 C C . VAL A 1 342 ? -17.367 -0.479 17.230 1.00 83.50 342 VAL A C 1
ATOM 2592 O O . VAL A 1 342 ? -16.753 -1.244 17.972 1.00 83.50 342 VAL A O 1
ATOM 2595 N N . TRP A 1 343 ? -18.031 0.582 17.677 1.00 81.25 343 TRP A N 1
ATOM 2596 C CA . TRP A 1 343 ? -18.134 0.977 19.074 1.00 81.25 343 TRP A CA 1
ATOM 2597 C C . TRP A 1 343 ? -19.585 1.267 19.445 1.00 81.25 343 TRP A C 1
ATOM 2599 O O . TRP A 1 343 ? -20.355 1.717 18.597 1.00 81.25 343 TRP A O 1
ATOM 2609 N N . PRO A 1 344 ? -19.977 1.135 20.718 1.00 77.75 344 PRO A N 1
ATOM 2610 C CA . PRO A 1 344 ? -21.166 1.813 21.211 1.00 77.75 344 PRO A CA 1
ATOM 2611 C C . PRO A 1 344 ? -21.041 3.335 21.050 1.00 77.75 344 PRO A C 1
ATOM 2613 O O . PRO A 1 344 ? -19.975 3.911 21.251 1.00 77.75 344 PRO A O 1
ATOM 2616 N N . ALA A 1 345 ? -22.144 4.019 20.752 1.00 70.12 345 ALA A N 1
ATOM 2617 C CA . ALA A 1 345 ? -22.190 5.477 20.616 1.00 70.12 345 ALA A CA 1
ATOM 2618 C C . ALA A 1 345 ? -21.759 6.226 21.889 1.00 70.12 345 ALA A C 1
ATOM 2620 O O . ALA A 1 345 ? -21.293 7.359 21.840 1.00 70.12 345 ALA A O 1
ATOM 2621 N N . THR A 1 346 ? -21.911 5.587 23.045 1.00 66.56 346 THR A N 1
ATOM 2622 C CA . THR A 1 346 ? -21.514 6.128 24.350 1.00 66.56 346 THR A CA 1
ATOM 2623 C C . THR A 1 346 ? -20.010 6.036 24.620 1.00 66.56 346 THR A C 1
ATOM 2625 O O . THR A 1 346 ? -19.567 6.396 25.711 1.00 66.56 346 THR A O 1
ATOM 2628 N N . SER A 1 347 ? -19.233 5.489 23.686 1.00 73.06 347 SER A N 1
ATOM 2629 C CA . SER A 1 347 ? -17.816 5.203 23.879 1.00 73.06 347 SER A CA 1
ATOM 2630 C C . SER A 1 347 ? -16.935 6.348 23.385 1.00 73.06 347 SER A C 1
ATOM 2632 O O . SER A 1 347 ? -17.190 6.960 22.348 1.00 73.06 347 SER A O 1
ATOM 2634 N N . ALA A 1 348 ? -15.873 6.619 24.140 1.00 75.75 348 ALA A N 1
ATOM 2635 C CA . ALA A 1 348 ? -14.769 7.475 23.722 1.00 75.75 348 ALA A CA 1
ATOM 2636 C C . ALA A 1 348 ? -13.629 6.607 23.161 1.00 75.75 348 ALA A C 1
ATOM 2638 O O . ALA A 1 348 ? -13.697 5.377 23.201 1.00 75.75 348 ALA A O 1
ATOM 2639 N N . ASN A 1 349 ? -12.560 7.229 22.658 1.00 75.44 349 ASN A N 1
ATOM 2640 C CA . ASN A 1 349 ? -11.408 6.506 22.109 1.00 75.44 349 ASN A CA 1
ATOM 2641 C C . ASN A 1 349 ? -10.870 5.473 23.112 1.00 75.44 349 ASN A C 1
ATOM 2643 O O . ASN A 1 349 ? -10.351 5.834 24.168 1.00 75.44 349 ASN A O 1
ATOM 2647 N N . PHE A 1 350 ? -11.001 4.188 22.772 1.00 83.31 350 PHE A N 1
ATOM 2648 C CA . PHE A 1 350 ? -10.614 3.037 23.598 1.00 83.31 350 PHE A CA 1
ATOM 2649 C C . PHE A 1 350 ? -11.335 2.892 24.948 1.00 83.31 350 PHE A C 1
ATOM 2651 O O . PHE A 1 350 ? -11.007 1.973 25.699 1.00 83.31 350 PHE A O 1
ATOM 2658 N N . ILE A 1 351 ? -12.311 3.747 25.268 1.00 84.94 351 ILE A N 1
ATOM 2659 C CA . ILE A 1 351 ? -13.057 3.708 26.530 1.00 84.94 351 ILE A CA 1
ATOM 2660 C C . ILE A 1 351 ? -14.519 3.418 26.232 1.00 84.94 351 ILE A C 1
ATOM 2662 O O . ILE A 1 351 ? -15.203 4.227 25.609 1.00 84.94 351 ILE A O 1
ATOM 2666 N N . SER A 1 352 ? -15.020 2.293 26.733 1.00 85.12 352 SER A N 1
ATOM 2667 C CA . SER A 1 352 ? -16.383 1.842 26.453 1.00 85.12 352 SER A CA 1
ATOM 2668 C C . SER A 1 352 ? -17.173 1.596 27.732 1.00 85.12 352 SER A C 1
ATOM 2670 O O . SER A 1 352 ? -16.624 1.129 28.733 1.00 85.12 352 SER A O 1
ATOM 2672 N N . PHE A 1 353 ? -18.468 1.921 27.703 1.00 84.31 353 PHE A N 1
ATOM 2673 C CA . PHE A 1 353 ? -19.403 1.521 28.753 1.00 84.31 353 PHE A CA 1
ATOM 2674 C C . PHE A 1 353 ? -19.691 0.027 28.606 1.00 84.31 353 PHE A C 1
ATOM 2676 O O . PHE A 1 353 ? -20.207 -0.414 27.576 1.00 84.31 353 PHE A O 1
ATOM 2683 N N . VAL A 1 354 ? -19.323 -0.746 29.629 1.00 85.50 354 VAL A N 1
ATOM 2684 C CA . VAL A 1 354 ? -19.229 -2.209 29.555 1.00 85.50 354 VAL A CA 1
ATOM 2685 C C . VAL A 1 354 ? -20.553 -2.840 29.113 1.00 85.50 354 VAL A C 1
ATOM 2687 O O . VAL A 1 354 ? -20.520 -3.586 28.136 1.00 85.50 354 VAL A O 1
ATOM 2690 N N . PRO A 1 355 ? -21.727 -2.509 29.693 1.00 81.00 355 PRO A N 1
ATOM 2691 C CA . PRO A 1 355 ? -22.993 -3.109 29.269 1.00 81.00 355 PRO A CA 1
ATOM 2692 C C . PRO A 1 355 ? -23.311 -2.924 27.780 1.00 81.00 355 PRO A C 1
ATOM 2694 O O . PRO A 1 355 ? -23.730 -3.879 27.129 1.00 81.00 355 PRO A O 1
ATOM 2697 N N . HIS A 1 356 ? -23.068 -1.735 27.217 1.00 80.31 356 HIS A N 1
ATOM 2698 C CA . HIS A 1 356 ? -23.316 -1.500 25.790 1.00 80.31 356 HIS A CA 1
ATOM 2699 C C . HIS A 1 356 ? -22.311 -2.242 24.907 1.00 80.31 356 HIS A C 1
ATOM 2701 O O . HIS A 1 356 ? -22.672 -2.719 23.835 1.00 80.31 356 HIS A O 1
ATOM 2707 N N . HIS A 1 357 ? -21.058 -2.370 25.352 1.00 85.94 357 HIS A N 1
ATOM 2708 C CA . HIS A 1 357 ? -20.041 -3.114 24.611 1.00 85.94 357 HIS A CA 1
ATOM 2709 C C . HIS A 1 357 ? -20.356 -4.612 24.560 1.00 85.94 357 HIS A C 1
ATOM 2711 O O . HIS A 1 357 ? -20.267 -5.224 23.501 1.00 85.94 357 HIS A O 1
ATOM 2717 N N . LEU A 1 358 ? -20.792 -5.193 25.684 1.00 84.31 358 LEU A N 1
ATOM 2718 C CA . LEU A 1 358 ? -21.222 -6.595 25.744 1.00 84.31 358 LEU A CA 1
ATOM 2719 C C . LEU A 1 358 ? -22.426 -6.857 24.831 1.00 84.31 358 LEU A C 1
ATOM 2721 O O . LEU A 1 358 ? -22.471 -7.874 24.141 1.00 84.31 358 LEU A O 1
ATOM 2725 N N . GLN A 1 359 ? -23.384 -5.928 24.801 1.00 78.75 359 GLN A N 1
ATOM 2726 C CA . GLN A 1 359 ? -24.541 -6.017 23.915 1.00 78.75 359 GLN A CA 1
ATOM 2727 C C . GLN A 1 359 ? -24.138 -5.919 22.437 1.00 78.75 359 GLN A C 1
ATOM 2729 O O . GLN A 1 359 ? -24.628 -6.698 21.624 1.00 78.75 359 GLN A O 1
ATOM 2734 N N . MET A 1 360 ? -23.220 -5.014 22.086 1.00 83.81 360 MET A N 1
ATOM 2735 C CA . MET A 1 360 ? -22.668 -4.932 20.732 1.00 83.81 360 MET A CA 1
ATOM 2736 C C . MET A 1 360 ? -22.023 -6.260 20.319 1.00 83.81 360 MET A C 1
ATOM 2738 O O . MET A 1 360 ? -22.319 -6.771 19.245 1.00 83.81 360 MET A O 1
ATOM 2742 N N . GLU A 1 361 ? -21.187 -6.852 21.173 1.00 87.38 361 GLU A N 1
ATOM 2743 C CA . GLU A 1 361 ? -20.533 -8.128 20.867 1.00 87.38 361 GLU A CA 1
ATOM 2744 C C . GLU A 1 361 ? -21.518 -9.268 20.637 1.00 87.38 361 GLU A C 1
ATOM 2746 O O . GLU A 1 361 ? -21.332 -10.042 19.704 1.00 87.38 361 GLU A O 1
ATOM 2751 N N . GLN A 1 362 ? -22.581 -9.350 21.435 1.00 80.56 362 GLN A N 1
ATOM 2752 C CA . GLN A 1 362 ? -23.634 -10.350 21.240 1.00 80.56 362 GLN A CA 1
ATOM 2753 C C . GLN A 1 362 ? -24.286 -10.230 19.874 1.00 80.56 362 GLN A C 1
ATOM 2755 O O . GLN A 1 362 ? -24.456 -11.237 19.188 1.00 80.56 362 GLN A O 1
ATOM 2760 N N . VAL A 1 363 ? -24.622 -9.001 19.477 1.00 75.88 363 VAL A N 1
ATOM 2761 C CA . VAL A 1 363 ? -25.225 -8.739 18.171 1.00 75.88 363 VAL A CA 1
ATOM 2762 C C . VAL A 1 363 ? -24.259 -9.149 17.068 1.00 75.88 363 VAL A C 1
ATOM 2764 O O . VAL A 1 363 ? -24.629 -9.947 16.209 1.00 75.88 363 VAL A O 1
ATOM 2767 N N . MET A 1 364 ? -23.006 -8.692 17.132 1.00 81.62 364 MET A N 1
ATOM 2768 C CA . MET A 1 364 ? -21.994 -9.039 16.134 1.00 81.62 364 MET A CA 1
ATOM 2769 C C . MET A 1 364 ? -21.816 -10.565 16.034 1.00 81.62 364 MET A C 1
ATOM 2771 O O . MET A 1 364 ? -21.851 -11.113 14.934 1.00 81.62 364 MET A O 1
ATOM 2775 N N . GLN A 1 365 ? -21.726 -11.275 17.163 1.00 85.62 365 GLN A N 1
ATOM 2776 C CA . GLN A 1 365 ? -21.595 -12.736 17.176 1.00 85.62 365 GLN A CA 1
ATOM 2777 C C . GLN A 1 365 ? -22.812 -13.431 16.556 1.00 85.62 365 GLN A C 1
ATOM 2779 O O . GLN A 1 365 ? -22.660 -14.326 15.727 1.00 85.62 365 GLN A O 1
ATOM 2784 N N . SER A 1 366 ? -24.025 -13.000 16.917 1.00 77.62 366 SER A N 1
ATOM 2785 C CA . SER A 1 366 ? -25.273 -13.584 16.405 1.00 77.62 366 SER A CA 1
ATOM 2786 C C . SER A 1 366 ? -25.474 -13.377 14.900 1.00 77.62 366 SER A C 1
ATOM 2788 O O . SER A 1 366 ? -26.101 -14.206 14.244 1.00 77.62 366 SER A O 1
ATOM 2790 N N . GLU A 1 367 ? -24.890 -12.314 14.343 1.00 78.25 367 GLU A N 1
ATOM 2791 C CA . GLU A 1 367 ? -24.950 -11.976 12.918 1.00 78.25 367 GLU A CA 1
ATOM 2792 C C . GLU A 1 367 ? -23.803 -12.610 12.104 1.00 78.25 367 GLU A C 1
ATOM 2794 O O . GLU A 1 367 ? -23.658 -12.341 10.910 1.00 78.25 367 GLU A O 1
ATOM 2799 N N . GLY A 1 368 ? -22.993 -13.482 12.718 1.00 80.75 368 GLY A N 1
ATOM 2800 C CA . GLY A 1 368 ? -21.935 -14.230 12.033 1.00 80.75 368 GLY A CA 1
ATOM 2801 C C . GLY A 1 368 ? -20.646 -13.438 11.811 1.00 80.75 368 GLY A C 1
ATOM 2802 O O . GLY A 1 368 ? -19.861 -13.767 10.916 1.00 80.75 368 GLY A O 1
ATOM 2803 N N . TRP A 1 369 ? -20.416 -12.389 12.598 1.00 85.94 369 TRP A N 1
ATOM 2804 C CA . TRP A 1 369 ? -19.095 -11.784 12.687 1.00 85.94 369 TRP A CA 1
ATOM 2805 C C . TRP A 1 369 ? -18.167 -12.653 13.521 1.00 85.94 369 TRP A C 1
ATOM 2807 O O . TRP A 1 369 ? -18.600 -13.384 14.403 1.00 85.94 369 TRP A O 1
ATOM 2817 N N . CYS A 1 370 ? -16.878 -12.507 13.268 1.00 91.06 370 CYS A N 1
ATOM 2818 C CA . CYS A 1 370 ? -15.801 -13.010 14.093 1.00 91.06 370 CYS A CA 1
ATOM 2819 C C . CYS A 1 370 ? -15.014 -11.816 14.615 1.00 91.06 370 CYS A C 1
ATOM 2821 O O . CYS A 1 370 ? -14.922 -10.787 13.948 1.00 91.06 370 CYS A O 1
ATOM 2823 N N . ARG A 1 371 ? -14.456 -11.922 15.815 1.00 93.75 371 ARG A N 1
ATOM 2824 C CA . ARG A 1 371 ? -13.828 -10.784 16.488 1.00 93.75 371 ARG A CA 1
ATOM 2825 C C . ARG A 1 371 ? -12.339 -11.017 16.653 1.00 93.75 371 ARG A C 1
ATOM 2827 O O . ARG A 1 371 ? -11.922 -12.105 17.061 1.00 93.75 371 ARG A O 1
ATOM 2834 N N . LEU A 1 372 ? -11.538 -9.986 16.400 1.00 91.19 372 LEU A N 1
ATOM 2835 C CA . LEU A 1 372 ? -10.117 -10.031 16.718 1.00 91.19 372 LEU A CA 1
ATOM 2836 C C . LEU A 1 372 ? -9.953 -10.010 18.241 1.00 91.19 372 LEU A C 1
ATOM 2838 O O . LEU A 1 372 ? -10.299 -9.044 18.913 1.00 91.19 372 LEU A O 1
ATOM 2842 N N . LEU A 1 373 ? -9.382 -11.069 18.812 1.00 91.00 373 LEU A N 1
ATOM 2843 C CA . LEU A 1 373 ? -9.305 -11.263 20.262 1.00 91.00 373 LEU A CA 1
ATOM 2844 C C . LEU A 1 373 ? -8.553 -10.141 20.991 1.00 91.00 373 LEU A C 1
ATOM 2846 O O . LEU A 1 373 ? -8.755 -9.964 22.186 1.00 91.00 373 LEU A O 1
ATOM 2850 N N . ARG A 1 374 ? -7.675 -9.397 20.309 1.00 89.75 374 ARG A N 1
ATOM 2851 C CA . ARG A 1 374 ? -6.905 -8.278 20.887 1.00 89.75 374 ARG A CA 1
ATOM 2852 C C . ARG A 1 374 ? -7.596 -6.920 20.766 1.00 89.75 374 ARG A C 1
ATOM 2854 O O . ARG A 1 374 ? -7.183 -5.983 21.439 1.00 89.75 374 ARG A O 1
ATOM 2861 N N . GLU A 1 375 ? -8.609 -6.815 19.918 1.00 90.75 375 GLU A N 1
ATOM 2862 C CA . GLU A 1 375 ? -9.267 -5.560 19.566 1.00 90.75 375 GLU A CA 1
ATOM 2863 C C . GLU A 1 375 ? -10.780 -5.791 19.639 1.00 90.75 375 GLU A C 1
ATOM 2865 O O . GLU A 1 375 ? -11.395 -6.158 18.642 1.00 90.75 375 GLU A O 1
ATOM 2870 N N . PRO A 1 376 ? -11.409 -5.622 20.818 1.00 92.75 376 PRO A N 1
ATOM 2871 C CA . PRO A 1 376 ? -12.821 -5.960 21.019 1.00 92.75 376 PRO A CA 1
ATOM 2872 C C . PRO A 1 376 ? -13.810 -5.077 20.232 1.00 92.75 376 PRO A C 1
ATOM 2874 O O . PRO A 1 376 ? -15.020 -5.260 20.348 1.00 92.75 376 PRO A O 1
ATOM 2877 N N . TRP A 1 377 ? -13.309 -4.108 19.466 1.00 90.69 377 TRP A N 1
ATOM 2878 C CA . TRP A 1 377 ? -14.049 -3.296 18.498 1.00 90.69 377 TRP A CA 1
ATOM 2879 C C . TRP A 1 377 ? -13.907 -3.797 17.055 1.00 90.69 377 TRP A C 1
ATOM 2881 O O . TRP A 1 377 ? -14.698 -3.383 16.216 1.00 90.69 377 TRP A O 1
ATOM 2891 N N . HIS A 1 378 ? -12.919 -4.645 16.755 1.00 91.62 378 HIS A N 1
ATOM 2892 C CA . HIS A 1 378 ? -12.599 -5.090 15.401 1.00 91.62 378 HIS A CA 1
ATOM 2893 C C . HIS A 1 378 ? -13.293 -6.413 15.077 1.00 91.62 378 HIS A C 1
ATOM 2895 O O . HIS A 1 378 ? -13.059 -7.441 15.729 1.00 91.62 378 HIS A O 1
ATOM 2901 N N . PHE A 1 379 ? -14.102 -6.398 14.025 1.00 89.62 379 PHE A N 1
ATOM 2902 C CA . PHE A 1 379 ? -14.874 -7.542 13.565 1.00 89.62 379 PHE A CA 1
ATOM 2903 C C . PHE A 1 379 ? -14.609 -7.823 12.088 1.00 89.62 379 PHE A C 1
ATOM 2905 O O . PHE A 1 379 ? -14.596 -6.914 11.264 1.00 89.62 379 PHE A O 1
ATOM 2912 N N . GLU A 1 380 ? -14.452 -9.100 11.752 1.00 86.50 380 GLU A N 1
ATOM 2913 C CA . GLU A 1 380 ? -14.329 -9.621 10.391 1.00 86.50 380 GLU A CA 1
ATOM 2914 C C . GLU A 1 380 ? -15.471 -10.587 10.108 1.00 86.50 380 GLU A C 1
ATOM 2916 O O . GLU A 1 380 ? -15.828 -11.407 10.955 1.00 86.50 380 GLU A O 1
ATOM 2921 N N . TYR A 1 381 ? -16.062 -10.518 8.922 1.00 81.88 381 TYR A N 1
ATOM 2922 C CA . TYR A 1 381 ? -17.162 -11.413 8.593 1.00 81.88 381 TYR A CA 1
ATOM 2923 C C . TYR A 1 381 ? -16.670 -12.842 8.328 1.00 81.88 381 TYR A C 1
ATOM 2925 O O . TYR A 1 381 ? -15.687 -13.043 7.610 1.00 81.88 381 TYR A O 1
ATOM 2933 N N . GLN A 1 382 ? -17.377 -13.846 8.864 1.00 75.88 382 GLN A N 1
ATOM 2934 C CA . GLN A 1 382 ? -16.921 -15.244 8.887 1.00 75.88 382 GLN A CA 1
ATOM 2935 C C . GLN A 1 382 ? -16.532 -15.826 7.519 1.00 75.88 382 GLN A C 1
ATOM 2937 O O . GLN A 1 382 ? -15.646 -16.675 7.441 1.00 75.88 382 GLN A O 1
ATOM 2942 N N . SER A 1 383 ? -17.166 -15.374 6.431 1.00 66.94 383 SER A N 1
ATOM 2943 C CA . SER A 1 383 ? -16.894 -15.902 5.091 1.00 66.94 383 SER A CA 1
ATOM 2944 C C . SER A 1 383 ? -15.547 -15.456 4.521 1.00 66.94 383 SER A C 1
ATOM 2946 O O . SER A 1 383 ? -15.074 -16.079 3.577 1.00 66.94 383 SER A O 1
ATOM 2948 N N . ASN A 1 384 ? -14.938 -14.394 5.063 1.00 70.56 384 ASN A N 1
ATOM 2949 C CA . ASN A 1 384 ? -13.775 -13.720 4.475 1.00 70.56 384 ASN A CA 1
ATOM 2950 C C . ASN A 1 384 ? -12.746 -13.269 5.527 1.00 70.56 384 ASN A C 1
ATOM 2952 O O . ASN A 1 384 ? -12.134 -12.213 5.391 1.00 70.56 384 ASN A O 1
ATOM 2956 N N . ILE A 1 385 ? -12.538 -14.069 6.577 1.00 74.94 385 ILE A N 1
ATOM 2957 C CA . ILE A 1 385 ? -11.551 -13.759 7.621 1.00 74.94 385 ILE A CA 1
ATOM 2958 C C . ILE A 1 385 ? -10.134 -13.809 7.041 1.00 74.94 385 ILE A C 1
ATOM 2960 O O . ILE A 1 385 ? -9.669 -14.857 6.572 1.00 74.94 385 ILE A O 1
ATOM 2964 N N . ILE A 1 386 ? -9.415 -12.694 7.153 1.00 76.31 386 ILE A N 1
ATOM 2965 C CA . ILE A 1 386 ? -8.004 -12.589 6.777 1.00 76.31 386 ILE A CA 1
ATOM 2966 C C . ILE A 1 386 ? -7.098 -12.610 8.008 1.00 76.31 386 ILE A C 1
ATOM 2968 O O . ILE A 1 386 ? -6.013 -13.200 7.928 1.00 76.31 386 ILE A O 1
ATOM 2972 N N . SER A 1 387 ? -7.529 -12.111 9.175 1.00 78.12 387 SER A N 1
ATOM 2973 C CA . SER A 1 387 ? -6.735 -12.232 10.415 1.00 78.12 387 SER A CA 1
ATOM 2974 C C . SER A 1 387 ? -6.843 -13.621 11.051 1.00 78.12 387 SER A C 1
ATOM 2976 O O . SER A 1 387 ? -7.137 -13.775 12.236 1.00 78.12 387 SER A O 1
ATOM 2978 N N . LYS A 1 388 ? -6.537 -14.670 10.275 1.00 68.31 388 LYS A N 1
ATOM 2979 C CA . LYS A 1 388 ? -6.573 -16.078 10.716 1.00 68.31 388 LYS A CA 1
ATOM 2980 C C . LYS A 1 388 ? -5.833 -16.313 12.040 1.00 68.31 388 LYS A C 1
ATOM 2982 O O . LYS A 1 388 ? -6.191 -17.204 12.799 1.00 68.31 388 LYS A O 1
ATOM 2987 N N . GLN A 1 389 ? -4.798 -15.519 12.322 1.00 68.38 389 GLN A N 1
ATOM 2988 C CA . GLN A 1 389 ? -4.115 -15.503 13.613 1.00 68.38 389 GLN A CA 1
ATOM 2989 C C . GLN A 1 389 ? -4.715 -14.427 14.524 1.00 68.38 389 GLN A C 1
ATOM 2991 O O . GLN A 1 389 ? -4.301 -13.268 14.491 1.00 68.38 389 GLN A O 1
ATOM 2996 N N . GLY A 1 390 ? -5.647 -14.841 15.381 1.00 80.94 390 GLY A N 1
ATOM 2997 C CA . GLY A 1 390 ? -6.180 -14.010 16.460 1.00 80.94 390 GLY A CA 1
ATOM 2998 C C . GLY A 1 390 ? -7.641 -13.611 16.311 1.00 80.94 390 GLY A C 1
ATOM 2999 O O . GLY A 1 390 ? -8.156 -13.019 17.253 1.00 80.94 390 GLY A O 1
ATOM 3000 N N . THR A 1 391 ? -8.302 -13.933 15.199 1.00 88.50 391 THR A N 1
ATOM 3001 C CA . THR A 1 391 ? -9.757 -13.791 15.060 1.00 88.50 391 THR A CA 1
ATOM 3002 C C . THR A 1 391 ? -10.462 -15.071 15.497 1.00 88.50 391 THR A C 1
ATOM 3004 O O . THR A 1 391 ? -10.054 -16.171 15.127 1.00 88.50 391 THR A O 1
ATOM 3007 N N . ASP A 1 392 ? -11.513 -14.922 16.298 1.00 90.88 392 ASP A N 1
ATOM 3008 C CA . ASP A 1 392 ? -12.329 -16.017 16.818 1.00 90.88 392 ASP A CA 1
ATOM 3009 C C . ASP A 1 392 ? -13.805 -15.733 16.528 1.00 90.88 392 ASP A C 1
ATOM 3011 O O . ASP A 1 392 ? -14.303 -14.647 16.823 1.00 90.88 392 ASP A O 1
ATOM 3015 N N . CYS A 1 393 ? -14.499 -16.694 15.920 1.00 91.12 393 CYS A N 1
ATOM 3016 C CA . CYS A 1 393 ? -15.932 -16.606 15.625 1.00 91.12 393 CYS A CA 1
ATOM 3017 C C . CYS A 1 393 ? -16.801 -17.051 16.806 1.00 91.12 393 CYS A C 1
ATOM 3019 O O . CYS A 1 393 ? -17.970 -16.694 16.888 1.00 91.12 393 CYS A O 1
ATOM 3021 N N . ASN A 1 394 ? -16.218 -17.791 17.748 1.00 90.69 394 ASN A N 1
ATOM 3022 C CA . ASN A 1 394 ? -16.879 -18.313 18.938 1.00 90.69 394 ASN A CA 1
ATOM 3023 C C . ASN A 1 394 ? -16.280 -17.696 20.208 1.00 90.69 394 ASN A C 1
ATOM 3025 O O . ASN A 1 394 ? -16.196 -18.362 21.240 1.00 90.69 394 ASN A O 1
ATOM 3029 N N . TRP A 1 395 ? -15.835 -16.437 20.128 1.00 93.25 395 TRP A N 1
ATOM 3030 C CA . TRP A 1 395 ? -15.204 -15.769 21.259 1.00 93.25 395 TRP A CA 1
ATOM 3031 C C . TRP A 1 395 ? -16.137 -15.706 22.468 1.00 93.25 395 TRP A C 1
ATOM 3033 O O . TRP A 1 395 ? -17.360 -15.598 22.351 1.00 93.25 395 TRP A O 1
ATOM 3043 N N . GLU A 1 396 ? -15.534 -15.697 23.649 1.00 94.06 396 GLU A N 1
ATOM 3044 C CA . GLU A 1 396 ? -16.254 -15.446 24.887 1.00 94.06 396 GLU A CA 1
ATOM 3045 C C . GLU A 1 396 ? -16.544 -13.944 25.020 1.00 94.06 396 GLU A C 1
ATOM 3047 O O . GLU A 1 396 ? -15.622 -13.125 25.131 1.00 94.06 396 GLU A O 1
ATOM 3052 N N . ILE A 1 397 ? -17.825 -13.574 24.967 1.00 91.38 397 ILE A N 1
ATOM 3053 C CA . ILE A 1 397 ? -18.282 -12.185 25.100 1.00 91.38 397 ILE A CA 1
ATOM 3054 C C . ILE A 1 397 ? -17.744 -11.579 26.395 1.00 91.38 397 ILE A C 1
ATOM 3056 O O . ILE A 1 397 ? -17.844 -12.176 27.466 1.00 91.38 397 ILE A O 1
ATOM 3060 N N . GLY A 1 398 ? -17.207 -10.363 26.306 1.00 92.81 398 GLY A N 1
ATOM 3061 C CA . GLY A 1 398 ? -16.689 -9.676 27.486 1.00 92.81 398 GLY A CA 1
ATOM 3062 C C . GLY A 1 398 ? -15.251 -10.016 27.865 1.00 92.81 398 GLY A C 1
ATOM 3063 O O . GLY A 1 398 ? -14.791 -9.624 28.940 1.00 92.81 398 GLY A O 1
ATOM 3064 N N . THR A 1 399 ? -14.540 -10.736 27.000 1.00 94.50 399 THR A N 1
ATOM 3065 C CA . THR A 1 399 ? -13.125 -11.074 27.178 1.00 94.50 399 THR A CA 1
ATOM 3066 C C . THR A 1 399 ? -12.275 -10.488 26.058 1.00 94.50 399 THR A C 1
ATOM 3068 O O . THR A 1 399 ? -12.761 -10.285 24.951 1.00 94.50 399 THR A O 1
ATOM 3071 N N . MET A 1 400 ? -10.999 -10.201 26.305 1.00 93.94 400 MET A N 1
ATOM 3072 C CA . MET A 1 400 ? -10.019 -9.901 25.253 1.00 93.94 400 MET A CA 1
ATOM 3073 C C . MET A 1 400 ? -8.636 -10.431 25.631 1.00 93.94 400 MET A C 1
ATOM 3075 O O . MET A 1 400 ? -8.353 -10.699 26.795 1.00 93.94 400 MET A O 1
ATOM 3079 N N . LYS A 1 401 ? -7.742 -10.551 24.654 1.00 92.19 401 LYS A N 1
ATOM 3080 C CA . LYS A 1 401 ? -6.335 -10.893 24.847 1.00 92.19 401 LYS A CA 1
ATOM 3081 C C . LYS A 1 401 ? -5.516 -9.625 25.030 1.00 92.19 401 LYS A C 1
ATOM 3083 O O . LYS A 1 401 ? -5.464 -8.783 24.136 1.00 92.19 401 LYS A O 1
ATOM 3088 N N . LYS A 1 402 ? -4.807 -9.526 26.152 1.00 89.25 402 LYS A N 1
ATOM 3089 C CA . LYS A 1 402 ? -3.922 -8.398 26.458 1.00 89.25 402 LYS A CA 1
ATOM 3090 C C . LYS A 1 402 ? -2.515 -8.885 26.770 1.00 89.25 402 LYS A C 1
ATOM 3092 O O . LYS A 1 402 ? -2.344 -9.921 27.398 1.00 89.25 402 LYS A O 1
ATOM 3097 N N . TRP A 1 403 ? -1.502 -8.144 26.333 1.00 86.19 403 TRP A N 1
ATOM 3098 C CA . TRP A 1 403 ? -0.121 -8.449 26.691 1.00 86.19 403 TRP A CA 1
ATOM 3099 C C . TRP A 1 403 ? 0.118 -8.226 28.192 1.00 86.19 403 TRP A C 1
ATOM 3101 O O . TRP A 1 403 ? -0.167 -7.146 28.714 1.00 86.19 403 TRP A O 1
ATOM 3111 N N . SER A 1 404 ? 0.661 -9.237 28.868 1.00 84.69 404 SER A N 1
ATOM 3112 C CA . SER A 1 404 ? 1.133 -9.172 30.250 1.00 84.69 404 SER A CA 1
ATOM 3113 C C . SER A 1 404 ? 2.656 -9.184 30.252 1.00 84.69 404 SER A C 1
ATOM 3115 O O . SER A 1 404 ? 3.275 -10.164 29.844 1.00 84.69 404 SER A O 1
ATOM 3117 N N . ALA A 1 405 ? 3.272 -8.101 30.734 1.00 84.19 405 ALA A N 1
ATOM 3118 C CA . ALA A 1 405 ? 4.723 -8.051 30.911 1.00 84.19 405 ALA A CA 1
ATOM 3119 C C . ALA A 1 405 ? 5.205 -9.061 31.967 1.00 84.19 405 ALA A C 1
ATOM 3121 O O . ALA A 1 405 ? 6.292 -9.609 31.828 1.00 84.19 405 ALA A O 1
ATOM 3122 N N . ALA A 1 406 ? 4.384 -9.334 32.988 1.00 88.19 406 ALA A N 1
ATOM 3123 C CA . ALA A 1 406 ? 4.705 -10.285 34.050 1.00 88.19 406 ALA A CA 1
ATOM 3124 C C . ALA A 1 406 ? 4.768 -11.732 33.538 1.00 88.19 406 ALA A C 1
ATOM 3126 O O . ALA A 1 406 ? 5.622 -12.499 33.967 1.00 88.19 406 ALA A O 1
ATOM 3127 N N . GLU A 1 407 ? 3.888 -12.091 32.601 1.00 87.88 407 GLU A N 1
ATOM 3128 C CA . GLU A 1 407 ? 3.820 -13.446 32.036 1.00 87.88 407 GLU A CA 1
ATOM 3129 C C . GLU A 1 407 ? 4.554 -13.573 30.695 1.00 87.88 407 GLU A C 1
ATOM 3131 O O . GLU A 1 407 ? 4.677 -14.672 30.160 1.00 87.88 407 GLU A O 1
ATOM 3136 N N . ASN A 1 408 ? 5.037 -12.455 30.139 1.00 87.56 408 ASN A N 1
ATOM 3137 C CA . ASN A 1 408 ? 5.623 -12.374 28.799 1.00 87.56 408 ASN A CA 1
ATOM 3138 C C . ASN A 1 408 ? 4.730 -13.039 27.727 1.00 87.56 408 ASN A C 1
ATOM 3140 O O . ASN A 1 408 ? 5.210 -13.706 26.806 1.00 87.56 408 ASN A O 1
ATOM 3144 N N . ALA A 1 409 ? 3.412 -12.898 27.884 1.00 88.56 409 ALA A N 1
ATOM 3145 C CA . ALA A 1 409 ? 2.407 -13.591 27.089 1.00 88.56 409 ALA A CA 1
ATOM 3146 C C . ALA A 1 409 ? 1.106 -12.782 26.985 1.00 88.56 409 ALA A C 1
ATOM 3148 O O . ALA A 1 409 ? 0.860 -11.846 27.749 1.00 88.56 409 ALA A O 1
ATOM 3149 N N . PHE A 1 410 ? 0.251 -13.153 26.027 1.00 87.06 410 PHE A N 1
ATOM 3150 C CA . PHE A 1 410 ? -1.113 -12.630 25.943 1.00 87.06 410 PHE A CA 1
ATOM 3151 C C . PHE A 1 410 ? -2.042 -13.393 26.893 1.00 87.06 410 PHE A C 1
ATOM 3153 O O . PHE A 1 410 ? -2.278 -14.587 26.707 1.00 87.06 410 PHE A O 1
ATOM 3160 N N . VAL A 1 411 ? -2.619 -12.681 27.855 1.00 91.31 411 VAL A N 1
ATOM 3161 C CA . VAL A 1 411 ? -3.531 -13.212 28.876 1.00 91.31 411 VAL A CA 1
ATOM 3162 C C . VAL A 1 411 ? -4.975 -12.832 28.581 1.00 91.31 411 VAL A C 1
ATOM 3164 O O . VAL A 1 411 ? -5.232 -11.855 27.872 1.00 91.31 411 VAL A O 1
ATOM 3167 N N . ASN A 1 412 ? -5.920 -13.607 29.115 1.00 93.31 412 ASN A N 1
ATOM 3168 C CA . ASN A 1 412 ? -7.333 -13.239 29.084 1.00 93.31 412 ASN A CA 1
ATOM 3169 C C . ASN A 1 412 ? -7.579 -12.073 30.043 1.00 93.31 412 ASN A C 1
ATOM 3171 O O . ASN A 1 412 ? -7.196 -12.122 31.208 1.00 93.31 412 ASN A O 1
ATOM 3175 N N . PHE A 1 413 ? -8.229 -11.033 29.541 1.00 94.19 413 PHE A N 1
ATOM 3176 C CA . PHE A 1 413 ? -8.737 -9.919 30.319 1.00 94.19 413 PHE A CA 1
ATOM 3177 C C . PHE A 1 413 ? -10.263 -9.918 30.240 1.00 94.19 413 PHE A C 1
ATOM 3179 O O . PHE A 1 413 ? -10.840 -9.686 29.177 1.00 94.19 413 PHE A O 1
ATOM 3186 N N . GLU A 1 414 ? -10.898 -10.204 31.371 1.00 94.31 414 GLU A N 1
ATOM 3187 C CA . GLU A 1 414 ? -12.345 -10.351 31.531 1.00 94.31 414 GLU A CA 1
ATOM 3188 C C . GLU A 1 414 ? -12.995 -9.005 31.884 1.00 94.31 414 GLU A C 1
ATOM 3190 O O . GLU A 1 414 ? -13.363 -8.745 33.028 1.00 94.31 414 GLU A O 1
ATOM 3195 N N . TYR A 1 415 ? -13.136 -8.105 30.908 1.00 92.69 415 TYR A N 1
ATOM 3196 C CA . TYR A 1 415 ? -13.728 -6.785 31.168 1.00 92.69 415 TYR A CA 1
ATOM 3197 C C . TYR A 1 415 ? -15.233 -6.818 31.433 1.00 92.69 415 TYR A C 1
ATOM 3199 O O . TYR A 1 415 ? -15.777 -5.804 31.865 1.00 92.69 415 TYR A O 1
ATOM 3207 N N . TRP A 1 416 ? -15.915 -7.952 31.248 1.00 89.38 416 TRP A N 1
ATOM 3208 C CA . TRP A 1 416 ? -17.274 -8.124 31.773 1.00 89.38 416 TRP A CA 1
ATOM 3209 C C . TRP A 1 416 ? -17.338 -7.972 33.302 1.00 89.38 416 TRP A C 1
ATOM 3211 O O . TRP A 1 416 ? -18.397 -7.642 33.832 1.00 89.38 416 TRP A O 1
ATOM 3221 N N . GLN A 1 417 ? -16.214 -8.161 34.005 1.00 89.56 417 GLN A N 1
ATOM 3222 C CA . GLN A 1 417 ? -16.099 -7.931 35.446 1.00 89.56 417 GLN A CA 1
ATOM 3223 C C . GLN A 1 417 ? -15.947 -6.444 35.809 1.00 89.56 417 GLN A C 1
ATOM 3225 O O . GLN A 1 417 ? -16.036 -6.080 36.984 1.00 89.56 417 GLN A O 1
ATOM 3230 N N . CYS A 1 418 ? -15.701 -5.562 34.833 1.00 87.12 418 CYS A N 1
ATOM 3231 C CA . CYS A 1 418 ? -15.577 -4.138 35.104 1.00 87.12 418 CYS A CA 1
ATOM 3232 C C . CYS A 1 418 ? -16.948 -3.544 35.489 1.00 87.12 418 CYS A C 1
ATOM 3234 O O . CYS A 1 418 ? -17.930 -3.745 34.775 1.00 87.12 418 CYS A O 1
ATOM 3236 N N . PRO A 1 419 ? -17.030 -2.752 36.575 1.00 80.00 419 PRO A N 1
ATOM 3237 C CA . PRO A 1 419 ? -18.308 -2.313 37.135 1.00 80.00 419 PRO A CA 1
ATOM 3238 C C . PRO A 1 419 ? -19.020 -1.245 36.297 1.00 80.00 419 PRO A C 1
ATOM 3240 O O . PRO A 1 419 ? -20.222 -1.054 36.459 1.00 80.00 419 PRO A O 1
ATOM 3243 N N . TRP A 1 420 ? -18.298 -0.513 35.438 1.00 84.81 420 TRP A N 1
ATOM 3244 C CA . TRP A 1 420 ? -18.883 0.587 34.673 1.00 84.81 420 TRP A CA 1
ATOM 3245 C C . TRP A 1 420 ? -18.260 0.765 33.287 1.00 84.81 420 TRP A C 1
ATOM 3247 O O . TRP A 1 420 ? -18.855 0.371 32.283 1.00 84.81 420 TRP A O 1
ATOM 3257 N N . LYS A 1 421 ? -17.056 1.341 33.215 1.00 87.06 421 LYS A N 1
ATOM 3258 C CA . LYS A 1 421 ? -16.320 1.533 31.960 1.00 87.06 421 LYS A CA 1
ATOM 3259 C C . LYS A 1 421 ? -15.043 0.705 31.956 1.00 87.06 421 LYS A C 1
ATOM 3261 O O . LYS A 1 421 ? -14.491 0.371 33.005 1.00 87.06 421 LYS A O 1
ATOM 3266 N N . VAL A 1 422 ? -14.555 0.412 30.762 1.00 90.31 422 VAL A N 1
ATOM 3267 C CA . VAL A 1 422 ? -13.257 -0.221 30.538 1.00 90.31 422 VAL A CA 1
ATOM 3268 C C . VAL A 1 422 ? -12.435 0.652 29.605 1.00 90.31 422 VAL A C 1
ATOM 3270 O O . VAL A 1 422 ? -12.941 1.116 28.585 1.00 90.31 422 VAL A O 1
ATOM 3273 N N . ASN A 1 423 ? -11.170 0.877 29.954 1.00 91.25 423 ASN A N 1
ATOM 3274 C CA . ASN A 1 423 ? -10.175 1.388 29.021 1.00 91.25 423 ASN A CA 1
ATOM 3275 C C . ASN A 1 423 ? -9.455 0.195 28.394 1.00 91.25 423 ASN A C 1
ATOM 3277 O O . ASN A 1 423 ? -8.651 -0.466 29.050 1.00 91.25 423 ASN A O 1
ATOM 3281 N N . PHE A 1 424 ? -9.736 -0.092 27.129 1.00 90.12 424 PHE A N 1
ATOM 3282 C CA . PHE A 1 424 ? -9.165 -1.246 26.445 1.00 90.12 424 PHE A CA 1
ATOM 3283 C C . PHE A 1 424 ? -7.678 -1.084 26.104 1.00 90.12 424 PHE A C 1
ATOM 3285 O O . PHE A 1 424 ? -6.979 -2.088 25.983 1.00 90.12 424 PHE A O 1
ATOM 3292 N N . LYS A 1 425 ? -7.160 0.151 26.013 1.00 85.94 425 LYS A N 1
ATOM 3293 C CA . LYS A 1 425 ? -5.720 0.396 25.819 1.00 85.94 425 LYS A CA 1
ATOM 3294 C C . LYS A 1 425 ? -4.939 0.014 27.077 1.00 85.94 425 LYS A C 1
ATOM 3296 O O . LYS A 1 425 ? -3.925 -0.676 26.999 1.00 85.94 425 LYS A O 1
ATOM 3301 N N . THR A 1 426 ? -5.426 0.418 28.252 1.00 87.25 426 THR A N 1
ATOM 3302 C CA . THR A 1 426 ? -4.744 0.160 29.533 1.00 87.25 426 THR A CA 1
ATOM 3303 C C . THR A 1 426 ? -5.237 -1.087 30.255 1.00 87.25 426 THR A C 1
ATOM 3305 O O . THR A 1 426 ? -4.603 -1.500 31.223 1.00 87.25 426 THR A O 1
ATOM 3308 N N . GLY A 1 427 ? -6.320 -1.726 29.805 1.00 88.31 427 GLY A N 1
ATOM 3309 C CA . GLY A 1 427 ? -7.005 -2.826 30.496 1.00 88.31 427 GLY A CA 1
ATOM 3310 C C . GLY A 1 427 ? -7.424 -2.474 31.925 1.00 88.31 427 GLY A C 1
ATOM 3311 O O . GLY A 1 427 ? -7.353 -3.326 32.803 1.00 88.31 427 GLY A O 1
ATOM 3312 N N . GLN A 1 428 ? -7.762 -1.210 32.182 1.00 90.31 428 GLN A N 1
ATOM 3313 C CA . GLN A 1 428 ? -8.202 -0.750 33.497 1.00 90.31 428 GLN A CA 1
ATOM 3314 C C . GLN A 1 428 ? -9.725 -0.653 33.531 1.00 90.31 428 GLN A C 1
ATOM 3316 O O . GLN A 1 428 ? -10.341 -0.053 32.646 1.00 90.31 428 GLN A O 1
ATOM 3321 N N . CYS A 1 429 ? -10.319 -1.212 34.583 1.00 90.69 429 CYS A N 1
ATOM 3322 C CA . CYS A 1 429 ? -11.708 -0.951 34.923 1.00 90.69 429 CYS A CA 1
ATOM 3323 C C . CYS A 1 429 ? -11.818 0.434 35.566 1.00 90.69 429 CYS A C 1
ATOM 3325 O O . CYS A 1 429 ? -11.085 0.745 36.504 1.00 90.69 429 CYS A O 1
ATOM 3327 N N . ILE A 1 430 ? -12.746 1.246 35.076 1.00 85.94 430 ILE A N 1
ATOM 3328 C CA . ILE A 1 430 ? -13.033 2.579 35.603 1.00 85.94 430 ILE A CA 1
ATOM 3329 C C . ILE A 1 430 ? -14.361 2.480 36.346 1.00 85.94 430 ILE A C 1
ATOM 3331 O O . ILE A 1 430 ? -15.371 2.076 35.762 1.00 85.94 430 ILE A O 1
ATOM 3335 N N . ASN A 1 431 ? -14.358 2.814 37.636 1.00 83.50 431 ASN A N 1
ATOM 3336 C CA . ASN A 1 431 ? -15.591 2.873 38.417 1.00 83.50 431 ASN A CA 1
ATOM 3337 C C . ASN A 1 431 ? -16.341 4.198 38.182 1.00 83.50 431 ASN A C 1
ATOM 3339 O O . ASN A 1 431 ? -15.783 5.162 37.659 1.00 83.50 431 ASN A O 1
ATOM 3343 N N . GLU A 1 432 ? -17.620 4.239 38.559 1.00 73.75 432 GLU A N 1
ATOM 3344 C CA . GLU A 1 432 ? -18.492 5.403 38.345 1.00 73.75 432 GLU A CA 1
ATOM 3345 C C . GLU A 1 432 ? -17.920 6.692 38.949 1.00 73.75 432 GLU A C 1
ATOM 3347 O O . GLU A 1 432 ? -17.831 7.714 38.271 1.00 73.75 432 GLU A O 1
ATOM 3352 N N . ARG A 1 433 ? -17.420 6.615 40.188 1.00 71.12 433 ARG A N 1
ATOM 3353 C CA . ARG A 1 433 ? -16.843 7.756 40.909 1.00 71.12 433 ARG A CA 1
ATOM 3354 C C . ARG A 1 433 ? -15.595 8.315 40.211 1.00 71.12 433 ARG A C 1
ATOM 3356 O O . ARG A 1 433 ? -15.467 9.525 40.082 1.00 71.12 433 ARG A O 1
ATOM 3363 N N . GLN A 1 434 ? -14.717 7.446 39.714 1.00 67.31 434 GLN A N 1
ATOM 3364 C CA . GLN A 1 434 ? -13.485 7.832 39.020 1.00 67.31 434 GLN A CA 1
ATOM 3365 C C . GLN A 1 434 ? -13.747 8.541 37.693 1.00 67.31 434 GLN A C 1
ATOM 3367 O O . GLN A 1 434 ? -13.003 9.456 37.354 1.00 67.31 434 GLN A O 1
ATOM 3372 N N . ALA A 1 435 ? -14.771 8.147 36.925 1.00 59.91 435 ALA A N 1
ATOM 3373 C CA . ALA A 1 435 ? -15.038 8.855 35.672 1.00 59.91 435 ALA A CA 1
ATOM 3374 C C . ALA A 1 435 ? -15.888 10.121 35.843 1.00 59.91 435 ALA A C 1
ATOM 3376 O O . ALA A 1 435 ? -15.803 10.983 34.977 1.00 59.91 435 ALA A O 1
ATOM 3377 N N . VAL A 1 436 ? -16.617 10.296 36.954 1.00 62.09 436 VAL A N 1
ATOM 3378 C CA . VAL A 1 436 ? -17.133 11.626 37.337 1.00 62.09 436 VAL A CA 1
ATOM 3379 C C . VAL A 1 436 ? -15.962 12.579 37.607 1.00 62.09 436 VAL A C 1
ATOM 3381 O O . VAL A 1 436 ? -15.903 13.649 37.016 1.00 62.09 436 VAL A O 1
ATOM 3384 N N . GLU A 1 437 ? -14.963 12.144 38.377 1.00 62.34 437 GLU A N 1
ATOM 3385 C CA . GLU A 1 437 ? -13.765 12.942 38.688 1.00 62.34 437 GLU A CA 1
ATOM 3386 C C . GLU A 1 437 ? -12.913 13.259 37.435 1.00 62.34 437 GLU A C 1
ATOM 3388 O O . GLU A 1 437 ? -12.380 14.360 37.290 1.00 62.34 437 GLU A O 1
ATOM 3393 N N . GLN A 1 438 ? -12.830 12.337 36.465 1.00 58.94 438 GLN A N 1
ATOM 3394 C CA . GLN A 1 438 ? -12.177 12.598 35.170 1.00 58.94 438 GLN A CA 1
ATOM 3395 C C . GLN A 1 438 ? -12.952 13.583 34.282 1.00 58.94 438 GLN A C 1
ATOM 3397 O O . GLN A 1 438 ? -12.328 14.367 33.572 1.00 58.94 438 GLN A O 1
ATOM 3402 N N . LEU A 1 439 ? -14.289 13.561 34.313 1.00 52.97 439 LEU A N 1
ATOM 3403 C CA . LEU A 1 439 ? -15.124 14.512 33.569 1.00 52.97 439 LEU A CA 1
ATOM 3404 C C . LEU A 1 439 ? -15.085 15.916 34.186 1.00 52.97 439 LEU A C 1
ATOM 3406 O O . LEU A 1 439 ? -15.151 16.900 33.456 1.00 52.97 439 LEU A O 1
ATOM 3410 N N . GLU A 1 440 ? -14.947 16.012 35.509 1.00 54.53 440 GLU A N 1
ATOM 3411 C CA . GLU A 1 440 ? -14.779 17.287 36.217 1.00 54.53 440 GLU A CA 1
ATOM 3412 C C . GLU A 1 440 ? -13.395 17.909 35.979 1.00 54.53 440 GLU A C 1
ATOM 3414 O O . GLU A 1 440 ? -13.270 19.130 35.900 1.00 54.53 440 GLU A O 1
ATOM 3419 N N . THR A 1 441 ? -12.355 17.082 35.832 1.00 54.41 441 THR A N 1
ATOM 3420 C CA . THR A 1 441 ? -10.974 17.550 35.619 1.00 54.41 441 THR A CA 1
ATOM 3421 C C . THR A 1 441 ? -10.612 17.774 34.150 1.00 54.41 441 THR A C 1
ATOM 3423 O O . THR A 1 441 ? -9.744 18.597 33.871 1.00 54.41 441 THR A O 1
ATOM 3426 N N . ASN A 1 442 ? -11.274 17.090 33.212 1.00 41.75 442 ASN A N 1
ATOM 3427 C CA . ASN A 1 442 ? -11.119 17.270 31.766 1.00 41.75 442 ASN A CA 1
ATOM 3428 C C . ASN A 1 442 ? -12.487 17.153 31.070 1.00 41.75 442 ASN A C 1
ATOM 3430 O O . ASN A 1 442 ? -12.818 16.084 30.540 1.00 41.75 442 ASN A O 1
ATOM 3434 N N . PRO A 1 443 ? -13.302 18.224 31.062 1.00 35.62 443 PRO A N 1
ATOM 3435 C CA . PRO A 1 443 ? -14.555 18.212 30.324 1.00 35.62 443 PRO A CA 1
ATOM 3436 C C . PRO A 1 443 ? -14.269 17.993 28.826 1.00 35.62 443 PRO A C 1
ATOM 3438 O O . PRO A 1 443 ? -13.292 18.543 28.308 1.00 35.62 443 PRO A O 1
ATOM 3441 N N . PRO A 1 444 ? -15.076 17.176 28.123 1.00 36.25 444 PRO A N 1
ATOM 3442 C CA . PRO A 1 444 ? -14.917 16.992 26.684 1.00 36.25 444 PRO A CA 1
ATOM 3443 C C . PRO A 1 444 ? -15.027 18.352 25.976 1.00 36.25 444 PRO A C 1
ATOM 3445 O O . PRO A 1 444 ? -15.966 19.101 26.247 1.00 36.25 444 PRO A O 1
ATOM 3448 N N . GLN A 1 445 ? -14.035 18.663 25.131 1.00 29.88 445 GLN A N 1
ATOM 3449 C CA . GLN A 1 445 ? -14.001 19.869 24.293 1.00 29.88 445 GLN A CA 1
ATOM 3450 C C . GLN A 1 445 ? -15.077 19.851 23.213 1.00 29.88 445 GLN A C 1
ATOM 3452 O O . GLN A 1 445 ? -15.321 18.758 22.648 1.00 29.88 445 GLN A O 1
#

Radius of gyration: 36.86 Å; chains: 1; bounding box: 95×41×109 Å

Organism: NCBI:txid1802389